Protein AF-A0A151Z5Z1-F1 (afdb_monomer)

Secondary structure (DSSP, 8-state):
-EEEEEEEES-SEEEEEEEEE-TT-EEEEEEEEE--TTT--S--EEEEEETTSHHHHHHHHHHTTSS-PPPHHHHHHT-SEEEEGGGS-TT-EEEEEE--SS-EEEEEEEE-TTSS-EEEEEEEEEEESS-TTTTTS-TTTTTHHHHHHHHHHHHHHHHHHHHHHHHHHHHTT---HHHHHHHHHHHHHHHHHHHHHHHHHHHHHHSS--HHHHHHHHHHHHHHHHHHHHHHHHHHTTTTT-TT---HHHHHHHHHHHHHHHHHHHHHHHHHHHHS-TTSPP--TTSSHHHHHHHHHHHHHHHHHHHHHHHHHHH---HHHHHHHHHHHHHHHHHHHHHHHHHHHHHHS-HHHHHHHHHHHHHHHHHHHHHHHHHHT---TT-HHHHHHHHHHHHHHHHHHHHHHHHHHHHS--

Solvent-accessible surface area (backbone atoms only — not comparable to full-atom values): 21732 Å² total; per-residue (Å²): 42,53,50,72,52,76,44,79,43,81,51,38,63,45,80,73,48,60,46,30,38,32,41,80,11,28,42,36,39,37,29,39,37,70,46,66,64,92,57,40,89,66,52,43,27,46,35,33,32,40,70,83,42,78,49,40,60,56,52,52,33,26,77,68,68,74,47,78,79,70,51,59,65,52,56,62,68,49,34,73,42,75,42,52,36,90,74,52,53,76,70,40,79,45,77,45,79,46,81,46,96,47,67,40,48,37,36,39,28,42,35,11,73,79,74,60,18,42,51,33,36,41,40,39,36,41,34,31,57,74,57,85,76,49,14,40,41,39,48,32,50,42,65,42,64,60,49,48,55,54,48,47,56,51,47,48,53,52,32,53,52,30,50,52,50,39,54,52,33,48,75,74,76,33,84,52,67,65,42,53,53,49,33,50,31,41,50,38,38,46,54,12,48,48,29,40,50,53,23,48,48,37,23,65,76,71,22,40,78,47,66,68,34,49,52,50,14,51,51,36,38,47,50,19,55,34,48,47,53,47,52,52,46,42,47,29,29,17,50,75,70,38,96,79,41,57,54,74,64,56,52,50,51,49,51,51,52,37,50,50,50,42,51,50,52,49,52,51,47,52,48,46,68,68,68,55,54,75,84,57,74,73,67,59,67,55,64,36,77,71,22,46,55,52,47,53,52,51,51,50,51,50,54,49,39,51,52,33,30,52,52,41,37,72,72,48,85,52,68,66,61,36,51,49,44,52,53,52,47,57,58,52,48,54,55,60,50,45,56,63,50,52,38,54,54,54,66,77,41,62,55,64,50,37,56,28,51,53,56,52,48,52,52,50,50,54,53,54,52,55,48,49,52,48,63,76,65,46,92,46,96,82,36,65,68,63,54,49,28,47,57,50,49,56,52,50,54,53,54,51,53,54,50,51,54,51,51,54,57,62,60,72,77,112

InterPro domains:
  IPR019336 GPR180/TMEM145, transmembrane domain [PF10192] (150-371)
  IPR047831 GPR180/TMEM145 [PTHR23252] (6-399)
  IPR053880 GPR180-like, N-terminal domain [PF21892] (4-77)

Nearest PDB structures (foldseek):
  8htt-assembly1_B  TM=6.187E-01  e=2.167E-10  Homo sapiens
  8kb4-assembly1_A  TM=6.281E-01  e=3.418E-09  Homo sapiens
  8hsi-assembly1_A  TM=5.972E-01  e=3.759E-09  Homo sapiens
  8r97-assembly2_I  TM=5.977E-01  e=7.276E-04  Subtercola sp.
  8xoi-assembly1_R  TM=4.858E-01  e=1.323E-02  Homo sapiens

Radius of gyration: 28.36 Å; Cα contacts (8 Å, |Δi|>4): 592; chains: 1; bounding box: 69×46×94 Å

Mean predicted ali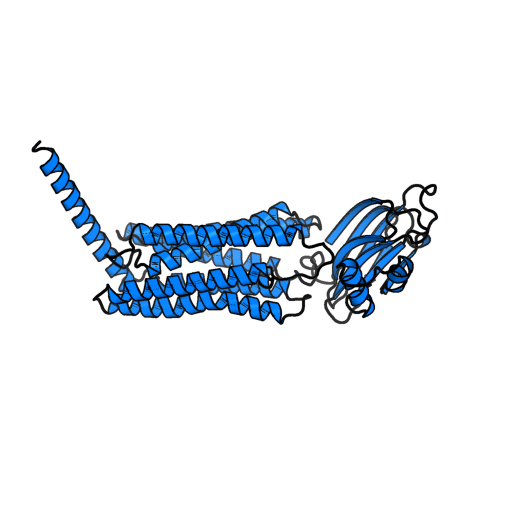gned error: 7.77 Å

Structure (mmCIF, N/CA/C/O backbone):
data_AF-A0A151Z5Z1-F1
#
_entry.id   AF-A0A151Z5Z1-F1
#
loop_
_atom_site.group_PDB
_atom_site.id
_atom_site.type_symbol
_atom_site.label_atom_id
_atom_site.label_alt_id
_atom_site.label_comp_id
_atom_site.label_asym_id
_atom_site.label_entity_id
_atom_site.label_seq_id
_atom_site.pdbx_PDB_ins_code
_atom_site.Cartn_x
_atom_site.Cartn_y
_atom_site.Cartn_z
_atom_site.occupancy
_atom_site.B_iso_or_equiv
_atom_site.auth_seq_id
_atom_site.auth_comp_id
_atom_site.auth_asym_id
_atom_site.auth_atom_id
_atom_site.pdbx_PDB_model_num
ATOM 1 N N . MET A 1 1 ? 5.589 5.440 -19.114 1.00 89.75 1 MET A N 1
ATOM 2 C CA . MET A 1 1 ? 6.723 5.350 -18.169 1.00 89.75 1 MET A CA 1
ATOM 3 C C . MET A 1 1 ? 8.031 5.603 -18.902 1.00 89.75 1 MET A C 1
ATOM 5 O O . MET A 1 1 ? 8.176 5.122 -20.019 1.00 89.75 1 MET A O 1
ATOM 9 N N . LYS A 1 2 ? 8.963 6.348 -18.301 1.00 91.31 2 LYS A N 1
ATOM 10 C CA . LYS A 1 2 ? 10.278 6.685 -18.861 1.00 91.31 2 LYS A CA 1
ATOM 11 C C . LYS A 1 2 ? 11.395 6.113 -17.995 1.00 91.31 2 LYS A C 1
ATOM 13 O O . LYS A 1 2 ? 11.449 6.371 -16.795 1.00 91.31 2 LYS A O 1
ATOM 18 N N . PHE A 1 3 ? 12.318 5.407 -18.629 1.00 91.81 3 PHE A N 1
ATOM 19 C CA . PHE A 1 3 ? 13.532 4.863 -18.037 1.00 91.81 3 PHE A CA 1
ATOM 20 C C . PHE A 1 3 ? 14.722 5.505 -18.736 1.00 91.81 3 PHE A C 1
ATOM 22 O O . PHE A 1 3 ? 14.828 5.447 -19.958 1.00 91.81 3 PHE A O 1
ATOM 29 N N . LYS A 1 4 ? 15.616 6.130 -17.975 1.00 92.94 4 LYS A N 1
ATOM 30 C CA . LYS A 1 4 ? 16.828 6.737 -18.524 1.00 92.94 4 LYS A CA 1
ATOM 31 C C . LYS A 1 4 ? 18.009 6.490 -17.609 1.00 92.94 4 LYS A C 1
ATOM 33 O O . LYS A 1 4 ? 17.859 6.525 -16.387 1.00 92.94 4 LYS A O 1
ATOM 38 N N . GLY A 1 5 ? 19.180 6.286 -18.190 1.00 92.94 5 GLY A N 1
ATOM 39 C CA . GLY A 1 5 ? 20.386 6.037 -17.417 1.00 92.94 5 GLY A CA 1
ATOM 40 C C . GLY A 1 5 ? 21.621 5.862 -18.281 1.00 92.94 5 GLY A C 1
ATOM 41 O O . GLY A 1 5 ? 21.534 5.679 -19.492 1.00 92.94 5 GLY A O 1
ATOM 42 N N . SER A 1 6 ? 22.776 5.915 -17.625 1.00 92.69 6 SER A N 1
ATOM 43 C CA . SER A 1 6 ? 24.057 5.513 -18.200 1.00 92.69 6 SER A CA 1
ATOM 44 C C . SER A 1 6 ? 24.480 4.189 -17.572 1.00 92.69 6 SER A C 1
ATOM 46 O O . SER A 1 6 ? 24.346 4.005 -16.359 1.00 92.69 6 SER A O 1
ATOM 48 N N . ILE A 1 7 ? 24.948 3.264 -18.399 1.00 91.19 7 ILE A N 1
ATOM 49 C CA . ILE A 1 7 ? 25.493 1.972 -18.000 1.00 91.19 7 ILE A CA 1
ATOM 50 C C . ILE A 1 7 ? 26.966 1.992 -18.378 1.00 91.19 7 ILE A C 1
ATOM 52 O O . ILE A 1 7 ? 27.288 2.183 -19.544 1.00 91.19 7 ILE A O 1
ATOM 56 N N . ASP A 1 8 ? 27.839 1.768 -17.401 1.00 90.69 8 ASP A N 1
ATOM 57 C CA . ASP A 1 8 ? 29.263 1.511 -17.612 1.00 90.69 8 ASP A CA 1
ATOM 58 C C . ASP A 1 8 ? 29.668 0.361 -16.689 1.00 90.69 8 ASP A C 1
ATOM 60 O O . ASP A 1 8 ? 29.758 0.513 -15.466 1.00 90.69 8 ASP A O 1
ATOM 64 N N . THR A 1 9 ? 29.786 -0.844 -17.243 1.00 89.12 9 THR A N 1
ATOM 65 C CA . THR A 1 9 ? 30.108 -2.034 -16.457 1.00 89.12 9 THR A CA 1
ATOM 66 C C . THR A 1 9 ? 30.891 -3.062 -17.258 1.00 89.12 9 THR A C 1
ATOM 68 O O . THR A 1 9 ? 30.682 -3.229 -18.452 1.00 89.12 9 THR A O 1
ATOM 71 N N . ALA A 1 10 ? 31.740 -3.824 -16.568 1.00 87.56 10 ALA A N 1
ATOM 72 C CA . ALA A 1 10 ? 32.425 -4.988 -17.128 1.00 87.56 10 ALA A CA 1
ATOM 73 C C . ALA A 1 10 ? 31.526 -6.238 -17.224 1.00 87.56 10 ALA A C 1
ATOM 75 O O . ALA A 1 10 ? 31.986 -7.289 -17.652 1.00 87.56 10 ALA A O 1
ATOM 76 N N . LYS A 1 11 ? 30.265 -6.166 -16.772 1.00 87.81 11 LYS A N 1
ATOM 77 C CA . LYS A 1 11 ? 29.321 -7.288 -16.862 1.00 87.81 11 LYS A CA 1
ATOM 78 C C . LYS A 1 11 ? 28.766 -7.423 -18.276 1.00 87.81 11 LYS A C 1
ATOM 80 O O . LYS A 1 11 ? 28.343 -6.439 -18.871 1.00 87.81 11 LYS A O 1
ATOM 85 N N . ASP A 1 12 ? 28.623 -8.664 -18.720 1.00 89.44 12 ASP A N 1
ATOM 86 C CA . ASP A 1 12 ? 28.071 -9.013 -20.036 1.00 89.44 12 ASP A CA 1
ATOM 87 C C . ASP A 1 12 ? 26.542 -8.875 -20.125 1.00 89.44 12 ASP A C 1
ATOM 89 O O . ASP A 1 12 ? 25.960 -9.018 -21.197 1.00 89.44 12 ASP A O 1
ATOM 93 N N . TRP A 1 13 ? 25.858 -8.647 -18.999 1.00 91.25 13 TRP A N 1
ATOM 94 C CA . TRP A 1 13 ? 24.404 -8.503 -18.949 1.00 91.25 13 TRP A CA 1
ATOM 95 C C . TRP A 1 13 ? 23.961 -7.597 -17.803 1.00 91.25 13 TRP A C 1
ATOM 97 O O . TRP A 1 13 ? 24.405 -7.756 -16.660 1.00 91.25 13 TRP A O 1
ATOM 107 N N . VAL A 1 14 ? 23.041 -6.681 -18.103 1.00 91.25 14 VAL A N 1
ATOM 108 C CA . VAL A 1 14 ? 22.491 -5.708 -17.157 1.00 91.25 14 VAL A CA 1
ATOM 109 C C . VAL A 1 14 ? 20.978 -5.615 -17.312 1.00 91.25 14 VAL A C 1
ATOM 111 O O . VAL A 1 14 ? 20.464 -5.290 -18.380 1.00 91.25 14 VAL A O 1
ATOM 114 N N . PHE A 1 15 ? 20.266 -5.849 -16.212 1.00 91.88 15 PHE A N 1
ATOM 115 C CA . PHE A 1 15 ? 18.837 -5.570 -16.101 1.00 91.88 15 PHE A CA 1
ATOM 116 C C . PHE A 1 15 ? 18.585 -4.065 -15.973 1.00 91.88 15 PHE A C 1
ATOM 118 O O . PHE A 1 15 ? 19.249 -3.406 -15.173 1.00 91.88 15 PHE A O 1
ATOM 125 N N . VAL A 1 16 ? 17.608 -3.550 -16.716 1.00 92.12 16 VAL A N 1
ATOM 126 C CA . VAL A 1 16 ? 17.183 -2.147 -16.656 1.00 92.12 16 VAL A CA 1
ATOM 127 C C . VAL A 1 16 ? 15.977 -2.022 -15.735 1.00 92.12 16 VAL A C 1
ATOM 129 O O . VAL A 1 16 ? 16.108 -1.589 -14.592 1.00 92.12 16 VAL A O 1
ATOM 132 N N . ASP A 1 17 ? 14.811 -2.439 -16.220 1.00 91.56 17 ASP A N 1
ATOM 133 C CA . ASP A 1 17 ? 13.559 -2.410 -15.476 1.00 91.56 17 ASP A CA 1
ATOM 134 C C . ASP A 1 17 ? 12.535 -3.348 -16.132 1.00 91.56 17 ASP A C 1
ATOM 136 O O . ASP A 1 17 ? 12.816 -4.007 -17.140 1.00 91.56 17 ASP A O 1
ATOM 140 N N . LYS A 1 18 ? 11.341 -3.427 -15.553 1.00 91.94 18 LYS A N 1
ATOM 141 C CA . LYS A 1 18 ? 10.195 -4.141 -16.111 1.00 91.94 18 LYS A CA 1
ATOM 142 C C . LYS A 1 18 ? 8.990 -3.219 -16.241 1.00 91.94 18 LYS A C 1
ATOM 144 O O . LYS A 1 18 ? 8.837 -2.255 -15.497 1.00 91.94 18 LYS A O 1
ATOM 149 N N . PHE A 1 19 ? 8.086 -3.569 -17.142 1.00 92.50 19 PHE A N 1
ATOM 150 C CA . PHE A 1 19 ? 6.838 -2.844 -17.337 1.00 92.50 19 PHE A CA 1
ATOM 151 C C . PHE A 1 19 ? 5.715 -3.811 -17.709 1.00 92.50 19 PHE A C 1
ATOM 153 O O . PHE A 1 19 ? 5.927 -4.720 -18.512 1.00 92.50 19 PHE A O 1
ATOM 160 N N . CYS A 1 20 ? 4.536 -3.647 -17.108 1.00 92.31 20 CYS A N 1
ATOM 161 C CA . CYS A 1 20 ? 3.359 -4.434 -17.455 1.00 92.31 20 CYS A CA 1
ATOM 162 C C . CYS A 1 20 ? 2.641 -3.764 -18.629 1.00 92.31 20 CYS A C 1
ATOM 164 O O . CYS A 1 20 ? 2.068 -2.678 -18.487 1.00 92.31 20 CYS A O 1
ATOM 166 N N . VAL A 1 21 ? 2.704 -4.411 -19.790 1.00 92.38 21 VAL A N 1
ATOM 167 C CA . VAL A 1 21 ? 1.962 -3.994 -20.980 1.00 92.38 21 VAL A CA 1
ATOM 168 C C . VAL A 1 21 ? 0.517 -4.469 -20.831 1.00 92.38 21 VAL A C 1
ATOM 170 O O . VAL A 1 21 ? 0.304 -5.549 -20.272 1.00 92.38 21 VAL A O 1
ATOM 173 N N . ASN A 1 22 ? -0.463 -3.696 -21.302 1.00 90.31 22 ASN A N 1
ATOM 174 C CA . ASN A 1 22 ? -1.877 -4.081 -21.238 1.00 90.31 22 ASN A CA 1
ATOM 175 C C . ASN A 1 22 ? -2.309 -4.950 -22.435 1.00 90.31 22 ASN A C 1
ATOM 177 O O . ASN A 1 22 ? -1.564 -5.136 -23.397 1.00 90.31 22 ASN A O 1
ATOM 181 N N . GLU A 1 23 ? -3.509 -5.518 -22.379 1.00 88.75 23 GLU A N 1
ATOM 182 C CA . GLU A 1 23 ? -4.060 -6.337 -23.471 1.00 88.75 23 GLU A CA 1
ATOM 183 C C . GLU A 1 23 ? -4.342 -5.572 -24.775 1.00 88.75 23 GLU A C 1
ATOM 185 O O . GLU A 1 23 ? -4.353 -6.169 -25.847 1.00 88.75 23 GLU A O 1
ATOM 190 N N . ASN A 1 24 ? -4.534 -4.254 -24.704 1.00 87.50 24 ASN A N 1
ATOM 191 C CA . ASN A 1 24 ? -4.838 -3.433 -25.878 1.00 87.50 24 ASN A CA 1
ATOM 192 C C . ASN A 1 24 ? -3.604 -3.164 -26.747 1.00 87.50 24 ASN A C 1
ATOM 194 O O . ASN A 1 24 ? -3.755 -2.884 -27.933 1.00 87.50 24 ASN A O 1
ATOM 198 N N . GLY A 1 25 ? -2.407 -3.298 -26.173 1.00 89.31 25 GLY A N 1
ATOM 199 C CA . GLY A 1 25 ? -1.136 -3.062 -26.844 1.00 89.31 25 GLY A CA 1
ATOM 200 C C . GLY A 1 25 ? -0.312 -1.974 -26.163 1.00 89.31 25 GLY A C 1
ATOM 201 O O . GLY A 1 25 ? -0.719 -1.337 -25.193 1.00 89.31 25 GLY A O 1
ATOM 202 N N . ALA A 1 26 ? 0.906 -1.780 -26.648 1.00 93.25 26 ALA A N 1
ATOM 203 C CA . ALA A 1 26 ? 1.747 -0.668 -26.225 1.00 93.25 26 ALA A CA 1
ATOM 204 C C . ALA A 1 26 ? 2.727 -0.288 -27.321 1.00 93.25 26 ALA A C 1
ATOM 206 O O . ALA A 1 26 ? 3.037 -1.076 -28.214 1.00 93.25 26 ALA A O 1
ATOM 207 N N . SER A 1 27 ? 3.324 0.886 -27.176 1.00 93.25 27 SER A N 1
ATOM 208 C CA . SER A 1 27 ? 4.504 1.280 -27.931 1.00 93.25 27 SER A CA 1
ATOM 209 C C . SER A 1 27 ? 5.674 1.547 -26.993 1.00 93.25 27 SER A C 1
ATOM 211 O O . SER A 1 27 ? 5.528 2.245 -25.989 1.00 93.25 27 SER A O 1
ATOM 213 N N . MET A 1 28 ? 6.846 1.009 -27.328 1.00 94.19 28 MET A N 1
ATOM 214 C CA . MET A 1 28 ? 8.113 1.334 -26.677 1.00 94.19 28 MET A CA 1
ATOM 215 C C . MET A 1 28 ? 8.964 2.156 -27.634 1.00 94.19 28 MET A C 1
ATOM 217 O O . MET A 1 28 ? 9.342 1.690 -28.706 1.00 94.19 28 MET A O 1
ATOM 221 N N . LYS A 1 29 ? 9.278 3.379 -27.233 1.00 93.94 29 LYS A N 1
ATOM 222 C CA . LYS A 1 29 ? 10.209 4.274 -27.905 1.00 93.94 29 LYS A CA 1
ATOM 223 C C . LYS A 1 29 ? 11.577 4.132 -27.246 1.00 93.94 29 LYS A C 1
ATOM 225 O O . LYS A 1 29 ? 11.701 4.301 -26.038 1.00 93.94 29 LYS A O 1
ATOM 230 N N . ILE A 1 30 ? 12.587 3.796 -28.034 1.00 94.06 30 ILE A N 1
ATOM 231 C CA . ILE A 1 30 ? 13.930 3.443 -27.571 1.00 94.06 30 ILE A CA 1
ATOM 232 C C . ILE A 1 30 ? 14.918 4.382 -28.248 1.00 94.06 30 ILE A C 1
ATOM 234 O O . ILE A 1 30 ? 14.915 4.484 -29.470 1.00 94.06 30 ILE A O 1
ATOM 238 N N . MET A 1 31 ? 15.774 5.022 -27.464 1.00 92.94 31 MET A N 1
ATOM 239 C CA . MET A 1 31 ? 16.975 5.709 -27.921 1.00 92.94 31 MET A CA 1
ATOM 240 C C . MET A 1 31 ? 18.159 5.152 -27.147 1.00 92.94 31 MET A C 1
ATOM 242 O O . MET A 1 31 ? 18.105 5.015 -25.921 1.00 92.94 31 MET A O 1
ATOM 246 N N . VAL A 1 32 ? 19.233 4.840 -27.864 1.00 91.31 32 VAL A N 1
ATOM 247 C CA . VAL A 1 32 ? 20.491 4.401 -27.268 1.00 91.31 32 VAL A CA 1
ATOM 248 C C . VAL A 1 32 ? 21.629 5.190 -27.897 1.00 91.31 32 VAL A C 1
ATOM 250 O O . VAL A 1 32 ? 21.684 5.361 -29.111 1.00 91.31 32 VAL A O 1
ATOM 253 N N . ASN A 1 33 ? 22.530 5.669 -27.049 1.00 89.81 33 ASN A N 1
ATOM 254 C CA . ASN A 1 33 ? 23.823 6.209 -27.433 1.00 89.81 33 ASN A CA 1
ATOM 255 C C . ASN A 1 33 ? 24.876 5.217 -26.953 1.00 89.81 33 ASN A C 1
ATOM 257 O O . ASN A 1 33 ? 25.169 5.139 -25.756 1.00 89.81 33 ASN A O 1
ATOM 261 N N . TRP A 1 34 ? 25.406 4.431 -27.879 1.00 85.19 34 TRP A N 1
ATOM 262 C CA . TRP A 1 34 ? 26.491 3.501 -27.618 1.00 85.19 34 TRP A CA 1
ATOM 263 C C . TRP A 1 34 ? 27.778 4.284 -27.324 1.00 85.19 34 TRP A C 1
ATOM 265 O O . TRP A 1 34 ? 28.090 5.257 -28.015 1.00 85.19 34 TRP A O 1
ATOM 275 N N . GLY A 1 35 ? 28.511 3.885 -26.282 1.00 76.69 35 GLY A N 1
ATOM 276 C CA . GLY A 1 35 ? 29.813 4.468 -25.955 1.00 76.69 35 GLY A CA 1
ATOM 277 C C . GLY A 1 35 ? 30.886 4.134 -27.000 1.00 76.69 35 GLY A C 1
ATOM 278 O O . GLY A 1 35 ? 30.681 3.268 -27.851 1.00 76.69 35 GLY A O 1
ATOM 279 N N . ASP A 1 36 ? 32.035 4.817 -26.920 1.00 66.19 36 ASP A N 1
ATOM 280 C CA . ASP A 1 36 ? 33.131 4.737 -27.901 1.00 66.19 36 ASP A CA 1
ATOM 281 C C . ASP A 1 36 ? 33.468 3.303 -28.350 1.00 66.19 36 ASP A C 1
ATOM 283 O O . ASP A 1 36 ? 33.808 2.436 -27.538 1.00 66.19 36 ASP A O 1
ATOM 287 N N . SER A 1 37 ? 33.502 3.116 -29.674 1.00 55.59 37 SER A N 1
ATOM 288 C CA . SER A 1 37 ? 33.752 1.859 -30.401 1.00 55.59 37 SER A CA 1
ATOM 289 C C . SER A 1 37 ? 35.053 1.133 -30.037 1.00 55.59 37 SER A C 1
ATOM 291 O O . SER A 1 37 ? 35.223 -0.040 -30.354 1.00 55.59 37 SER A O 1
ATOM 293 N N . ASN A 1 38 ? 35.994 1.804 -29.364 1.00 53.06 38 ASN A N 1
ATOM 294 C CA . ASN A 1 38 ? 37.237 1.188 -28.889 1.00 53.06 38 ASN A CA 1
ATOM 295 C C . ASN A 1 38 ? 37.034 0.290 -27.651 1.00 53.06 38 ASN A C 1
ATOM 297 O O . ASN A 1 38 ? 37.914 -0.512 -27.343 1.00 53.06 38 ASN A O 1
ATOM 301 N N . LYS A 1 39 ? 35.899 0.414 -26.944 1.00 51.44 39 LYS A N 1
ATOM 302 C CA . LYS A 1 39 ? 35.493 -0.471 -25.834 1.00 51.44 39 LYS A CA 1
ATOM 303 C C . LYS A 1 39 ? 34.341 -1.415 -26.200 1.00 51.44 39 LYS A C 1
ATOM 305 O O . LYS A 1 39 ? 34.045 -2.312 -25.421 1.00 51.44 39 LYS A O 1
ATOM 310 N N . THR A 1 40 ? 33.698 -1.209 -27.345 1.00 53.81 40 THR A N 1
ATOM 311 C CA . THR A 1 40 ? 32.431 -1.840 -27.728 1.00 53.81 40 THR A CA 1
ATOM 312 C C . THR A 1 40 ? 32.557 -2.420 -29.142 1.00 53.81 40 THR A C 1
ATOM 314 O O . THR A 1 40 ? 32.475 -1.716 -30.143 1.00 53.81 40 THR A O 1
ATOM 317 N N . ALA A 1 41 ? 32.796 -3.729 -29.273 1.00 55.34 41 ALA A N 1
ATOM 318 C CA . ALA A 1 41 ? 32.938 -4.416 -30.567 1.00 55.34 41 ALA A CA 1
ATOM 319 C C . ALA A 1 41 ? 31.601 -4.598 -31.323 1.00 55.34 41 ALA A C 1
ATOM 321 O O . ALA A 1 41 ? 31.425 -5.588 -32.035 1.00 55.34 41 ALA A O 1
ATOM 322 N N . GLY A 1 42 ? 30.632 -3.695 -31.133 1.00 64.75 42 GLY A N 1
ATOM 323 C CA . GLY A 1 42 ? 29.302 -3.764 -31.749 1.00 64.75 42 GLY A CA 1
ATOM 324 C C . GLY A 1 42 ? 28.489 -4.997 -31.334 1.00 64.75 42 GLY A C 1
ATOM 325 O O . GLY A 1 42 ? 27.625 -5.451 -32.083 1.00 64.75 42 GLY A O 1
ATOM 326 N N . GLY A 1 43 ? 28.804 -5.582 -30.173 1.00 75.31 43 GLY A N 1
ATOM 327 C CA . GLY A 1 43 ? 28.147 -6.779 -29.635 1.00 75.31 43 GLY A CA 1
ATOM 328 C C . GLY A 1 43 ? 26.982 -6.476 -28.695 1.00 75.31 43 GLY A C 1
ATOM 329 O O . GLY A 1 43 ? 26.245 -7.389 -28.309 1.00 75.31 43 GLY A O 1
ATOM 330 N N . GLU A 1 44 ? 26.816 -5.211 -28.309 1.00 84.69 44 GLU A N 1
ATOM 331 C CA . GLU A 1 44 ? 25.763 -4.778 -27.405 1.00 84.69 44 GLU A CA 1
ATOM 332 C C . GLU A 1 44 ? 24.398 -4.891 -28.076 1.00 84.69 44 GLU A C 1
ATOM 334 O O . GLU A 1 44 ? 24.203 -4.566 -29.245 1.00 84.69 44 GLU A O 1
ATOM 339 N N . SER A 1 45 ? 23.416 -5.367 -27.329 1.00 89.62 45 SER A N 1
ATOM 340 C CA . SER A 1 45 ? 22.070 -5.545 -27.850 1.00 89.62 45 SER A CA 1
ATOM 341 C C . SER A 1 45 ? 21.038 -5.375 -26.747 1.00 89.62 45 SER A C 1
ATOM 343 O O . SER A 1 45 ? 21.293 -5.671 -25.577 1.00 89.62 45 SER A O 1
ATOM 345 N N . LEU A 1 46 ? 19.868 -4.864 -27.126 1.00 92.69 46 LEU A N 1
ATOM 346 C CA . LEU A 1 46 ? 18.709 -4.769 -26.247 1.00 92.69 46 LEU A CA 1
ATOM 347 C C . LEU A 1 46 ? 17.963 -6.100 -26.280 1.00 92.69 46 LEU A C 1
ATOM 349 O O . LEU A 1 46 ? 17.565 -6.562 -27.353 1.00 92.69 46 LEU A O 1
ATOM 353 N N . TRP A 1 47 ? 17.734 -6.694 -25.113 1.00 94.12 47 TRP A N 1
ATOM 354 C CA . TRP A 1 47 ? 16.987 -7.938 -24.955 1.00 94.12 47 TRP A CA 1
ATOM 355 C C . TRP A 1 47 ? 15.730 -7.696 -24.137 1.00 94.12 47 TRP A C 1
ATOM 357 O O . TRP A 1 47 ? 15.785 -7.171 -23.019 1.00 94.12 47 TRP A O 1
ATOM 367 N N . LEU A 1 48 ? 14.605 -8.118 -24.706 1.00 93.69 48 LEU A N 1
ATOM 368 C CA . LEU A 1 48 ? 13.299 -8.069 -24.077 1.00 93.69 48 LEU A CA 1
ATOM 369 C C . LEU A 1 48 ? 12.833 -9.488 -23.772 1.00 93.69 48 LEU A C 1
ATOM 371 O O . LEU A 1 48 ? 12.837 -10.351 -24.653 1.00 93.69 48 LEU A O 1
ATOM 375 N N . TYR A 1 49 ? 12.395 -9.706 -22.537 1.00 92.88 49 TYR A N 1
ATOM 376 C CA . TYR A 1 49 ? 11.809 -10.971 -22.111 1.00 92.88 49 TYR A CA 1
ATOM 377 C C . TYR A 1 49 ? 10.349 -10.777 -21.741 1.00 92.88 49 TYR A C 1
ATOM 379 O O . TYR A 1 49 ? 10.015 -9.873 -20.977 1.00 92.88 49 TYR A O 1
ATOM 387 N N . SER A 1 50 ? 9.491 -11.649 -22.251 1.00 90.31 50 SER A N 1
ATOM 388 C CA . SER A 1 50 ? 8.096 -11.741 -21.845 1.00 90.31 50 SER A CA 1
ATOM 389 C C . SER A 1 50 ? 7.935 -12.759 -20.721 1.00 90.31 50 SER A C 1
ATOM 391 O O . SER A 1 50 ? 8.515 -13.844 -20.766 1.00 90.31 50 SER A O 1
ATOM 393 N N . ASP A 1 51 ? 7.061 -12.460 -19.760 1.00 86.25 51 ASP A N 1
ATOM 394 C CA . ASP A 1 51 ? 6.613 -13.433 -18.755 1.00 86.25 51 ASP A CA 1
ATOM 395 C C . ASP A 1 51 ? 5.913 -14.673 -19.344 1.00 86.25 51 ASP A C 1
ATOM 397 O O . ASP A 1 51 ? 5.721 -15.670 -18.647 1.00 86.25 51 ASP A O 1
ATOM 401 N N . LYS A 1 52 ? 5.517 -14.620 -20.625 1.00 82.00 52 LYS A N 1
ATOM 402 C CA . LYS A 1 52 ? 4.876 -15.720 -21.349 1.00 82.00 52 LYS A CA 1
ATOM 403 C C . LYS A 1 52 ? 5.813 -16.895 -21.551 1.00 82.00 52 LYS A C 1
ATOM 405 O O . LYS A 1 52 ? 5.356 -18.038 -21.568 1.00 82.00 52 LYS A O 1
ATOM 410 N N . ASP A 1 53 ? 7.081 -16.599 -21.786 1.00 76.19 53 ASP A N 1
ATOM 411 C CA . ASP A 1 53 ? 8.013 -17.593 -22.274 1.00 76.19 53 ASP A CA 1
ATOM 412 C C . ASP A 1 53 ? 8.501 -18.442 -21.109 1.00 76.19 53 ASP A C 1
ATOM 414 O O . ASP A 1 53 ? 8.967 -17.934 -20.089 1.00 76.19 53 ASP A O 1
ATOM 418 N N . SER A 1 54 ? 8.450 -19.765 -21.276 1.00 73.25 54 SER A N 1
ATOM 419 C CA . SER A 1 54 ? 8.945 -20.730 -20.283 1.00 73.25 54 SER A CA 1
ATOM 420 C C . SER A 1 54 ? 10.398 -20.463 -19.877 1.00 73.25 54 SER A C 1
ATOM 422 O O . SER A 1 54 ? 10.822 -20.788 -18.767 1.00 73.25 54 SER A O 1
ATOM 424 N N . ASN A 1 55 ? 11.151 -19.831 -20.776 1.00 85.62 55 ASN A N 1
ATOM 425 C CA . ASN A 1 55 ? 12.544 -19.462 -20.594 1.00 85.62 55 ASN A CA 1
ATOM 426 C C . ASN A 1 55 ? 12.723 -18.347 -19.549 1.00 85.62 55 ASN A C 1
ATOM 428 O O . ASN A 1 55 ? 13.735 -18.337 -18.845 1.00 85.62 55 ASN A O 1
ATOM 432 N N . TRP A 1 56 ? 11.730 -17.461 -19.367 1.00 84.50 56 TRP A N 1
ATOM 433 C CA . TRP A 1 56 ? 11.786 -16.423 -18.335 1.00 84.50 56 TRP A CA 1
ATOM 434 C C . TRP A 1 56 ? 11.865 -17.025 -16.933 1.00 84.50 56 TRP A C 1
ATOM 436 O O . TRP A 1 56 ? 12.654 -16.562 -16.118 1.00 84.50 56 TRP A O 1
ATOM 446 N N . GLY A 1 57 ? 11.121 -18.100 -16.653 1.00 84.00 57 GLY A N 1
ATOM 447 C CA . GLY A 1 57 ? 11.173 -18.771 -15.351 1.00 84.00 57 GLY A CA 1
ATOM 448 C C . GLY A 1 57 ? 12.572 -19.300 -15.010 1.00 84.00 57 GLY A C 1
ATOM 449 O O . GLY A 1 57 ? 13.030 -19.178 -13.873 1.00 84.00 57 GLY A O 1
ATOM 450 N N . GLN A 1 58 ? 13.291 -19.829 -16.004 1.00 84.88 58 GLN A N 1
ATOM 451 C CA . GLN A 1 58 ? 14.672 -20.287 -15.826 1.00 84.88 58 GLN A CA 1
ATOM 452 C C . GLN A 1 58 ? 15.634 -19.116 -15.610 1.00 84.88 58 GLN A C 1
ATOM 454 O O . GLN A 1 58 ? 16.449 -19.159 -14.685 1.00 84.88 58 GLN A O 1
ATOM 459 N N . LEU A 1 59 ? 15.495 -18.047 -16.403 1.00 87.12 59 LEU A N 1
ATOM 460 C CA . LEU A 1 59 ? 16.270 -16.821 -16.226 1.00 87.12 59 LEU A CA 1
ATOM 461 C C . LEU A 1 59 ? 16.047 -16.215 -14.840 1.00 87.12 59 LEU A C 1
ATOM 463 O O . LEU A 1 59 ? 17.002 -15.934 -14.123 1.00 87.12 59 LEU A O 1
ATOM 467 N N . TYR A 1 60 ? 14.792 -16.097 -14.421 1.00 85.44 60 TYR A N 1
ATOM 468 C CA . TYR A 1 60 ? 14.402 -15.606 -13.108 1.00 85.44 60 TYR A CA 1
ATOM 469 C C . TYR A 1 60 ? 15.026 -16.424 -11.971 1.00 85.44 60 TYR A C 1
ATOM 471 O O . TYR A 1 60 ? 15.528 -15.850 -11.000 1.00 85.44 60 TYR A O 1
ATOM 479 N N . ASN A 1 61 ? 15.048 -17.755 -12.089 1.00 84.19 61 ASN A N 1
ATOM 480 C CA . ASN A 1 61 ? 15.672 -18.630 -11.096 1.00 84.19 61 ASN A CA 1
ATOM 481 C C . ASN A 1 61 ? 17.194 -18.444 -11.025 1.00 84.19 61 ASN A C 1
ATOM 483 O O . ASN A 1 61 ? 17.734 -18.403 -9.918 1.00 84.19 61 ASN A O 1
ATOM 487 N N . SER A 1 62 ? 17.867 -18.277 -12.169 1.00 84.75 62 SER A N 1
ATOM 488 C CA . SER A 1 62 ? 19.299 -17.947 -12.216 1.00 84.75 62 SER A CA 1
ATOM 489 C C . SER A 1 62 ? 19.571 -16.581 -11.575 1.00 84.75 62 SER A C 1
ATOM 491 O O . SER A 1 62 ? 20.409 -16.474 -10.685 1.00 84.75 62 SER A O 1
ATOM 493 N N . LEU A 1 63 ? 18.790 -15.546 -11.906 1.00 83.44 63 LEU A N 1
ATOM 494 C CA . LEU A 1 63 ? 18.922 -14.215 -11.293 1.00 83.44 63 LEU A CA 1
ATOM 495 C C . LEU A 1 63 ? 18.688 -14.239 -9.777 1.00 83.44 63 LEU A C 1
ATOM 497 O O . LEU A 1 63 ? 19.313 -13.491 -9.023 1.00 83.44 63 LEU A O 1
ATOM 501 N N . SER A 1 64 ? 17.778 -15.097 -9.320 1.00 77.62 64 SER A N 1
ATOM 502 C CA . SER A 1 64 ? 17.441 -15.275 -7.905 1.00 77.62 64 SER A CA 1
ATOM 503 C C . SER A 1 64 ? 18.447 -16.135 -7.131 1.00 77.62 64 SER A C 1
ATOM 505 O O . SER A 1 64 ? 18.261 -16.317 -5.931 1.00 77.62 64 SER A O 1
ATOM 507 N N . GLY A 1 65 ? 19.488 -16.664 -7.786 1.00 73.12 65 GLY A N 1
ATOM 508 C CA . GLY A 1 65 ? 20.494 -17.531 -7.166 1.00 73.12 65 GLY A CA 1
ATOM 509 C C . GLY A 1 65 ? 19.967 -18.913 -6.766 1.00 73.12 65 GLY A C 1
ATOM 510 O O . GLY A 1 65 ? 20.529 -19.542 -5.875 1.00 73.12 65 GLY A O 1
ATOM 511 N N . LYS A 1 66 ? 18.859 -19.371 -7.370 1.00 71.31 66 LYS A N 1
ATOM 512 C CA . LYS A 1 66 ? 18.232 -20.669 -7.059 1.00 71.31 66 LYS A CA 1
ATOM 513 C C . LYS A 1 66 ? 18.734 -21.825 -7.936 1.00 71.31 66 LYS A C 1
ATOM 515 O O . LYS A 1 66 ? 18.628 -22.964 -7.504 1.00 71.31 66 LYS A O 1
ATOM 520 N N . ASN A 1 67 ? 19.256 -21.543 -9.134 1.00 72.62 67 ASN A N 1
ATOM 521 C CA . ASN A 1 67 ? 19.716 -22.529 -10.128 1.00 72.62 67 ASN A CA 1
ATOM 522 C C . ASN A 1 67 ? 21.110 -22.171 -10.674 1.00 72.62 67 ASN A C 1
ATOM 524 O O . ASN A 1 67 ? 21.576 -21.056 -10.451 1.00 72.62 67 ASN A O 1
ATOM 528 N N . ASN A 1 68 ? 21.722 -23.099 -11.430 1.00 72.69 68 ASN A N 1
ATOM 529 C CA . ASN A 1 68 ? 22.968 -22.878 -12.177 1.00 72.69 68 ASN A CA 1
ATOM 530 C C . ASN A 1 68 ? 22.949 -21.547 -12.942 1.00 72.69 68 ASN A C 1
ATOM 532 O O . ASN A 1 68 ? 21.950 -21.197 -13.579 1.00 72.69 68 ASN A O 1
ATOM 536 N N . ASP A 1 69 ? 24.074 -20.835 -12.892 1.00 77.62 69 ASP A N 1
ATOM 537 C CA . ASP A 1 69 ? 24.251 -19.578 -13.606 1.00 77.62 69 ASP A CA 1
ATOM 538 C C . ASP A 1 69 ? 24.151 -19.801 -15.117 1.00 77.62 69 ASP A C 1
ATOM 540 O O . ASP A 1 69 ? 24.925 -20.552 -15.709 1.00 77.62 69 ASP A O 1
ATOM 544 N N . LEU A 1 70 ? 23.176 -19.136 -15.741 1.00 86.94 70 LEU A N 1
ATOM 545 C CA . LEU A 1 70 ? 23.038 -19.112 -17.193 1.00 86.94 70 LEU A CA 1
ATOM 546 C C . LEU A 1 70 ? 24.181 -18.298 -17.801 1.00 86.94 70 LEU A C 1
ATOM 548 O O . LEU A 1 70 ? 24.477 -17.187 -17.335 1.00 86.94 70 LEU A O 1
ATOM 552 N N . THR A 1 71 ? 24.774 -18.814 -18.877 1.00 90.06 71 THR A N 1
ATOM 553 C CA . THR A 1 71 ? 25.797 -18.081 -19.627 1.00 90.06 71 THR A CA 1
ATOM 554 C C . THR A 1 71 ? 25.183 -16.861 -20.318 1.00 90.06 71 THR A C 1
ATOM 556 O O . THR A 1 71 ? 23.964 -16.758 -20.484 1.00 90.06 71 THR A O 1
ATOM 559 N N . CYS A 1 72 ? 26.016 -15.911 -20.752 1.00 89.75 72 CYS A N 1
ATOM 560 C CA . CYS A 1 72 ? 25.529 -14.769 -21.527 1.00 89.75 72 CYS A CA 1
ATOM 561 C C . CYS A 1 72 ? 24.765 -15.216 -22.787 1.00 89.75 72 CYS A C 1
ATOM 563 O O . CYS A 1 72 ? 23.702 -14.676 -23.095 1.00 89.75 72 CYS A O 1
ATOM 565 N N . PHE A 1 73 ? 25.266 -16.243 -23.481 1.00 90.56 73 PHE A N 1
ATOM 566 C CA . PHE A 1 73 ? 24.633 -16.774 -24.687 1.00 90.56 73 PHE A CA 1
ATOM 567 C C . PHE A 1 73 ? 23.274 -17.415 -24.397 1.00 90.56 73 PHE A C 1
ATOM 569 O O . PHE A 1 73 ? 22.342 -17.205 -25.172 1.00 90.56 73 PHE A O 1
ATOM 576 N N . ASP A 1 74 ? 23.122 -18.099 -23.260 1.00 91.31 74 ASP A N 1
ATOM 577 C CA . ASP A 1 74 ? 21.825 -18.637 -22.834 1.00 91.31 74 ASP A CA 1
ATOM 578 C C . ASP A 1 74 ? 20.827 -17.505 -22.570 1.00 91.31 74 ASP A C 1
ATOM 580 O O . ASP A 1 74 ? 19.702 -17.520 -23.073 1.00 91.31 74 ASP A O 1
ATOM 584 N N . LYS A 1 75 ? 21.261 -16.460 -21.851 1.00 90.94 75 LYS A N 1
ATOM 585 C CA . LYS A 1 75 ? 20.443 -15.264 -21.593 1.00 90.94 75 LYS A CA 1
ATOM 586 C C . LYS A 1 75 ? 20.021 -14.587 -22.896 1.00 90.94 75 LYS A C 1
ATOM 588 O O . LYS A 1 75 ? 18.863 -14.186 -23.017 1.00 90.94 75 LYS A O 1
ATOM 593 N N . ARG A 1 76 ? 20.916 -14.506 -23.885 1.00 91.31 76 ARG A N 1
ATOM 594 C CA . ARG A 1 76 ? 20.614 -13.988 -25.228 1.00 91.31 76 ARG A CA 1
ATOM 595 C C . ARG A 1 76 ? 19.634 -14.879 -25.990 1.00 91.31 76 ARG A C 1
ATOM 597 O O . ARG A 1 76 ? 18.799 -14.369 -26.734 1.00 91.31 76 ARG A O 1
ATOM 604 N N . ALA A 1 77 ? 19.745 -16.198 -25.867 1.00 90.69 77 ALA A N 1
ATOM 605 C CA . ALA A 1 77 ? 18.858 -17.148 -26.537 1.00 90.69 77 ALA A CA 1
ATOM 606 C C . ALA A 1 77 ? 17.445 -17.144 -25.936 1.00 90.69 77 ALA A C 1
ATOM 608 O O . ALA A 1 77 ? 16.472 -17.367 -26.649 1.00 90.69 77 ALA A O 1
ATOM 609 N N . PHE A 1 78 ? 17.329 -16.854 -24.640 1.00 91.81 78 PHE A N 1
ATOM 610 C CA . PHE A 1 78 ? 16.055 -16.818 -23.923 1.00 91.81 78 PHE A CA 1
ATOM 611 C C . PHE A 1 78 ? 15.239 -15.545 -24.168 1.00 91.81 78 PHE A C 1
ATOM 613 O O . PHE A 1 78 ? 14.079 -15.493 -23.764 1.00 91.81 78 PHE A O 1
ATOM 620 N N . ALA A 1 79 ? 15.825 -14.523 -24.796 1.00 91.62 79 ALA A N 1
ATOM 621 C CA . ALA A 1 79 ? 15.143 -13.270 -25.088 1.00 91.62 79 ALA A CA 1
ATOM 622 C C . ALA A 1 79 ? 14.031 -13.474 -26.124 1.00 91.62 79 ALA A C 1
ATOM 624 O O . ALA A 1 79 ? 14.283 -13.953 -27.230 1.00 91.62 79 ALA A O 1
ATOM 625 N N . SER A 1 80 ? 12.815 -13.056 -25.775 1.00 91.56 80 SER A N 1
ATOM 626 C CA . SER A 1 80 ? 11.631 -13.099 -26.641 1.00 91.56 80 SER A CA 1
ATOM 627 C C . SER A 1 80 ? 11.798 -12.207 -27.867 1.00 91.56 80 SER A C 1
ATOM 629 O O . SER A 1 80 ? 11.341 -12.531 -28.961 1.00 91.56 80 SER A O 1
ATOM 631 N N . TYR A 1 81 ? 12.453 -11.062 -27.676 1.00 90.69 81 TYR A N 1
ATOM 632 C CA . TYR A 1 81 ? 12.751 -10.113 -28.734 1.00 90.69 81 TYR A CA 1
ATOM 633 C C . TYR A 1 81 ? 14.116 -9.472 -28.504 1.00 90.69 81 TYR A C 1
ATOM 635 O O . TYR A 1 81 ? 14.539 -9.253 -27.366 1.00 90.69 81 TYR A O 1
ATOM 643 N N . ARG A 1 82 ? 14.821 -9.183 -29.599 1.00 91.19 82 ARG A N 1
ATOM 644 C CA . ARG A 1 82 ? 16.183 -8.650 -29.565 1.00 91.19 82 ARG A CA 1
ATOM 645 C C . ARG A 1 82 ? 16.350 -7.561 -30.601 1.00 91.19 82 ARG A C 1
ATOM 647 O O . ARG A 1 82 ? 15.855 -7.685 -31.718 1.00 91.19 82 ARG A O 1
ATOM 654 N N . ILE A 1 83 ? 17.099 -6.533 -30.232 1.00 89.94 83 ILE A N 1
ATOM 655 C CA . ILE A 1 83 ? 17.576 -5.521 -31.164 1.00 89.94 83 ILE A CA 1
ATOM 656 C C . ILE A 1 83 ? 19.091 -5.481 -31.043 1.00 89.94 83 ILE A C 1
ATOM 658 O O . ILE A 1 83 ? 19.623 -5.080 -30.008 1.00 89.94 83 ILE A O 1
ATOM 662 N N . ASP A 1 84 ? 19.770 -5.963 -32.081 1.00 86.50 84 ASP A N 1
ATOM 663 C CA . ASP A 1 84 ? 21.229 -5.926 -32.153 1.00 86.50 84 ASP A CA 1
ATOM 664 C C . ASP A 1 84 ? 21.734 -4.482 -32.326 1.00 86.50 84 ASP A C 1
ATOM 666 O O . ASP A 1 84 ? 20.972 -3.613 -32.754 1.00 86.50 84 ASP A O 1
ATOM 670 N N . HIS A 1 85 ? 23.012 -4.241 -32.015 1.00 80.44 85 HIS A N 1
ATOM 671 C CA . HIS A 1 85 ? 23.677 -2.931 -32.066 1.00 80.44 85 HIS A CA 1
ATOM 672 C C . HIS A 1 85 ? 23.310 -2.108 -33.313 1.00 80.44 85 HIS A C 1
ATOM 674 O O . HIS A 1 85 ? 22.789 -1.004 -33.204 1.00 80.44 85 HIS A O 1
ATOM 680 N N . GLY A 1 86 ? 23.487 -2.684 -34.509 1.00 75.12 86 GLY A N 1
ATOM 681 C CA . GLY A 1 86 ? 23.199 -2.007 -35.782 1.00 75.12 86 GLY A CA 1
ATOM 682 C C . GLY A 1 86 ? 21.713 -1.744 -36.054 1.00 75.12 86 GLY A C 1
ATOM 683 O O . GLY A 1 86 ? 21.375 -1.047 -37.001 1.00 75.12 86 GLY A O 1
ATOM 684 N N . GLY A 1 87 ? 20.811 -2.300 -35.243 1.00 78.62 87 GLY A N 1
ATOM 685 C CA . GLY A 1 87 ? 19.378 -2.035 -35.311 1.00 78.62 87 GLY A CA 1
ATOM 686 C C . GLY A 1 87 ? 18.927 -0.821 -34.496 1.00 78.62 87 GLY A C 1
ATOM 687 O O . GLY A 1 87 ? 17.730 -0.519 -34.538 1.00 78.62 87 GLY A O 1
ATOM 688 N N . LEU A 1 88 ? 19.828 -0.184 -33.741 1.00 80.88 88 LEU A N 1
ATOM 689 C CA . LEU A 1 88 ? 19.618 1.044 -32.969 1.00 80.88 88 LEU A CA 1
ATOM 690 C C . LEU A 1 88 ? 20.712 2.041 -33.358 1.00 80.88 88 LEU A C 1
ATOM 692 O O . LEU A 1 88 ? 21.822 1.986 -32.827 1.00 80.88 88 LEU A O 1
ATOM 696 N N . GLU A 1 89 ? 20.399 2.921 -34.307 1.00 79.62 89 GLU A N 1
ATOM 697 C CA . GLU A 1 89 ? 21.303 3.998 -34.710 1.00 79.62 89 GLU A CA 1
ATOM 698 C C . GLU A 1 89 ? 21.537 4.966 -33.539 1.00 79.62 89 GLU A C 1
ATOM 700 O O . GLU A 1 89 ? 20.639 5.232 -32.735 1.00 79.62 89 GLU A O 1
ATOM 705 N N . ASN A 1 90 ? 22.778 5.446 -33.412 1.00 80.62 90 ASN A N 1
ATOM 706 C CA . ASN A 1 90 ? 23.210 6.260 -32.278 1.00 80.62 90 ASN A CA 1
ATOM 707 C C . ASN A 1 90 ? 22.404 7.559 -32.194 1.00 80.62 90 ASN A C 1
ATOM 709 O O . ASN A 1 90 ? 22.521 8.423 -33.059 1.00 80.62 90 ASN A O 1
ATOM 713 N N . GLY A 1 91 ? 21.639 7.710 -31.115 1.00 78.75 91 GLY A N 1
ATOM 714 C CA . GLY A 1 91 ? 20.824 8.898 -30.862 1.00 78.75 91 GLY A CA 1
ATOM 715 C C . GLY A 1 91 ? 19.486 8.920 -31.590 1.00 78.75 91 GLY A C 1
ATOM 716 O O . GLY A 1 91 ? 18.696 9.833 -31.349 1.00 78.75 91 GLY A O 1
ATOM 717 N N . ASP A 1 92 ? 19.179 7.908 -32.401 1.00 85.69 92 ASP A N 1
ATOM 718 C CA . ASP A 1 92 ? 17.907 7.830 -33.104 1.00 85.69 92 ASP A CA 1
ATOM 719 C C . ASP A 1 92 ? 16.853 7.065 -32.311 1.00 85.69 92 ASP A C 1
ATOM 721 O O . ASP A 1 92 ? 17.116 6.101 -31.584 1.00 85.69 92 ASP A O 1
ATOM 725 N N . PHE A 1 93 ? 15.608 7.514 -32.462 1.00 87.50 93 PHE A N 1
ATOM 726 C CA . PHE A 1 93 ? 14.471 6.872 -31.828 1.00 87.50 93 PHE A CA 1
ATOM 727 C C . PHE A 1 93 ? 13.926 5.739 -32.688 1.00 87.50 93 PHE A C 1
ATOM 729 O O . PHE A 1 93 ? 13.436 5.957 -33.796 1.00 87.50 93 PHE A O 1
ATOM 736 N N . LYS A 1 94 ? 13.878 4.542 -32.109 1.00 90.31 94 LYS A N 1
ATOM 737 C CA . LYS A 1 94 ? 13.170 3.391 -32.663 1.00 90.31 94 LYS A CA 1
ATOM 738 C C . LYS A 1 94 ? 11.883 3.137 -31.896 1.00 90.31 94 LYS A C 1
ATOM 740 O O . LYS A 1 94 ? 11.885 3.114 -30.669 1.00 90.31 94 LYS A O 1
ATOM 745 N N . ILE A 1 95 ? 10.787 2.919 -32.616 1.00 90.38 95 ILE A N 1
ATOM 746 C CA . ILE A 1 95 ? 9.487 2.585 -32.026 1.00 90.38 95 ILE A CA 1
ATOM 747 C C . ILE A 1 95 ? 9.221 1.099 -32.245 1.00 90.38 95 ILE A C 1
ATOM 749 O O . ILE A 1 95 ? 9.278 0.609 -33.372 1.00 90.38 95 ILE A O 1
ATOM 753 N N . LEU A 1 96 ? 8.925 0.392 -31.161 1.00 90.06 96 LEU A N 1
ATOM 754 C CA . LEU A 1 96 ? 8.557 -1.015 -31.156 1.00 90.06 96 LEU A CA 1
ATOM 755 C C . LEU A 1 96 ? 7.109 -1.162 -30.662 1.00 90.06 96 LEU A C 1
ATOM 757 O O . LEU A 1 96 ? 6.846 -0.856 -29.496 1.00 90.06 96 LEU A O 1
ATOM 761 N N . PRO A 1 97 ? 6.170 -1.608 -31.512 1.00 90.56 97 PRO A N 1
ATOM 762 C CA . PRO A 1 97 ? 4.811 -1.912 -31.085 1.00 90.56 97 PRO A CA 1
ATOM 763 C C . PRO A 1 97 ? 4.728 -3.294 -30.418 1.00 90.56 97 PRO A C 1
ATOM 765 O O . PRO A 1 97 ? 5.395 -4.242 -30.834 1.00 90.56 97 PRO A O 1
ATOM 768 N N . PHE A 1 98 ? 3.857 -3.417 -29.421 1.00 87.12 98 PHE A N 1
ATOM 769 C CA . PHE A 1 98 ? 3.519 -4.659 -28.733 1.00 87.12 98 PHE A CA 1
ATOM 770 C C . PHE A 1 98 ? 2.058 -4.997 -28.978 1.00 87.12 98 PHE A C 1
ATOM 772 O O . PHE A 1 98 ? 1.182 -4.150 -28.831 1.00 87.12 98 PHE A O 1
ATOM 779 N N . THR A 1 99 ? 1.799 -6.263 -29.292 1.00 84.88 99 THR A N 1
ATOM 780 C CA . THR A 1 99 ? 0.450 -6.830 -29.348 1.00 84.88 99 THR A CA 1
ATOM 781 C C . THR A 1 99 ? 0.415 -8.072 -28.471 1.00 84.88 99 THR A C 1
ATOM 783 O O . THR A 1 99 ? 1.339 -8.890 -28.496 1.00 84.88 99 THR A O 1
ATOM 786 N N . GLN A 1 100 ? -0.615 -8.205 -27.637 1.00 82.56 100 GLN A N 1
ATOM 787 C CA . GLN A 1 100 ? -0.736 -9.333 -26.717 1.00 82.56 100 GLN A CA 1
ATOM 788 C C . GLN A 1 100 ? -2.182 -9.569 -26.289 1.00 82.56 100 GLN A C 1
ATOM 790 O O . GLN A 1 100 ? -3.007 -8.677 -26.348 1.00 82.56 100 GLN A O 1
ATOM 795 N N . ASN A 1 101 ? -2.484 -10.786 -25.832 1.00 82.81 101 ASN A N 1
ATOM 796 C CA . ASN A 1 101 ? -3.865 -11.200 -25.546 1.00 82.81 101 ASN A CA 1
ATOM 797 C C . ASN A 1 101 ? -4.324 -10.920 -24.102 1.00 82.81 101 ASN A C 1
ATOM 799 O O . ASN A 1 101 ? -5.429 -11.312 -23.748 1.00 82.81 101 ASN A O 1
ATOM 803 N N . ARG A 1 102 ? -3.439 -10.410 -23.235 1.00 85.69 102 ARG A N 1
ATOM 804 C CA . ARG A 1 102 ? -3.686 -10.133 -21.805 1.00 85.69 102 ARG A CA 1
ATOM 805 C C . ARG A 1 102 ? -2.555 -9.276 -21.230 1.00 85.69 102 ARG A C 1
ATOM 807 O O . ARG A 1 102 ? -1.474 -9.267 -21.823 1.00 85.69 102 ARG A O 1
ATOM 814 N N . ASP A 1 103 ? -2.767 -8.685 -20.054 1.00 89.19 103 ASP A N 1
ATOM 815 C CA . ASP A 1 103 ? -1.736 -7.975 -19.280 1.00 89.19 103 ASP A CA 1
ATOM 816 C C . ASP A 1 103 ? -0.518 -8.872 -18.992 1.00 89.19 103 ASP A C 1
ATOM 818 O O . ASP A 1 103 ? -0.669 -10.006 -18.514 1.00 89.19 103 ASP A O 1
ATOM 822 N N . ARG A 1 104 ? 0.691 -8.380 -19.289 1.00 89.31 104 ARG A N 1
ATOM 823 C CA . ARG A 1 104 ? 1.949 -9.136 -19.144 1.00 89.31 104 ARG A CA 1
ATOM 824 C C . ARG A 1 104 ? 3.133 -8.251 -18.820 1.00 89.31 104 ARG A C 1
ATOM 826 O O . ARG A 1 104 ? 3.281 -7.164 -19.380 1.00 89.31 104 ARG A O 1
ATOM 833 N N . TYR A 1 105 ? 4.041 -8.777 -18.004 1.00 91.19 105 TYR A N 1
ATOM 834 C CA . TYR A 1 105 ? 5.320 -8.124 -17.765 1.00 91.19 105 TYR A CA 1
ATOM 835 C C . TYR A 1 105 ? 6.299 -8.366 -18.911 1.00 91.19 105 TYR A C 1
ATOM 837 O O . TYR A 1 105 ? 6.543 -9.499 -19.336 1.00 91.19 105 TYR A O 1
ATOM 845 N N . TRP A 1 106 ? 6.909 -7.268 -19.340 1.00 92.31 106 TRP A N 1
ATOM 846 C CA . TRP A 1 106 ? 8.076 -7.236 -20.199 1.00 92.31 106 TRP A CA 1
ATOM 847 C C . TRP A 1 106 ? 9.278 -6.744 -19.406 1.00 92.31 106 TRP A C 1
ATOM 849 O O . TRP A 1 106 ? 9.213 -5.728 -18.714 1.00 92.31 106 TRP A O 1
ATOM 859 N N . TYR A 1 107 ? 10.373 -7.483 -19.509 1.00 93.31 107 TYR A N 1
ATOM 860 C CA . TYR A 1 107 ? 11.617 -7.243 -18.793 1.00 93.31 107 TYR A CA 1
ATOM 861 C C . TYR A 1 107 ? 12.676 -6.760 -19.769 1.00 93.31 107 TYR A C 1
ATOM 863 O O . TYR A 1 107 ? 12.898 -7.381 -20.808 1.00 93.31 107 TYR A O 1
ATOM 871 N N . ILE A 1 108 ? 13.329 -5.660 -19.418 1.00 94.25 108 ILE A N 1
ATOM 872 C CA . ILE A 1 108 ? 14.232 -4.925 -20.295 1.00 94.25 108 ILE A CA 1
ATOM 873 C C . ILE A 1 108 ? 15.654 -5.121 -19.793 1.00 94.25 108 ILE A C 1
ATOM 875 O O . ILE A 1 108 ? 15.943 -4.949 -18.605 1.00 94.25 108 ILE A O 1
ATOM 879 N N . SER A 1 109 ? 16.560 -5.469 -20.696 1.00 94.19 109 SER A N 1
ATOM 880 C CA . SER A 1 109 ? 17.971 -5.620 -20.364 1.00 94.19 109 SER A CA 1
ATOM 881 C C . SER A 1 109 ? 18.869 -5.307 -21.548 1.00 94.19 109 SER A C 1
ATOM 883 O O . SER A 1 109 ? 18.446 -5.395 -22.700 1.00 94.19 109 SER A O 1
ATOM 885 N N . PHE A 1 110 ? 20.122 -4.996 -21.248 1.00 93.94 110 PHE A N 1
ATOM 886 C CA . PHE A 1 110 ? 21.192 -4.919 -22.230 1.00 93.94 110 PHE A CA 1
ATOM 887 C C . PHE A 1 110 ? 22.167 -6.069 -22.016 1.00 93.94 110 PHE A C 1
ATOM 889 O O . PHE A 1 110 ? 22.421 -6.474 -20.878 1.00 93.94 110 PHE A O 1
ATOM 896 N N . GLY A 1 111 ? 22.721 -6.585 -23.107 1.00 92.12 111 GLY A N 1
ATOM 897 C CA . GLY A 1 111 ? 23.704 -7.657 -23.063 1.00 92.12 111 GLY A CA 1
ATOM 898 C C . GLY A 1 111 ? 24.778 -7.519 -24.133 1.00 92.12 111 GLY A C 1
ATOM 899 O O . GLY A 1 111 ? 24.508 -7.029 -25.228 1.00 92.12 111 GLY A O 1
ATOM 900 N N . ASN A 1 112 ? 25.985 -7.978 -23.810 1.00 91.19 112 ASN A N 1
ATOM 901 C CA . ASN A 1 112 ? 27.118 -8.105 -24.719 1.00 91.19 112 ASN A CA 1
ATOM 902 C C . ASN A 1 112 ? 27.902 -9.377 -24.381 1.00 91.19 112 ASN A C 1
ATOM 904 O O . ASN A 1 112 ? 28.641 -9.418 -23.402 1.00 91.19 112 ASN A O 1
ATOM 908 N N . CYS A 1 113 ? 27.769 -10.415 -25.205 1.00 88.69 113 CYS A N 1
ATOM 909 C CA . CYS A 1 113 ? 28.445 -11.693 -24.956 1.00 88.69 113 CYS A CA 1
ATOM 910 C C . CYS A 1 113 ? 29.870 -11.771 -25.508 1.00 88.69 113 CYS A C 1
ATOM 912 O O . CYS A 1 113 ? 30.491 -12.827 -25.416 1.00 88.69 113 CYS A O 1
ATOM 914 N N . ASN A 1 114 ? 30.400 -10.679 -26.064 1.00 84.75 114 ASN A N 1
ATOM 915 C CA . ASN A 1 114 ? 31.760 -10.639 -26.600 1.00 84.75 114 ASN A CA 1
ATOM 916 C C . ASN A 1 114 ? 32.821 -10.357 -25.514 1.00 84.75 114 ASN A C 1
ATOM 918 O O . ASN A 1 114 ? 34.002 -10.252 -25.836 1.00 84.75 114 ASN A O 1
ATOM 922 N N . GLY A 1 115 ? 32.422 -10.235 -24.239 1.00 71.50 115 GLY A N 1
ATOM 923 C CA . GLY A 1 115 ? 33.330 -10.114 -23.090 1.00 71.50 115 GLY A CA 1
ATOM 924 C C . GLY A 1 115 ? 33.968 -8.734 -22.904 1.00 71.50 115 GLY A C 1
ATOM 925 O O . GLY A 1 115 ? 34.986 -8.616 -22.227 1.00 71.50 115 GLY A O 1
ATOM 926 N N . GLN A 1 116 ? 33.405 -7.690 -23.519 1.00 78.88 116 GLN A N 1
ATOM 927 C CA . GLN A 1 116 ? 33.930 -6.317 -23.454 1.00 78.88 116 GLN A CA 1
ATOM 928 C C . GLN A 1 116 ? 33.133 -5.401 -22.510 1.00 78.88 116 GLN A C 1
ATOM 930 O O . GLN A 1 116 ? 33.411 -4.207 -22.413 1.00 78.88 116 GLN A O 1
ATOM 935 N N . GLY A 1 117 ? 32.170 -5.961 -21.773 1.00 84.81 117 GLY A N 1
ATOM 936 C CA . GLY A 1 117 ? 31.264 -5.191 -20.930 1.00 84.81 117 GLY A CA 1
ATOM 937 C C . GLY A 1 117 ? 30.222 -4.408 -21.732 1.00 84.81 117 GLY A C 1
ATOM 938 O O . GLY A 1 117 ? 29.986 -4.663 -22.915 1.00 84.81 117 GLY A O 1
ATOM 939 N N . ILE A 1 118 ? 29.550 -3.477 -21.058 1.00 89.06 118 ILE A N 1
ATOM 940 C CA . ILE A 1 118 ? 28.469 -2.661 -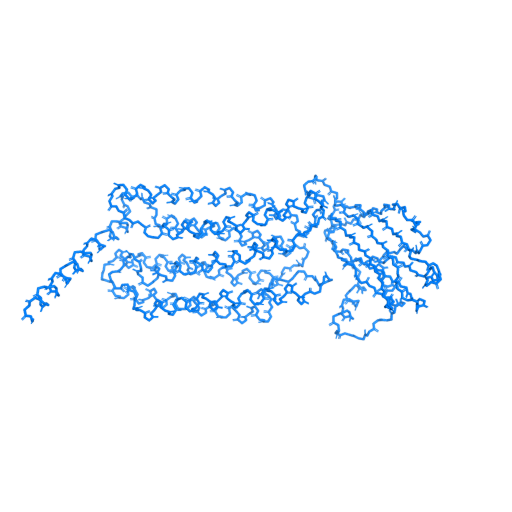21.615 1.00 89.06 118 ILE A CA 1
ATOM 941 C C . ILE A 1 118 ? 28.724 -1.204 -21.239 1.00 89.06 118 ILE A C 1
ATOM 943 O O . ILE A 1 118 ? 28.785 -0.872 -20.051 1.00 89.06 118 ILE A O 1
ATOM 947 N N . ASN A 1 119 ? 28.833 -0.347 -22.257 1.00 89.88 119 ASN A N 1
ATOM 948 C CA . ASN A 1 119 ? 28.939 1.099 -22.104 1.00 89.88 119 ASN A CA 1
ATOM 949 C C . ASN A 1 119 ? 27.944 1.807 -23.034 1.00 89.88 119 ASN A C 1
ATOM 951 O O . ASN A 1 119 ? 28.103 1.781 -24.255 1.00 89.88 119 ASN A O 1
ATOM 955 N N . LEU A 1 120 ? 26.891 2.391 -22.462 1.00 90.69 120 LEU A N 1
ATOM 956 C CA . LEU A 1 120 ? 25.856 3.094 -23.219 1.00 90.69 120 LEU A CA 1
ATOM 957 C C . LEU A 1 120 ? 25.064 4.063 -22.344 1.00 90.69 120 LEU A C 1
ATOM 959 O O . LEU A 1 120 ? 24.925 3.873 -21.136 1.00 90.69 120 LEU A O 1
ATOM 963 N N . TYR A 1 121 ? 24.452 5.052 -22.983 1.00 93.12 121 TYR A N 1
ATOM 964 C CA . TYR A 1 121 ? 23.346 5.821 -22.429 1.00 93.12 121 TYR A CA 1
ATOM 965 C C . TYR A 1 121 ? 22.045 5.403 -23.113 1.00 93.12 121 TYR A C 1
ATOM 967 O O . TYR A 1 121 ? 22.020 5.235 -24.329 1.00 93.12 121 TYR A O 1
ATOM 975 N N . TYR A 1 122 ? 20.963 5.244 -22.354 1.00 93.69 122 TYR A N 1
ATOM 976 C CA . TYR A 1 122 ? 19.657 4.880 -22.902 1.00 93.69 122 TYR A CA 1
ATOM 977 C C . TYR A 1 122 ? 18.547 5.805 -22.410 1.00 93.69 122 TYR A C 1
ATOM 979 O O . TYR A 1 122 ? 18.556 6.272 -21.267 1.00 93.69 122 TYR A O 1
ATOM 987 N N . GLU A 1 123 ? 17.549 5.986 -23.269 1.00 94.81 123 GLU A N 1
ATOM 988 C CA . GLU A 1 123 ? 16.238 6.529 -22.940 1.00 94.81 123 GLU A CA 1
ATOM 989 C C . GLU A 1 123 ? 15.167 5.612 -23.543 1.00 94.81 123 GLU A C 1
ATOM 991 O O . GLU A 1 123 ? 15.084 5.426 -24.756 1.00 94.81 123 GLU A O 1
ATOM 996 N N . ILE A 1 124 ? 14.363 4.994 -22.680 1.00 94.44 124 ILE A N 1
ATOM 997 C CA . ILE A 1 124 ? 13.286 4.079 -23.055 1.00 94.44 124 ILE A CA 1
ATOM 998 C C . ILE A 1 124 ? 11.981 4.631 -22.496 1.00 94.44 124 ILE A C 1
ATOM 1000 O O . ILE A 1 124 ? 11.830 4.804 -21.289 1.00 94.44 124 ILE A O 1
ATOM 1004 N N . GLU A 1 125 ? 11.017 4.877 -23.367 1.00 94.06 125 GLU A N 1
ATOM 1005 C CA . GLU A 1 125 ? 9.674 5.317 -23.013 1.00 94.06 125 GLU A CA 1
ATOM 1006 C C . GLU A 1 125 ? 8.666 4.256 -23.447 1.00 94.06 125 GLU A C 1
ATOM 1008 O O . GLU A 1 125 ? 8.612 3.896 -24.617 1.00 94.06 125 GLU A O 1
ATOM 1013 N N . ILE A 1 126 ? 7.870 3.744 -22.509 1.00 93.31 126 ILE A N 1
ATOM 1014 C CA . ILE A 1 126 ? 6.806 2.773 -22.791 1.00 93.31 126 ILE A CA 1
ATOM 1015 C C . ILE A 1 126 ? 5.460 3.414 -22.501 1.00 93.31 126 ILE A C 1
ATOM 1017 O O . ILE A 1 126 ? 5.251 3.962 -21.411 1.00 93.31 126 ILE A O 1
ATOM 1021 N N . THR A 1 127 ? 4.550 3.316 -23.462 1.00 93.69 127 THR A N 1
ATOM 1022 C CA . THR A 1 127 ? 3.172 3.787 -23.349 1.00 93.69 127 THR A CA 1
ATOM 1023 C C . THR A 1 127 ? 2.214 2.669 -23.726 1.00 93.69 127 THR A C 1
ATOM 1025 O O . THR A 1 127 ? 2.264 2.165 -24.844 1.00 93.69 127 THR A O 1
ATOM 1028 N N . ASN A 1 128 ? 1.354 2.295 -22.786 1.00 94.06 128 ASN A N 1
ATOM 1029 C CA . ASN A 1 128 ? 0.211 1.424 -23.012 1.00 94.06 128 ASN A CA 1
ATOM 1030 C C . ASN A 1 128 ? -0.833 2.123 -23.882 1.00 94.06 128 ASN A C 1
ATOM 1032 O O . ASN A 1 128 ? -1.046 3.331 -23.759 1.00 94.06 128 ASN A O 1
ATOM 1036 N N . ASP A 1 129 ? -1.507 1.350 -24.723 1.00 90.38 129 ASP A N 1
ATOM 1037 C CA . ASP A 1 129 ? -2.606 1.845 -25.538 1.00 90.38 129 ASP A CA 1
ATOM 1038 C C . ASP A 1 129 ? -3.836 2.077 -24.656 1.00 90.38 129 ASP A C 1
ATOM 1040 O O . ASP A 1 129 ? -4.167 1.263 -23.790 1.00 90.38 129 ASP A O 1
ATOM 1044 N N . GLY A 1 130 ? -4.516 3.203 -24.856 1.00 84.06 130 GLY A N 1
ATOM 1045 C CA . GLY A 1 130 ? -5.663 3.595 -24.044 1.00 84.06 130 GLY A CA 1
ATOM 1046 C C . GLY A 1 130 ? -5.745 5.100 -23.832 1.00 84.06 130 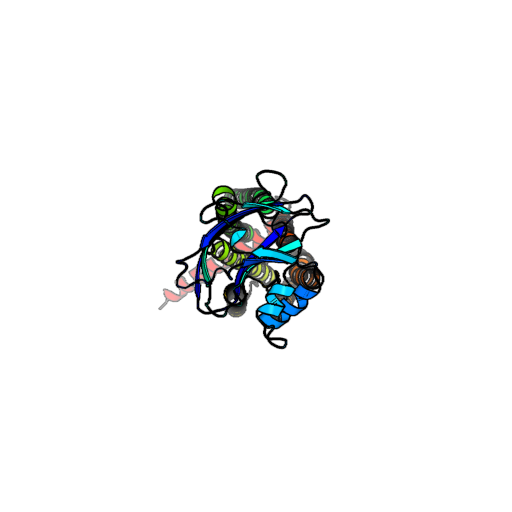GLY A C 1
ATOM 1047 O O . GLY A 1 130 ? -5.183 5.904 -24.579 1.00 84.06 130 GLY A O 1
ATOM 1048 N N . ASP A 1 131 ? -6.481 5.487 -22.803 1.00 83.12 131 ASP A N 1
ATOM 1049 C CA . ASP A 1 131 ? -6.657 6.865 -22.388 1.00 83.12 131 ASP A CA 1
ATOM 1050 C C . ASP A 1 131 ? -5.371 7.468 -21.806 1.00 83.12 131 ASP A C 1
ATOM 1052 O O . ASP A 1 131 ? -4.516 6.803 -21.222 1.00 83.12 131 ASP A O 1
ATOM 1056 N N . ARG A 1 132 ? -5.228 8.788 -21.981 1.00 77.75 132 ARG A N 1
ATOM 1057 C CA . ARG A 1 132 ? -4.000 9.538 -21.665 1.00 77.75 132 ARG A CA 1
ATOM 1058 C C . ARG A 1 132 ? -3.569 9.423 -20.196 1.00 77.75 132 ARG A C 1
ATOM 1060 O O . ARG A 1 132 ? -2.408 9.673 -19.891 1.00 77.75 132 ARG A O 1
ATOM 1067 N N . PHE A 1 133 ? -4.500 9.101 -19.300 1.00 80.19 133 PHE A N 1
ATOM 1068 C CA . PHE A 1 133 ? -4.232 8.956 -17.874 1.00 80.19 133 PHE A CA 1
ATOM 1069 C C . PHE A 1 133 ? -3.531 7.626 -17.558 1.00 80.19 133 PHE A C 1
ATOM 1071 O O . PHE A 1 133 ? -2.533 7.616 -16.840 1.00 80.19 133 PHE A O 1
ATOM 1078 N N . ASP A 1 134 ? -4.008 6.526 -18.145 1.00 86.56 134 ASP A N 1
ATOM 1079 C CA . ASP A 1 134 ? -3.505 5.174 -17.890 1.00 86.56 134 ASP A CA 1
ATOM 1080 C C . ASP A 1 134 ? -2.376 4.747 -18.843 1.00 86.56 134 ASP A C 1
ATOM 1082 O O . ASP A 1 134 ? -1.632 3.814 -18.528 1.00 86.56 134 ASP A O 1
ATOM 1086 N N . SER A 1 135 ? -2.187 5.442 -19.972 1.00 88.75 135 SER A N 1
ATOM 1087 C CA . SER A 1 135 ? -1.193 5.073 -20.991 1.00 88.75 135 SER A CA 1
ATOM 1088 C C . SER A 1 135 ? 0.246 5.062 -20.468 1.00 88.75 135 SER A C 1
ATOM 1090 O O . SER A 1 135 ? 1.056 4.219 -20.841 1.00 88.75 135 SER A O 1
ATOM 1092 N N . VAL A 1 136 ? 0.598 5.968 -19.557 1.00 90.25 136 VAL A N 1
ATOM 1093 C CA . VAL A 1 136 ? 1.957 6.051 -18.997 1.00 90.25 136 VAL A CA 1
ATOM 1094 C C . VAL A 1 136 ? 2.179 5.136 -17.792 1.00 90.25 136 VAL A C 1
ATOM 1096 O O . VAL A 1 136 ? 3.329 4.994 -17.360 1.00 90.25 136 VAL A O 1
ATOM 1099 N N . ILE A 1 137 ? 1.115 4.511 -17.283 1.00 92.00 137 ILE A N 1
ATOM 1100 C CA . ILE A 1 137 ? 1.093 3.679 -16.080 1.00 92.00 137 ILE A CA 1
ATOM 1101 C C . ILE A 1 137 ? 1.162 2.200 -16.478 1.00 92.00 137 ILE A C 1
ATOM 1103 O O . ILE A 1 137 ? 0.552 1.760 -17.453 1.00 92.00 137 ILE A O 1
ATOM 1107 N N . SER A 1 138 ? 1.921 1.425 -15.706 1.00 91.88 138 SER A N 1
ATOM 1108 C CA . SER A 1 138 ? 2.024 -0.027 -15.874 1.00 91.88 138 SER A CA 1
ATOM 1109 C C . SER A 1 138 ? 0.662 -0.693 -15.630 1.00 91.88 138 SER A C 1
ATOM 1111 O O . SER A 1 138 ? -0.047 -0.317 -14.699 1.00 91.88 138 SER A O 1
ATOM 1113 N N . ALA A 1 139 ? 0.273 -1.684 -16.435 1.00 92.12 139 ALA A N 1
ATOM 1114 C CA . ALA A 1 139 ? -1.075 -2.276 -16.407 1.00 92.12 139 ALA A CA 1
ATOM 1115 C C . ALA A 1 139 ? -1.473 -2.921 -15.056 1.00 92.12 139 ALA A C 1
ATOM 1117 O O . ALA A 1 139 ? -2.649 -2.968 -14.679 1.00 92.12 139 ALA A O 1
ATOM 1118 N N . ASP A 1 140 ? -0.490 -3.358 -14.265 1.00 91.06 140 ASP A N 1
ATOM 1119 C CA . ASP A 1 140 ? -0.673 -3.859 -12.896 1.00 91.06 140 ASP A CA 1
ATOM 1120 C C . ASP A 1 140 ? -0.972 -2.755 -11.867 1.00 91.06 140 ASP A C 1
ATOM 1122 O O . ASP A 1 140 ? -1.411 -3.051 -10.752 1.00 91.06 140 ASP A O 1
ATOM 1126 N N . GLN A 1 141 ? -0.738 -1.496 -12.243 1.00 92.00 141 GLN A N 1
ATOM 1127 C CA . GLN A 1 141 ? -0.929 -0.286 -11.441 1.00 92.00 141 GLN A CA 1
ATOM 1128 C C . GLN A 1 141 ? -2.071 0.606 -11.942 1.00 92.00 141 GLN A C 1
ATOM 1130 O O . GLN A 1 141 ? -2.484 1.526 -11.232 1.00 92.00 141 GLN A O 1
ATOM 1135 N N . GLN A 1 142 ? -2.587 0.351 -13.146 1.00 91.81 142 GLN A N 1
ATOM 1136 C CA . GLN A 1 142 ? -3.744 1.063 -13.686 1.00 91.81 142 GLN A CA 1
ATOM 1137 C C . GLN A 1 142 ? -4.934 0.969 -12.716 1.00 91.81 142 GLN A C 1
ATOM 1139 O O . GLN A 1 142 ? -5.071 -0.002 -11.967 1.00 91.81 142 GLN A O 1
ATOM 1144 N N . SER A 1 143 ? -5.783 2.002 -12.703 1.00 90.62 143 SER A N 1
ATOM 1145 C CA . SER A 1 143 ? -6.900 2.195 -11.754 1.00 90.62 143 SER A CA 1
ATOM 1146 C C . SER A 1 143 ? -6.531 2.548 -10.301 1.00 90.62 143 SER A C 1
ATOM 1148 O O . SER A 1 143 ? -7.382 3.072 -9.575 1.00 90.62 143 SER A O 1
ATOM 1150 N N . ILE A 1 144 ? -5.291 2.324 -9.845 1.00 94.44 144 ILE A N 1
ATOM 1151 C CA . ILE A 1 144 ? -4.871 2.700 -8.482 1.00 94.44 144 ILE A CA 1
ATOM 1152 C C . ILE A 1 144 ? -4.958 4.223 -8.247 1.00 94.44 144 ILE A C 1
ATOM 1154 O O . ILE A 1 144 ? -5.507 4.627 -7.215 1.00 94.44 144 ILE A O 1
ATOM 1158 N N . PRO A 1 145 ? -4.461 5.102 -9.143 1.00 94.25 145 PRO A N 1
ATOM 1159 C CA . PRO A 1 145 ? -4.592 6.544 -8.937 1.00 94.25 145 PRO A CA 1
ATOM 1160 C C . PRO A 1 145 ? -6.056 7.005 -8.892 1.00 94.25 145 PRO A C 1
ATOM 1162 O O . PRO A 1 145 ? -6.412 7.819 -8.043 1.00 94.25 145 PRO A O 1
ATOM 1165 N N . GLN A 1 146 ? -6.917 6.453 -9.751 1.00 94.31 146 GLN A N 1
ATOM 1166 C CA . GLN A 1 146 ? -8.352 6.744 -9.790 1.00 94.31 146 GLN A CA 1
ATOM 1167 C C . GLN A 1 146 ? -9.020 6.356 -8.465 1.00 94.31 146 GLN A C 1
ATOM 1169 O O . GLN A 1 146 ? -9.787 7.142 -7.904 1.00 94.31 146 GLN A O 1
ATOM 1174 N N . ALA A 1 147 ? -8.673 5.185 -7.917 1.00 96.19 147 ALA A N 1
ATOM 1175 C CA . ALA A 1 147 ? -9.125 4.768 -6.595 1.00 96.19 147 ALA A CA 1
ATOM 1176 C C . ALA A 1 147 ? -8.657 5.753 -5.512 1.00 96.19 147 ALA A C 1
ATOM 1178 O O . ALA A 1 147 ? -9.469 6.198 -4.703 1.00 96.19 147 ALA A O 1
ATOM 1179 N N . HIS A 1 148 ? -7.386 6.164 -5.515 1.00 97.00 148 HIS A N 1
ATOM 1180 C CA . HIS A 1 148 ? -6.894 7.163 -4.564 1.00 97.00 148 HIS A CA 1
ATOM 1181 C C . HIS A 1 148 ? -7.653 8.497 -4.659 1.00 97.00 148 HIS A C 1
ATOM 1183 O O . HIS A 1 148 ? -8.011 9.044 -3.620 1.00 97.00 148 HIS A O 1
ATOM 1189 N N . ILE A 1 149 ? -7.956 8.998 -5.865 1.00 96.81 149 ILE A N 1
ATOM 1190 C CA . ILE A 1 149 ? -8.749 10.228 -6.057 1.00 96.81 149 ILE A CA 1
ATOM 1191 C C . ILE A 1 149 ? -10.141 10.073 -5.431 1.00 96.81 149 ILE A C 1
ATOM 1193 O O . ILE A 1 149 ? -10.568 10.926 -4.649 1.00 96.81 149 ILE A O 1
ATOM 1197 N N . PHE A 1 150 ? -10.833 8.971 -5.731 1.00 97.81 150 PHE A N 1
ATOM 1198 C CA . PHE A 1 150 ? -12.147 8.681 -5.157 1.00 97.81 150 PHE A CA 1
ATOM 1199 C C . PHE A 1 150 ? -12.095 8.620 -3.625 1.00 97.81 150 PHE A C 1
ATOM 1201 O O . PHE A 1 150 ? -12.895 9.264 -2.943 1.00 97.81 150 PHE A O 1
ATOM 1208 N N . PHE A 1 151 ? -11.126 7.889 -3.068 1.00 98.12 151 PHE A N 1
ATOM 1209 C CA . PHE A 1 151 ? -11.015 7.715 -1.623 1.00 98.12 151 PHE A CA 1
ATOM 1210 C C . PHE A 1 151 ? -10.560 8.981 -0.894 1.00 98.12 151 PHE A C 1
ATOM 1212 O O . PHE A 1 151 ? -10.971 9.181 0.247 1.00 98.12 151 PHE A O 1
ATOM 1219 N N . VAL A 1 152 ? -9.803 9.881 -1.531 1.00 98.31 152 VAL A N 1
ATOM 1220 C CA . VAL A 1 152 ? -9.547 11.219 -0.973 1.00 98.31 152 VAL A CA 1
ATOM 1221 C C . VAL A 1 152 ? -10.854 11.976 -0.781 1.00 98.31 152 VAL A C 1
ATOM 1223 O O . VAL A 1 152 ? -11.102 12.473 0.316 1.00 98.31 152 VAL A O 1
ATOM 1226 N N . LEU A 1 153 ? -11.717 12.024 -1.800 1.00 97.94 153 LEU A N 1
ATOM 1227 C CA . LEU A 1 153 ? -13.020 12.684 -1.686 1.00 97.94 153 LEU A CA 1
ATOM 1228 C C . LEU A 1 153 ? -13.886 12.020 -0.609 1.00 97.94 153 LEU A C 1
ATOM 1230 O O . LEU A 1 153 ? -14.452 12.705 0.241 1.00 97.94 153 LEU A O 1
ATOM 1234 N N . TYR A 1 154 ? -13.937 10.688 -0.598 1.00 98.25 154 TYR A N 1
ATOM 1235 C CA . TYR A 1 154 ? -14.695 9.924 0.388 1.00 98.25 154 TYR A CA 1
ATOM 1236 C C . TYR A 1 154 ? -14.229 10.195 1.829 1.00 98.25 154 TYR A C 1
ATOM 1238 O O . TYR A 1 154 ? -15.031 10.580 2.682 1.00 98.25 154 TYR A O 1
ATOM 1246 N N . PHE A 1 155 ? -12.931 10.052 2.119 1.00 98.31 155 PHE A N 1
ATOM 1247 C CA . PHE A 1 155 ? -12.398 10.286 3.464 1.00 98.31 155 PHE A CA 1
ATOM 1248 C C . PHE A 1 155 ? -12.461 11.759 3.868 1.00 98.31 155 PHE A C 1
ATOM 1250 O O . PHE A 1 155 ? -12.627 12.051 5.051 1.00 98.31 155 PHE A O 1
ATOM 1257 N N . PHE A 1 156 ? -12.394 12.688 2.910 1.00 98.19 156 PHE A N 1
ATOM 1258 C CA . PHE A 1 156 ? -12.615 14.106 3.170 1.00 98.19 156 PHE A CA 1
ATOM 1259 C C . PHE A 1 156 ? -14.051 14.376 3.633 1.00 98.19 156 PHE A C 1
ATOM 1261 O O . PHE A 1 156 ? -14.249 15.049 4.644 1.00 98.19 156 PHE A O 1
ATOM 1268 N N . VAL A 1 157 ? -15.051 13.790 2.966 1.00 97.81 157 VAL A N 1
ATOM 1269 C CA . VAL A 1 157 ? -16.459 13.881 3.390 1.00 97.81 157 VAL A CA 1
ATOM 1270 C C . VAL A 1 157 ? -16.651 13.294 4.792 1.00 97.81 157 VAL A C 1
ATOM 1272 O O . VAL A 1 157 ? -17.292 13.929 5.633 1.00 97.81 157 VAL A O 1
ATOM 1275 N N . LEU A 1 158 ? -16.056 12.130 5.083 1.00 96.88 158 LEU A N 1
ATOM 1276 C CA . LEU A 1 158 ? -16.104 11.545 6.428 1.00 96.88 158 LEU A CA 1
ATOM 1277 C C . LEU A 1 158 ? -15.451 12.454 7.478 1.00 96.88 158 LEU A C 1
ATOM 1279 O O . LEU A 1 158 ? -16.031 12.660 8.542 1.00 96.88 158 LEU A O 1
ATOM 1283 N N . LEU A 1 159 ? -14.285 13.037 7.176 1.00 97.38 159 LEU A N 1
ATOM 1284 C CA . LEU A 1 159 ? -13.583 13.950 8.080 1.00 97.38 159 LEU A CA 1
ATOM 1285 C C . LEU A 1 159 ? -14.438 15.179 8.396 1.00 97.38 159 LEU A C 1
ATOM 1287 O O . LEU A 1 159 ? -14.608 15.519 9.566 1.00 97.38 159 LEU A O 1
ATOM 1291 N N . VAL A 1 160 ? -15.013 15.818 7.375 1.00 96.75 160 VAL A N 1
ATOM 1292 C CA . VAL A 1 160 ? -15.918 16.961 7.554 1.00 96.75 160 VAL A CA 1
ATOM 1293 C C . VAL A 1 160 ? -17.116 16.560 8.420 1.00 96.75 160 VAL A C 1
ATOM 1295 O O . VAL A 1 160 ? -17.448 17.271 9.370 1.00 96.75 160 VAL A O 1
ATOM 1298 N N . GLY A 1 161 ? -17.716 15.393 8.168 1.00 93.81 161 GLY A N 1
ATOM 1299 C CA . GLY A 1 161 ? -18.800 14.850 8.989 1.00 93.81 161 GLY A CA 1
ATOM 1300 C C . GLY A 1 161 ? -18.408 14.649 10.459 1.00 93.81 161 GLY A C 1
ATOM 1301 O O . GLY A 1 161 ? -19.163 15.036 11.360 1.00 93.81 161 GLY A O 1
ATOM 1302 N N . CYS A 1 162 ? -17.216 14.108 10.726 1.00 93.38 162 CYS A N 1
ATOM 1303 C CA . CYS A 1 162 ? -16.685 13.953 12.081 1.00 93.38 162 CYS A CA 1
ATOM 1304 C C . CYS A 1 162 ? -16.434 15.305 12.759 1.00 93.38 162 CYS A C 1
ATOM 1306 O O . CYS A 1 162 ? -16.858 15.496 13.897 1.00 93.38 162 CYS A O 1
ATOM 1308 N N . VAL A 1 163 ? -15.818 16.266 12.067 1.00 93.62 163 VAL A N 1
ATOM 1309 C CA . VAL A 1 163 ? -15.532 17.603 12.613 1.00 93.62 163 VAL A CA 1
ATOM 1310 C C . VAL A 1 163 ? -16.823 18.357 12.939 1.00 93.62 163 VAL A C 1
ATOM 1312 O O . VAL A 1 163 ? -16.954 18.899 14.037 1.00 93.62 163 VAL A O 1
ATOM 1315 N N . ILE A 1 164 ? -17.817 18.336 12.043 1.00 92.00 164 ILE A N 1
ATOM 1316 C CA . ILE A 1 164 ? -19.140 18.928 12.300 1.00 92.00 164 ILE A CA 1
ATOM 1317 C C . ILE A 1 164 ? -19.790 18.271 13.522 1.00 92.00 164 ILE A C 1
ATOM 1319 O O . ILE A 1 164 ? -20.339 18.968 14.377 1.00 92.00 164 ILE A O 1
ATOM 1323 N N . SER A 1 165 ? -19.699 16.943 13.633 1.00 88.62 165 SER A N 1
ATOM 1324 C CA . SER A 1 165 ? -20.227 16.194 14.778 1.00 88.62 165 SER A CA 1
ATOM 1325 C C . SER A 1 165 ? -19.558 16.613 16.088 1.00 88.62 165 SER A C 1
ATOM 1327 O O . SER A 1 165 ? -20.256 16.874 17.066 1.00 88.62 165 SER A O 1
ATOM 1329 N N . VAL A 1 166 ? -18.229 16.760 16.107 1.00 89.38 166 VAL A N 1
ATOM 1330 C CA . VAL A 1 166 ? -17.477 17.245 17.278 1.00 89.38 166 VAL A CA 1
ATOM 1331 C C . VAL A 1 166 ? -17.918 18.656 17.671 1.00 89.38 166 VAL A C 1
ATOM 1333 O O . VAL A 1 166 ? -18.202 18.899 18.842 1.00 89.38 166 VAL A O 1
ATOM 1336 N N . ILE A 1 167 ? -18.022 19.577 16.708 1.00 89.38 167 ILE A N 1
ATOM 1337 C CA . ILE A 1 167 ? -18.430 20.966 16.968 1.00 89.38 167 ILE A CA 1
ATOM 1338 C C . ILE A 1 167 ? -19.857 21.020 17.521 1.00 89.38 167 ILE A C 1
ATOM 1340 O O . ILE A 1 167 ? -20.112 21.729 18.493 1.00 89.38 167 ILE A O 1
ATOM 1344 N N . LYS A 1 168 ? -20.791 20.277 16.916 1.00 86.88 168 LYS A N 1
ATOM 1345 C CA . LYS A 1 168 ? -22.193 20.250 17.345 1.00 86.88 168 LYS A CA 1
ATOM 1346 C C . LYS A 1 168 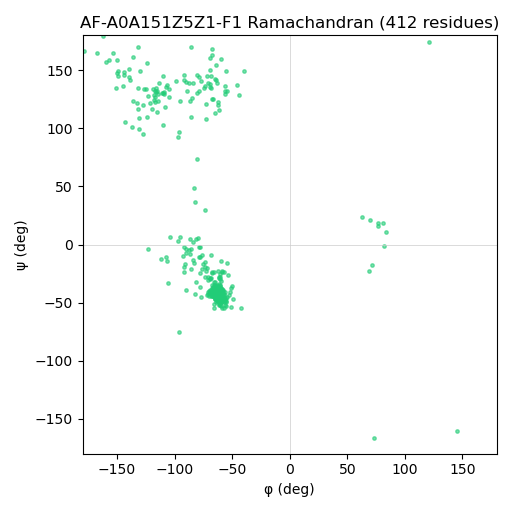? -22.330 19.714 18.765 1.00 86.88 168 LYS A C 1
ATOM 1348 O O . LYS A 1 168 ? -22.991 20.345 19.580 1.00 86.88 168 LYS A O 1
ATOM 1353 N N . LEU A 1 169 ? -21.664 18.601 19.066 1.00 82.88 169 LEU A N 1
ATOM 1354 C CA . LEU A 1 169 ? -21.662 18.038 20.412 1.00 82.88 169 LEU A CA 1
ATOM 1355 C C . LEU A 1 169 ? -21.099 19.041 21.417 1.00 82.88 169 LEU A C 1
ATOM 1357 O O . LEU A 1 169 ? -21.752 19.311 22.421 1.00 82.88 169 LEU A O 1
ATOM 1361 N N . LYS A 1 170 ? -19.960 19.672 21.103 1.00 84.44 170 LYS A N 1
ATOM 1362 C CA . LYS A 1 170 ? -19.335 20.660 21.990 1.00 84.44 170 LYS A CA 1
ATOM 1363 C C . LYS A 1 170 ? -20.263 21.842 22.284 1.00 84.44 170 LYS A C 1
ATOM 1365 O O . LYS A 1 170 ? -20.306 22.319 23.413 1.00 84.44 170 LYS A O 1
ATOM 1370 N N . ARG A 1 171 ? -21.030 22.303 21.287 1.00 83.81 171 ARG A N 1
ATOM 1371 C CA . ARG A 1 171 ? -22.050 23.354 21.463 1.00 83.81 171 ARG A CA 1
ATOM 1372 C C . ARG A 1 171 ? -23.207 22.918 22.358 1.00 83.81 171 ARG A C 1
ATOM 1374 O O . ARG A 1 171 ? -23.721 23.744 23.102 1.00 83.81 171 ARG A O 1
ATOM 1381 N N . ASP A 1 172 ? -23.584 21.646 22.297 1.00 78.94 172 ASP A N 1
ATOM 1382 C CA . ASP A 1 172 ? -24.622 21.052 23.141 1.00 78.94 172 ASP A CA 1
ATOM 1383 C C . ASP A 1 172 ? -24.097 20.698 24.557 1.00 78.94 172 ASP A C 1
ATOM 1385 O O . ASP A 1 172 ? -24.826 20.105 25.349 1.00 78.94 172 ASP A O 1
ATOM 1389 N N . GLY A 1 173 ? -22.846 21.056 24.893 1.00 71.44 173 GLY A N 1
ATOM 1390 C CA . GLY A 1 173 ? -22.206 20.747 26.179 1.00 71.44 173 GLY A CA 1
ATOM 1391 C C . GLY A 1 173 ? -21.735 19.293 26.313 1.00 71.44 173 GLY A C 1
ATOM 1392 O O . GLY A 1 173 ? -21.481 18.828 27.420 1.00 71.44 173 GLY A O 1
ATOM 1393 N N . LEU A 1 174 ? -21.643 18.567 25.196 1.00 73.12 174 LEU A N 1
ATOM 1394 C CA . LEU A 1 174 ? -21.289 17.150 25.114 1.00 73.12 174 LEU A CA 1
ATOM 1395 C C . LEU A 1 174 ? -19.930 17.013 24.408 1.00 73.12 174 LEU A C 1
ATOM 1397 O O . LEU A 1 174 ? -19.681 17.656 23.394 1.00 73.12 174 LEU A O 1
ATOM 1401 N N . GLU A 1 175 ? -19.038 16.138 24.865 1.00 71.38 175 GLU A N 1
ATOM 1402 C CA . GLU A 1 175 ? -17.750 15.924 24.186 1.00 71.38 175 GLU A CA 1
ATOM 1403 C C . GLU A 1 175 ? -17.601 14.476 23.714 1.00 71.38 175 GLU A C 1
ATOM 1405 O O . GLU A 1 175 ? -17.514 13.550 24.518 1.00 71.38 175 GLU A O 1
ATOM 1410 N N . SER A 1 176 ? -17.504 14.260 22.393 1.00 77.75 176 SER A N 1
ATOM 1411 C CA . SER A 1 176 ? -17.135 12.947 21.844 1.00 77.75 176 SER A CA 1
ATOM 1412 C C . SER A 1 176 ? -15.650 12.893 21.510 1.00 77.75 176 SER A C 1
ATOM 1414 O O . SER A 1 176 ? -15.209 13.221 20.403 1.00 77.75 176 SER A O 1
ATOM 1416 N N . LYS A 1 177 ? -14.869 12.422 22.486 1.00 85.44 177 LYS A N 1
ATOM 1417 C CA . LYS A 1 177 ? -13.426 12.181 22.333 1.00 85.44 177 LYS A CA 1
ATOM 1418 C C . LYS A 1 177 ? -13.133 11.137 21.242 1.00 85.44 177 LYS A C 1
ATOM 1420 O O . LYS A 1 177 ? -12.098 11.220 20.586 1.00 85.44 177 LYS A O 1
ATOM 1425 N N . VAL A 1 178 ? -14.066 10.211 20.988 1.00 89.88 178 VAL A N 1
ATOM 1426 C CA . VAL A 1 178 ? -13.967 9.207 19.912 1.00 89.88 178 VAL A CA 1
ATOM 1427 C C . VAL A 1 178 ? -13.953 9.871 18.534 1.00 89.88 178 VAL A C 1
ATOM 1429 O O . VAL A 1 178 ? -13.046 9.602 17.750 1.00 89.88 178 VAL A O 1
ATOM 1432 N N . PHE A 1 179 ? -14.891 10.783 18.246 1.00 90.19 179 PHE A N 1
ATOM 1433 C CA . PHE A 1 179 ? -14.902 11.496 16.961 1.00 90.19 179 PHE A CA 1
ATOM 1434 C C . PHE A 1 179 ? -13.696 12.420 16.787 1.00 90.19 179 PHE A C 1
ATOM 1436 O O . PHE A 1 179 ? -13.212 12.576 15.666 1.00 90.19 179 PHE A O 1
ATOM 1443 N N . ALA A 1 180 ? -13.183 13.006 17.872 1.00 91.62 180 ALA A N 1
ATOM 1444 C CA . ALA A 1 180 ? -11.970 13.816 17.817 1.00 91.62 180 ALA A CA 1
ATOM 1445 C C . ALA A 1 180 ? -10.751 12.979 17.389 1.00 91.62 180 ALA A C 1
ATOM 1447 O O . ALA A 1 180 ? -10.054 13.352 16.447 1.00 91.62 180 ALA A O 1
ATOM 1448 N N . VAL A 1 181 ? -10.531 11.812 18.007 1.00 94.25 181 VAL A N 1
ATOM 1449 C CA . VAL A 1 181 ? -9.431 10.911 17.615 1.00 94.25 181 VAL A CA 1
ATOM 1450 C C . VAL A 1 181 ? -9.652 10.334 16.217 1.00 94.25 181 VAL A C 1
ATOM 1452 O O . VAL A 1 181 ? -8.710 10.287 15.431 1.00 94.25 181 VAL A O 1
ATOM 1455 N N . LEU A 1 182 ? -10.885 9.968 15.856 1.00 95.81 182 LEU A N 1
ATOM 1456 C CA . LEU A 1 182 ? -11.200 9.511 14.500 1.00 95.81 182 LEU A CA 1
ATOM 1457 C C . LEU A 1 182 ? -10.909 10.586 13.441 1.00 95.81 182 LEU A C 1
ATOM 1459 O O . LEU A 1 182 ? -10.398 10.268 12.371 1.00 95.81 182 LEU A O 1
ATOM 1463 N N . SER A 1 183 ? -11.163 11.861 13.748 1.00 96.56 183 SER A N 1
ATOM 1464 C CA . SER A 1 183 ? -10.816 12.976 12.857 1.00 96.56 183 SER A CA 1
ATOM 1465 C C . SER A 1 183 ? -9.303 13.062 12.632 1.00 96.56 183 SER A C 1
ATOM 1467 O O . SER A 1 183 ? -8.864 13.303 11.512 1.00 96.56 183 SER A O 1
ATOM 1469 N N . ILE A 1 184 ? -8.495 12.796 13.666 1.00 97.75 184 ILE A N 1
ATOM 1470 C CA . ILE A 1 184 ? -7.032 12.716 13.537 1.00 97.75 184 ILE A CA 1
ATOM 1471 C C . ILE A 1 184 ? -6.639 11.529 12.647 1.00 97.75 184 ILE A C 1
ATOM 1473 O O . ILE A 1 184 ? -5.842 11.706 11.729 1.00 97.75 184 ILE A O 1
ATOM 1477 N N . VAL A 1 185 ? -7.220 10.341 12.858 1.00 98.19 185 VAL A N 1
ATOM 1478 C CA . VAL A 1 185 ? -6.963 9.150 12.020 1.00 98.19 185 VAL A CA 1
ATOM 1479 C C . VAL A 1 185 ? -7.246 9.445 10.543 1.00 98.19 185 VAL A C 1
ATOM 1481 O O . VAL A 1 185 ? -6.396 9.174 9.691 1.00 98.19 185 VAL A O 1
ATOM 1484 N N . LEU A 1 186 ? -8.408 10.042 10.250 1.00 98.25 186 LEU A N 1
ATOM 1485 C CA . LEU A 1 186 ? -8.832 10.421 8.900 1.00 98.25 186 LEU A CA 1
ATOM 1486 C C . LEU A 1 186 ? -7.928 11.497 8.288 1.00 98.25 186 LEU A C 1
ATOM 1488 O O . LEU A 1 186 ? -7.569 11.397 7.117 1.00 98.25 186 LEU A O 1
ATOM 1492 N N . ALA A 1 187 ? -7.510 12.498 9.067 1.00 98.38 187 ALA A N 1
ATOM 1493 C CA . ALA A 1 187 ? -6.579 13.523 8.601 1.00 98.38 187 ALA A CA 1
ATOM 1494 C C . ALA A 1 187 ? -5.219 12.918 8.220 1.00 98.38 187 ALA A C 1
ATOM 1496 O O . ALA A 1 187 ? -4.699 13.201 7.142 1.00 98.38 187 ALA A O 1
ATOM 1497 N N . VAL A 1 188 ? -4.670 12.026 9.051 1.00 98.44 188 VAL A N 1
ATOM 1498 C CA . VAL A 1 188 ? -3.418 11.314 8.745 1.00 98.44 188 VAL A CA 1
ATOM 1499 C C . VAL A 1 188 ? -3.589 10.416 7.512 1.00 98.44 188 VAL A C 1
ATOM 1501 O O . VAL A 1 188 ? -2.713 10.401 6.646 1.00 98.44 188 VAL A O 1
ATOM 1504 N N . LYS A 1 189 ? -4.736 9.733 7.364 1.00 98.19 189 LYS A N 1
ATOM 1505 C CA . LYS A 1 189 ? -5.052 8.945 6.159 1.00 98.19 189 LYS A CA 1
ATOM 1506 C C . LYS A 1 189 ? -5.057 9.815 4.900 1.00 98.19 189 LYS A C 1
ATOM 1508 O O . LYS A 1 189 ? -4.469 9.432 3.892 1.00 98.19 189 LYS A O 1
ATOM 1513 N N . LEU A 1 190 ? -5.678 10.993 4.958 1.00 98.50 190 LEU A N 1
ATOM 1514 C CA . LEU A 1 190 ? -5.705 11.940 3.844 1.00 98.50 190 LEU A CA 1
ATOM 1515 C C . LEU A 1 190 ? -4.303 12.430 3.480 1.00 98.50 190 LEU A C 1
ATOM 1517 O O . LEU A 1 190 ? -3.976 12.455 2.299 1.00 98.50 190 LEU A O 1
ATOM 1521 N N . ILE A 1 191 ? -3.452 12.751 4.462 1.00 98.50 191 ILE A N 1
ATOM 1522 C CA . ILE A 1 191 ? -2.055 13.148 4.207 1.00 98.50 191 ILE A CA 1
ATOM 1523 C C . ILE A 1 191 ? -1.315 12.047 3.436 1.00 98.50 191 ILE A C 1
ATOM 1525 O O . ILE A 1 191 ? -0.652 12.337 2.442 1.00 98.50 191 ILE A O 1
ATOM 1529 N N . SER A 1 192 ? -1.468 10.783 3.844 1.00 98.38 192 SER A N 1
ATOM 1530 C CA . SER A 1 192 ? -0.898 9.643 3.115 1.00 98.38 192 SER A CA 1
ATOM 1531 C C . SER A 1 192 ? -1.389 9.583 1.663 1.00 98.38 192 SER A C 1
ATOM 1533 O O . SER A 1 192 ? -0.580 9.481 0.739 1.00 98.38 192 SER A O 1
ATOM 1535 N N . LEU A 1 193 ? -2.699 9.718 1.440 1.00 98.12 193 LEU A N 1
ATOM 1536 C CA . LEU A 1 193 ? -3.280 9.700 0.097 1.00 98.12 193 LEU A CA 1
ATOM 1537 C C . LEU A 1 193 ? -2.816 10.871 -0.773 1.00 98.12 193 LEU A C 1
ATOM 1539 O O . LEU A 1 193 ? -2.554 10.673 -1.957 1.00 98.12 193 LEU A O 1
ATOM 1543 N N . PHE A 1 194 ? -2.648 12.066 -0.205 1.00 98.19 194 PHE A N 1
ATOM 1544 C CA . PHE A 1 194 ? -2.086 13.204 -0.932 1.00 98.19 194 PHE A CA 1
ATOM 1545 C C . PHE A 1 194 ? -0.633 12.962 -1.354 1.00 98.19 194 PHE A C 1
ATOM 1547 O O . PHE A 1 194 ? -0.269 13.330 -2.469 1.00 98.19 194 PHE A O 1
ATOM 1554 N N . LEU A 1 195 ? 0.183 12.300 -0.524 1.00 98.06 195 LEU A N 1
ATOM 1555 C CA . LEU A 1 195 ? 1.548 11.912 -0.903 1.00 98.06 195 LEU A CA 1
ATOM 1556 C C . LEU A 1 195 ? 1.550 10.908 -2.063 1.00 98.06 195 LEU A C 1
ATOM 1558 O O . LEU A 1 195 ? 2.318 11.075 -3.013 1.00 98.06 195 LEU A O 1
ATOM 1562 N N . TYR A 1 196 ? 0.652 9.917 -2.044 1.00 97.06 196 TYR A N 1
ATOM 1563 C CA . TYR A 1 196 ? 0.489 9.005 -3.178 1.00 97.06 196 TYR A CA 1
ATOM 1564 C C . TYR A 1 196 ? 0.016 9.725 -4.440 1.00 97.06 196 TYR A C 1
ATOM 1566 O O . TYR A 1 196 ? 0.569 9.488 -5.508 1.00 97.06 196 TYR A O 1
ATOM 1574 N N . LEU A 1 197 ? -0.967 10.624 -4.344 1.00 96.88 197 LEU A N 1
ATOM 1575 C CA . LEU A 1 197 ? -1.440 11.399 -5.495 1.00 96.88 197 LEU A CA 1
ATOM 1576 C C . LEU A 1 197 ? -0.361 12.327 -6.055 1.00 96.88 197 LEU A C 1
ATOM 1578 O O . LEU A 1 197 ? -0.249 12.451 -7.271 1.00 96.88 197 LEU A O 1
ATOM 1582 N N . ALA A 1 198 ? 0.468 12.930 -5.203 1.00 97.19 198 ALA A N 1
ATOM 1583 C CA . ALA A 1 198 ? 1.619 13.709 -5.647 1.00 97.19 198 ALA A CA 1
ATOM 1584 C C . ALA A 1 198 ? 2.626 12.832 -6.413 1.00 97.19 198 ALA A C 1
ATOM 1586 O O . ALA A 1 198 ? 3.142 13.256 -7.449 1.00 97.19 198 ALA A O 1
ATOM 1587 N N . ASN A 1 199 ? 2.852 11.593 -5.959 1.00 95.81 199 ASN A N 1
ATOM 1588 C CA . ASN A 1 199 ? 3.664 10.626 -6.696 1.00 95.81 199 ASN A CA 1
ATOM 1589 C C . ASN A 1 199 ? 3.035 10.261 -8.049 1.00 95.81 199 ASN A C 1
ATOM 1591 O O . ASN A 1 199 ? 3.715 10.300 -9.071 1.00 95.81 199 ASN A O 1
ATOM 1595 N N . TRP A 1 200 ? 1.731 9.968 -8.082 1.00 94.81 200 TRP A N 1
ATOM 1596 C CA . TRP A 1 200 ? 1.018 9.667 -9.327 1.00 94.81 200 TRP A CA 1
ATOM 1597 C C . TRP A 1 200 ? 1.042 10.836 -10.305 1.00 94.81 200 TRP A C 1
ATOM 1599 O O . TRP A 1 200 ? 1.238 10.627 -11.496 1.00 94.81 200 TRP A O 1
ATOM 1609 N N . ASN A 1 201 ? 0.930 12.068 -9.815 1.00 94.44 201 ASN A N 1
ATOM 1610 C CA . ASN A 1 201 ? 1.086 13.255 -10.642 1.00 94.44 201 ASN A CA 1
ATOM 1611 C C . ASN A 1 201 ? 2.487 13.325 -11.274 1.00 94.44 201 ASN A C 1
ATOM 1613 O O . ASN A 1 201 ? 2.602 13.615 -12.462 1.00 94.44 201 ASN A O 1
ATOM 1617 N N . ALA A 1 202 ? 3.547 13.002 -10.526 1.00 93.88 202 ALA A N 1
ATOM 1618 C CA . ALA A 1 202 ? 4.898 12.932 -11.085 1.00 93.88 202 ALA A CA 1
ATOM 1619 C C . ALA A 1 202 ? 5.027 11.836 -12.160 1.00 93.88 202 ALA A C 1
ATOM 1621 O O . ALA A 1 202 ? 5.596 12.086 -13.223 1.00 93.88 202 ALA A O 1
ATOM 1622 N N . VAL A 1 203 ? 4.427 10.662 -11.934 1.00 92.56 203 VAL A N 1
ATOM 1623 C CA . VAL A 1 203 ? 4.389 9.571 -12.922 1.00 92.56 203 VAL A CA 1
ATOM 1624 C C . VAL A 1 203 ? 3.643 9.997 -14.186 1.00 92.56 203 VAL A C 1
ATOM 1626 O O . VAL A 1 203 ? 4.139 9.773 -15.285 1.00 92.56 203 VAL A O 1
ATOM 1629 N N . ILE A 1 204 ? 2.487 10.646 -14.051 1.00 91.94 204 ILE A N 1
ATOM 1630 C CA . ILE A 1 204 ? 1.643 11.023 -15.190 1.00 91.94 204 ILE A CA 1
ATOM 1631 C C . ILE A 1 204 ? 2.265 12.164 -16.004 1.00 91.94 204 ILE A C 1
ATOM 1633 O O . ILE A 1 204 ? 2.264 12.123 -17.233 1.00 91.94 204 ILE A O 1
ATOM 1637 N N . VAL A 1 205 ? 2.807 13.184 -15.334 1.00 91.19 205 VAL A N 1
ATOM 1638 C CA . VAL A 1 205 ? 3.339 14.387 -15.994 1.00 91.19 205 VAL A CA 1
ATOM 1639 C C . VAL A 1 205 ? 4.762 14.176 -16.504 1.00 91.19 205 VAL A C 1
ATOM 1641 O O . VAL A 1 205 ? 5.091 14.606 -17.608 1.00 91.19 205 VAL A O 1
ATOM 1644 N N . HIS A 1 206 ? 5.619 13.534 -15.709 1.00 90.94 206 HIS A N 1
ATOM 1645 C CA . HIS A 1 206 ? 7.043 13.402 -16.019 1.00 90.94 206 HIS A CA 1
ATOM 1646 C C . HIS A 1 206 ? 7.451 11.993 -16.458 1.00 90.94 206 HIS A C 1
ATOM 1648 O O . HIS A 1 206 ? 8.542 11.818 -17.003 1.00 90.94 206 HIS A O 1
ATOM 1654 N N . GLY A 1 207 ? 6.597 10.988 -16.253 1.00 88.38 207 GLY A N 1
ATOM 1655 C CA . GLY A 1 207 ? 6.864 9.613 -16.659 1.00 88.38 207 GLY A CA 1
ATOM 1656 C C . GLY A 1 207 ? 7.711 8.806 -15.677 1.00 88.38 207 GLY A C 1
ATOM 1657 O O . GLY A 1 207 ? 8.143 7.726 -16.061 1.00 88.38 207 GLY A O 1
ATOM 1658 N N . PHE A 1 208 ? 7.973 9.283 -14.454 1.00 88.69 208 PHE A N 1
ATOM 1659 C CA . PHE A 1 208 ? 8.763 8.551 -13.451 1.00 88.69 208 PHE A CA 1
ATOM 1660 C C . PHE A 1 208 ? 8.193 8.683 -12.030 1.00 88.69 208 PHE A C 1
ATOM 1662 O O . PHE A 1 208 ? 7.580 9.691 -11.687 1.00 88.69 208 PHE A O 1
ATOM 1669 N N . SER A 1 209 ? 8.424 7.663 -11.195 1.00 88.44 209 SER A N 1
ATOM 1670 C CA . SER A 1 209 ? 8.016 7.651 -9.780 1.00 88.44 209 SER A CA 1
ATOM 1671 C C . SER A 1 209 ? 9.047 8.360 -8.897 1.00 88.44 209 SER A C 1
ATOM 1673 O O . SER A 1 209 ? 10.256 8.174 -9.053 1.00 88.44 209 SER A O 1
ATOM 1675 N N . VAL A 1 210 ? 8.575 9.149 -7.931 1.00 92.19 210 VAL A N 1
ATOM 1676 C CA . VAL A 1 210 ? 9.401 9.791 -6.904 1.00 92.19 210 VAL A CA 1
ATOM 1677 C C . VAL A 1 210 ? 9.381 8.915 -5.658 1.00 92.19 210 VAL A C 1
ATOM 1679 O O . VAL A 1 210 ? 8.500 9.019 -4.804 1.00 92.19 210 VAL A O 1
ATOM 1682 N N . ARG A 1 211 ? 10.417 8.081 -5.515 1.00 89.12 211 ARG A N 1
ATOM 1683 C CA . ARG A 1 211 ? 10.537 7.094 -4.427 1.00 89.12 211 ARG A CA 1
ATOM 1684 C C . ARG A 1 211 ? 10.304 7.688 -3.029 1.00 89.12 211 ARG A C 1
ATOM 1686 O O . ARG A 1 211 ? 9.709 7.033 -2.182 1.00 89.12 211 ARG A O 1
ATOM 1693 N N . GLY A 1 212 ? 10.721 8.934 -2.787 1.00 92.69 212 GLY A N 1
ATOM 1694 C CA . GLY A 1 212 ? 10.486 9.621 -1.510 1.00 92.69 212 GLY A CA 1
ATOM 1695 C C . GLY A 1 212 ? 9.003 9.844 -1.179 1.00 92.69 212 GLY A C 1
ATOM 1696 O O . GLY A 1 212 ? 8.603 9.641 -0.035 1.00 92.69 212 GLY A O 1
ATOM 1697 N N . LEU A 1 213 ? 8.177 10.208 -2.168 1.00 95.06 213 LEU A N 1
ATOM 1698 C CA . LEU A 1 213 ? 6.735 10.415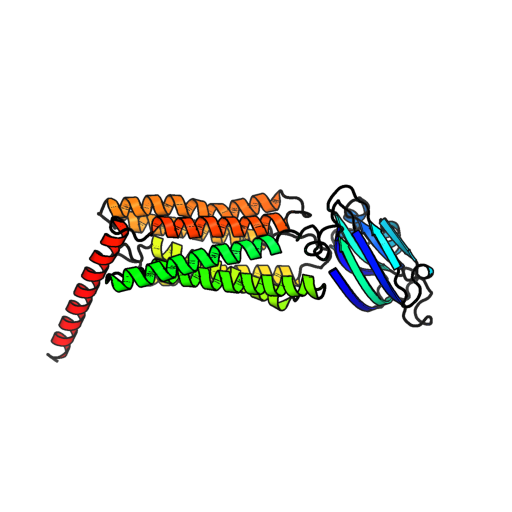 -1.980 1.00 95.06 213 LEU A CA 1
ATOM 1699 C C . LEU A 1 213 ? 6.006 9.090 -1.755 1.00 95.06 213 LEU A C 1
ATOM 1701 O O . LEU A 1 213 ? 5.152 9.005 -0.878 1.00 95.06 213 LEU A O 1
ATOM 1705 N N . GLU A 1 214 ? 6.383 8.047 -2.494 1.00 91.56 214 GLU A N 1
ATOM 1706 C CA . GLU A 1 214 ? 5.839 6.697 -2.322 1.00 91.56 214 GLU A CA 1
ATOM 1707 C C . GLU A 1 214 ? 6.137 6.134 -0.920 1.00 91.56 214 GLU A C 1
ATOM 1709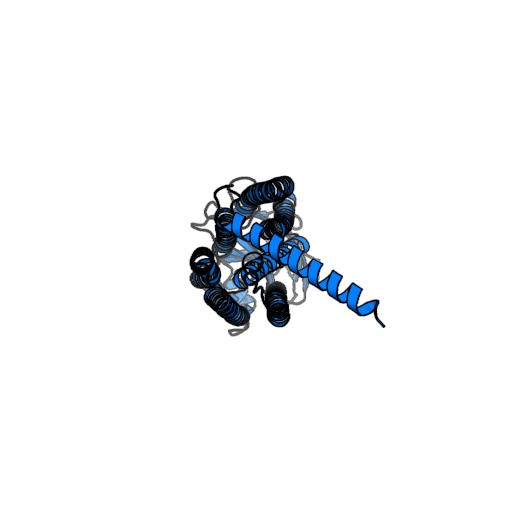 O O . GLU A 1 214 ? 5.231 5.678 -0.218 1.00 91.56 214 GLU A O 1
ATOM 1714 N N . PHE A 1 215 ? 7.394 6.227 -0.469 1.00 93.50 215 PHE A N 1
ATOM 1715 C CA . PHE A 1 215 ? 7.799 5.784 0.870 1.00 93.50 215 PHE A CA 1
ATOM 1716 C C . PHE A 1 215 ? 7.146 6.615 1.976 1.00 93.50 215 PHE A C 1
ATOM 1718 O O . PHE A 1 215 ? 6.672 6.051 2.963 1.00 93.50 215 PHE A O 1
ATOM 1725 N N . GLY A 1 216 ? 7.101 7.940 1.815 1.00 96.12 216 GLY A N 1
ATOM 1726 C CA . GLY A 1 216 ? 6.435 8.833 2.761 1.00 96.12 216 GLY A CA 1
ATOM 1727 C C . GLY A 1 216 ? 4.941 8.530 2.870 1.00 96.12 216 GLY A C 1
ATOM 1728 O O . GLY A 1 216 ? 4.420 8.398 3.977 1.00 96.12 216 GLY A O 1
ATOM 1729 N N . GLY A 1 217 ? 4.268 8.334 1.732 1.00 96.81 217 GLY A N 1
ATOM 1730 C CA . GLY A 1 217 ? 2.863 7.935 1.669 1.00 96.81 217 GLY A CA 1
ATOM 1731 C C . GLY A 1 217 ? 2.605 6.639 2.433 1.00 96.81 217 GLY A C 1
ATOM 1732 O O . GLY A 1 217 ? 1.707 6.603 3.279 1.00 96.81 217 GLY A O 1
ATOM 1733 N N . GLN A 1 218 ? 3.441 5.617 2.228 1.00 95.56 218 GLN A N 1
ATOM 1734 C CA . GLN A 1 218 ? 3.332 4.347 2.949 1.00 95.56 218 GLN A CA 1
ATOM 1735 C C . GLN A 1 218 ? 3.583 4.493 4.448 1.00 95.56 218 GLN A C 1
ATOM 1737 O O . GLN A 1 218 ? 2.836 3.925 5.244 1.00 95.56 218 GLN A O 1
ATOM 1742 N N . PHE A 1 219 ? 4.605 5.244 4.860 1.00 96.81 219 PHE A N 1
ATOM 1743 C CA . PHE A 1 219 ? 4.884 5.453 6.279 1.00 96.81 219 PHE A CA 1
ATOM 1744 C C . PHE A 1 219 ? 3.693 6.107 6.988 1.00 96.81 219 PHE A C 1
ATOM 1746 O O . PHE A 1 219 ? 3.206 5.596 7.996 1.00 96.81 219 PHE A O 1
ATOM 1753 N N . VAL A 1 220 ? 3.165 7.194 6.418 1.00 98.19 220 VAL A N 1
ATOM 1754 C CA . VAL A 1 220 ? 2.001 7.898 6.971 1.00 98.19 220 VAL A CA 1
ATOM 1755 C C . VAL A 1 220 ? 0.757 6.997 6.964 1.00 98.19 220 VAL A C 1
ATOM 1757 O O . VAL A 1 220 ? -0.028 7.037 7.914 1.00 98.19 220 VAL A O 1
ATOM 1760 N N . ASN A 1 221 ? 0.597 6.125 5.960 1.00 97.38 221 ASN A N 1
ATOM 1761 C CA . ASN A 1 221 ? -0.472 5.122 5.936 1.00 97.38 221 ASN A CA 1
ATOM 1762 C C . ASN A 1 221 ? -0.376 4.162 7.133 1.00 97.38 221 ASN A C 1
ATOM 1764 O O . ASN A 1 221 ? -1.365 3.940 7.829 1.00 97.38 221 ASN A O 1
ATOM 1768 N N . LEU A 1 222 ? 0.819 3.627 7.409 1.00 96.94 222 LEU A N 1
ATOM 1769 C CA . LEU A 1 222 ? 1.052 2.737 8.552 1.00 96.94 222 LEU A CA 1
ATOM 1770 C C . LEU A 1 222 ? 0.759 3.436 9.884 1.00 96.94 222 LEU A C 1
ATOM 1772 O O . LEU A 1 222 ? 0.164 2.829 10.776 1.00 96.94 222 LEU A O 1
ATOM 1776 N N . VAL A 1 223 ? 1.116 4.717 10.013 1.00 97.44 223 VAL A N 1
ATOM 1777 C CA . VAL A 1 223 ? 0.774 5.527 11.192 1.00 97.44 223 VAL A CA 1
ATOM 1778 C C . VAL A 1 223 ? -0.745 5.677 11.332 1.00 97.44 223 VAL A C 1
ATOM 1780 O O . VAL A 1 223 ? -1.267 5.484 12.428 1.00 97.44 223 VAL A O 1
ATOM 1783 N N . SER A 1 224 ? -1.474 5.950 10.244 1.00 97.75 224 SER A N 1
ATOM 1784 C CA . SER A 1 224 ? -2.944 6.037 10.265 1.00 97.75 224 SER A CA 1
ATOM 1785 C C . SER A 1 224 ? -3.594 4.730 10.743 1.00 97.75 224 SER A C 1
ATOM 1787 O O . SER A 1 224 ? -4.398 4.748 11.677 1.00 97.75 224 SER A O 1
ATOM 1789 N N . VAL A 1 225 ? -3.177 3.584 10.189 1.00 96.50 225 VAL A N 1
ATOM 1790 C CA . VAL A 1 225 ? -3.652 2.251 10.613 1.00 96.50 225 VAL A CA 1
ATOM 1791 C C . VAL A 1 225 ? -3.338 1.986 12.090 1.00 96.50 225 VAL A C 1
ATOM 1793 O O . VAL A 1 225 ? -4.151 1.423 12.822 1.00 96.50 225 VAL A O 1
ATOM 1796 N N . SER A 1 226 ? -2.182 2.438 12.563 1.00 96.31 226 SER A N 1
ATOM 1797 C CA . SER A 1 226 ? -1.757 2.251 13.953 1.00 96.31 226 SER A CA 1
ATOM 1798 C C . SER A 1 226 ? -2.582 3.097 14.929 1.00 96.31 226 SER A C 1
ATOM 1800 O O . SER A 1 226 ? -3.002 2.604 15.978 1.00 96.31 226 SER A O 1
ATOM 1802 N N . LEU A 1 227 ? -2.904 4.341 14.560 1.00 96.62 227 LEU A N 1
ATOM 1803 C CA . LEU A 1 227 ? -3.827 5.192 15.318 1.00 96.62 227 LEU A CA 1
ATOM 1804 C C . LEU A 1 227 ? -5.251 4.619 15.335 1.00 96.62 227 LEU A C 1
ATOM 1806 O O . LEU A 1 227 ? -5.937 4.710 16.354 1.00 96.62 227 LEU A O 1
ATOM 1810 N N . TRP A 1 228 ? -5.685 3.992 14.241 1.00 97.38 228 TRP A N 1
ATOM 1811 C CA . TRP A 1 228 ? -6.960 3.284 14.181 1.00 97.38 228 TRP A CA 1
ATOM 1812 C C . TRP A 1 228 ? -7.012 2.093 15.153 1.00 97.38 228 TRP A C 1
ATOM 1814 O O . TRP A 1 228 ? -7.949 1.987 15.944 1.00 97.38 228 TRP A O 1
ATOM 1824 N N . ILE A 1 229 ? -5.977 1.245 15.180 1.00 97.25 229 ILE A N 1
ATOM 1825 C CA . ILE A 1 229 ? -5.874 0.135 16.147 1.00 97.25 229 ILE A CA 1
ATOM 1826 C C . ILE A 1 229 ? -5.876 0.663 17.579 1.00 97.25 229 ILE A C 1
ATOM 1828 O O . ILE A 1 229 ? -6.586 0.134 18.435 1.00 97.25 229 ILE A O 1
ATOM 1832 N N . MET A 1 230 ? -5.113 1.728 17.841 1.00 96.25 230 MET A N 1
ATOM 1833 C CA . MET A 1 230 ? -5.096 2.383 19.145 1.00 96.25 230 MET A CA 1
ATOM 1834 C C . MET A 1 230 ? -6.506 2.820 19.558 1.00 96.25 230 MET A C 1
ATOM 1836 O O . MET A 1 230 ? -6.929 2.511 20.669 1.00 96.25 230 MET A O 1
ATOM 1840 N N . LEU A 1 231 ? -7.257 3.475 18.668 1.00 96.06 231 LEU A N 1
ATOM 1841 C CA . LEU A 1 231 ? -8.633 3.899 18.931 1.00 96.06 231 LEU A CA 1
ATOM 1842 C C . LEU A 1 231 ? -9.536 2.712 19.305 1.00 96.06 231 LEU A C 1
ATOM 1844 O O . LEU A 1 231 ? -10.231 2.774 20.321 1.00 96.06 231 LEU A O 1
ATOM 1848 N N . LEU A 1 232 ? -9.486 1.614 18.544 1.00 96.62 232 LEU A N 1
ATOM 1849 C CA . LEU A 1 232 ? -10.278 0.413 18.834 1.00 96.62 232 LEU A CA 1
ATOM 1850 C C . LEU A 1 232 ? -9.904 -0.223 20.181 1.00 96.62 232 LEU A C 1
ATOM 1852 O O . LEU A 1 232 ? -10.789 -0.602 20.952 1.00 96.62 232 LEU A O 1
ATOM 1856 N N . LEU A 1 233 ? -8.609 -0.302 20.500 1.00 96.19 233 LEU A N 1
ATOM 1857 C CA . LEU A 1 233 ? -8.131 -0.835 21.777 1.00 96.19 233 LEU A CA 1
ATOM 1858 C C . LEU A 1 233 ? -8.566 0.036 22.959 1.00 96.19 233 LEU A C 1
ATOM 1860 O O . LEU A 1 233 ? -9.020 -0.503 23.970 1.00 96.19 233 LEU A O 1
ATOM 1864 N N . LEU A 1 234 ? -8.504 1.362 22.833 1.00 93.50 234 LEU A N 1
ATOM 1865 C CA . LEU A 1 234 ? -8.974 2.279 23.872 1.00 93.50 234 LEU A CA 1
ATOM 1866 C C . LEU A 1 234 ? -10.475 2.096 24.130 1.00 93.50 234 LEU A C 1
ATOM 1868 O O . LEU A 1 234 ? -10.882 1.917 25.280 1.00 93.50 234 LEU A O 1
ATOM 1872 N N . ILE A 1 235 ? -11.293 2.058 23.073 1.00 93.12 235 ILE A N 1
ATOM 1873 C CA . ILE A 1 235 ? -12.742 1.835 23.197 1.00 93.12 235 ILE A CA 1
ATOM 1874 C C . ILE A 1 235 ? -13.030 0.459 23.820 1.00 93.12 235 ILE A C 1
ATOM 1876 O O . ILE A 1 235 ? -13.868 0.362 24.716 1.00 93.12 235 ILE A O 1
ATOM 1880 N N . SER A 1 236 ? -12.293 -0.593 23.439 1.00 93.00 236 SER A N 1
ATOM 1881 C CA . SER A 1 236 ? -12.461 -1.940 24.016 1.00 93.00 236 SER A CA 1
ATOM 1882 C C . SER A 1 236 ? -12.182 -1.994 25.524 1.00 93.00 236 SER A C 1
ATOM 1884 O O . SER A 1 236 ? -12.789 -2.783 26.246 1.00 93.00 236 SER A O 1
ATOM 1886 N N . GLN A 1 237 ? -11.311 -1.115 26.029 1.00 92.12 237 GLN A N 1
ATOM 1887 C CA . GLN A 1 237 ? -11.019 -0.950 27.459 1.00 92.12 237 GLN A CA 1
ATOM 1888 C C . GLN A 1 237 ? -12.050 -0.075 28.185 1.00 92.12 237 GLN A C 1
ATOM 1890 O O . GLN A 1 237 ? -11.870 0.253 29.359 1.00 92.12 237 GLN A O 1
ATOM 1895 N N . GLY A 1 238 ? -13.107 0.334 27.483 1.00 86.12 238 GLY A N 1
ATOM 1896 C CA . GLY A 1 238 ? -14.163 1.186 28.000 1.00 86.12 238 GLY A CA 1
ATOM 1897 C C . GLY A 1 238 ? -13.810 2.669 28.010 1.00 86.12 238 GLY A C 1
ATOM 1898 O O . GLY A 1 238 ? -14.477 3.423 28.714 1.00 86.12 238 GLY A O 1
ATOM 1899 N N . TRP A 1 239 ? -12.798 3.116 27.253 1.00 85.25 239 TRP A N 1
ATOM 1900 C CA . TRP A 1 239 ? -12.525 4.548 27.108 1.00 85.25 239 TRP A CA 1
ATOM 1901 C C . TRP A 1 239 ? -13.787 5.270 26.633 1.00 85.25 239 TRP A C 1
ATOM 1903 O O . TRP A 1 239 ? -14.442 4.815 25.697 1.00 85.25 239 TRP A O 1
ATOM 1913 N N . THR A 1 240 ? -14.134 6.378 27.291 1.00 79.12 240 THR A N 1
ATOM 1914 C CA . THR A 1 240 ? -15.367 7.177 27.123 1.00 79.12 240 THR A CA 1
ATOM 1915 C C . THR A 1 240 ? -16.682 6.532 27.577 1.00 79.12 240 THR A C 1
ATOM 1917 O O . THR A 1 240 ? -17.599 7.273 27.893 1.00 79.12 240 THR A O 1
ATOM 1920 N N . ILE A 1 241 ? -16.789 5.202 27.671 1.00 76.50 241 ILE A N 1
ATOM 1921 C CA . ILE A 1 241 ? -18.069 4.496 27.917 1.00 76.50 241 ILE A CA 1
ATOM 1922 C C . ILE A 1 241 ? -18.186 3.945 29.341 1.00 76.50 241 ILE A C 1
ATOM 1924 O O . ILE A 1 241 ? -19.279 3.838 29.892 1.00 76.50 241 ILE A O 1
ATOM 1928 N N . SER A 1 242 ? -17.064 3.535 29.926 1.00 75.12 242 SER A N 1
ATOM 1929 C CA . SER A 1 242 ? -17.007 2.888 31.232 1.00 75.12 242 SER A CA 1
ATOM 1930 C C . SER A 1 242 ? -16.216 3.752 32.200 1.00 75.12 242 SER A C 1
ATOM 1932 O O . SER A 1 242 ? -15.087 4.148 31.907 1.00 75.12 242 SER A O 1
ATOM 1934 N N . VAL A 1 243 ? -16.764 3.959 33.397 1.00 68.44 243 VAL A N 1
ATOM 1935 C CA . VAL A 1 243 ? -16.046 4.572 34.526 1.00 68.44 243 VAL A CA 1
ATOM 1936 C C . VAL A 1 243 ? -14.816 3.738 34.909 1.00 68.44 243 VAL A C 1
ATOM 1938 O O . VAL A 1 243 ? -13.785 4.275 35.301 1.00 68.44 243 VAL A O 1
ATOM 1941 N N . TYR A 1 244 ? -14.868 2.420 34.689 1.00 67.94 244 TYR A N 1
ATOM 1942 C CA . TYR A 1 244 ? -13.757 1.492 34.923 1.00 67.94 244 TYR A CA 1
ATOM 1943 C C . TYR A 1 244 ? -12.740 1.455 33.772 1.00 67.94 244 TYR A C 1
ATOM 1945 O O . TYR A 1 244 ? -12.230 0.382 33.427 1.00 67.94 244 TYR A O 1
ATOM 1953 N N . TYR A 1 245 ? -12.477 2.608 33.156 1.00 77.06 245 TYR A N 1
ATOM 1954 C CA . TYR A 1 245 ? -11.515 2.741 32.070 1.00 77.06 245 TYR A CA 1
ATOM 1955 C C . TYR A 1 245 ? -10.128 2.239 32.504 1.00 77.06 245 TYR A C 1
ATOM 1957 O O . TYR A 1 245 ? -9.676 2.503 33.617 1.00 77.06 245 TYR A O 1
ATOM 1965 N N . GLY A 1 246 ? -9.485 1.476 31.613 1.00 71.12 246 GLY A N 1
ATOM 1966 C CA . GLY A 1 246 ? -8.294 0.658 31.852 1.00 71.12 246 GLY A CA 1
ATOM 1967 C C . GLY A 1 246 ? -7.210 1.253 32.762 1.00 71.12 246 GLY A C 1
ATOM 1968 O O . GLY A 1 246 ? -6.967 2.459 32.799 1.00 71.12 246 GLY A O 1
ATOM 1969 N N . SER A 1 247 ? -6.506 0.363 33.470 1.00 83.56 247 SER A N 1
ATOM 1970 C CA . SER A 1 247 ? -5.368 0.731 34.318 1.00 83.56 247 SER A CA 1
ATOM 1971 C C . SER A 1 247 ? -4.257 1.403 33.505 1.00 83.56 247 SER A C 1
ATOM 1973 O O . SER A 1 247 ? -4.154 1.217 32.290 1.00 83.56 247 SER A O 1
ATOM 1975 N N . VAL A 1 248 ? -3.375 2.143 34.184 1.00 85.94 248 VAL A N 1
ATOM 1976 C CA . VAL A 1 248 ? -2.169 2.736 33.572 1.00 85.94 248 VAL A CA 1
ATOM 1977 C C . VAL A 1 248 ? -1.368 1.681 32.797 1.00 85.94 248 VAL A C 1
ATOM 1979 O O . VAL A 1 248 ? -0.906 1.943 31.690 1.00 85.94 248 VAL A O 1
ATOM 1982 N N . ILE A 1 249 ? -1.309 0.455 33.325 1.00 88.00 249 ILE A N 1
ATOM 1983 C CA . ILE A 1 249 ? -0.648 -0.690 32.692 1.00 88.00 249 ILE A CA 1
ATOM 1984 C C . ILE A 1 249 ? -1.304 -1.046 31.349 1.00 88.00 249 ILE A C 1
ATOM 1986 O O . ILE A 1 249 ? -0.600 -1.185 30.356 1.00 88.00 249 ILE A O 1
ATOM 1990 N N . ASN A 1 250 ? -2.637 -1.137 31.266 1.00 88.81 250 ASN A N 1
ATOM 1991 C CA . ASN A 1 250 ? -3.318 -1.466 30.003 1.00 88.81 250 ASN A CA 1
ATOM 1992 C C . ASN A 1 250 ? -3.087 -0.394 28.925 1.00 88.81 250 ASN A C 1
ATOM 1994 O O . ASN A 1 250 ? -2.937 -0.718 27.744 1.00 88.81 250 ASN A O 1
ATOM 1998 N N . LYS A 1 251 ? -3.019 0.881 29.326 1.00 88.69 251 LYS A N 1
ATOM 1999 C CA . LYS A 1 251 ? -2.704 1.995 28.418 1.00 88.69 251 LYS A CA 1
ATOM 2000 C C . LYS A 1 251 ? -1.268 1.897 27.909 1.00 88.69 251 LYS A C 1
ATOM 2002 O O . LYS A 1 251 ? -1.045 2.017 26.708 1.00 88.69 251 LYS A O 1
ATOM 2007 N N . ALA A 1 252 ? -0.318 1.606 28.800 1.00 92.19 252 ALA A N 1
ATOM 2008 C CA . ALA A 1 252 ? 1.077 1.383 28.434 1.00 92.19 252 ALA A CA 1
ATOM 2009 C C . ALA A 1 252 ? 1.226 0.187 27.478 1.00 92.19 252 ALA A C 1
ATOM 2011 O O . ALA A 1 252 ? 1.865 0.323 26.441 1.00 92.19 252 ALA A O 1
ATOM 2012 N N . ILE A 1 253 ? 0.562 -0.942 27.759 1.00 93.62 253 ILE A N 1
ATOM 2013 C CA . ILE A 1 253 ? 0.535 -2.113 26.864 1.00 93.62 253 ILE A CA 1
ATOM 2014 C C . ILE A 1 253 ? -0.011 -1.723 25.489 1.00 93.62 253 ILE A C 1
ATOM 2016 O O . ILE A 1 253 ? 0.586 -2.067 24.476 1.00 93.62 253 ILE A O 1
ATOM 2020 N N . THR A 1 254 ? -1.111 -0.969 25.443 1.00 94.31 254 THR A N 1
ATOM 2021 C CA . THR A 1 254 ? -1.713 -0.500 24.183 1.00 94.31 254 THR A CA 1
ATOM 2022 C C . THR A 1 254 ? -0.726 0.329 23.370 1.00 94.31 254 THR A C 1
ATOM 2024 O O . THR A 1 254 ? -0.538 0.063 22.186 1.00 94.31 254 THR A O 1
ATOM 2027 N N . ALA A 1 255 ? -0.056 1.293 24.007 1.00 94.31 255 ALA A N 1
ATOM 2028 C CA . ALA A 1 255 ? 0.950 2.119 23.351 1.00 94.31 255 ALA A CA 1
ATOM 2029 C C . ALA A 1 255 ? 2.129 1.278 22.837 1.00 94.31 255 ALA A C 1
ATOM 2031 O O . ALA A 1 255 ? 2.504 1.403 21.675 1.00 94.31 255 ALA A O 1
ATOM 2032 N N . VAL A 1 256 ? 2.672 0.379 23.664 1.00 96.12 256 VAL A N 1
ATOM 2033 C CA . VAL A 1 256 ? 3.799 -0.493 23.295 1.00 96.12 256 VAL A CA 1
ATOM 2034 C C . VAL A 1 256 ? 3.437 -1.407 22.128 1.00 96.12 256 VAL A C 1
ATOM 2036 O O . VAL A 1 256 ? 4.202 -1.505 21.176 1.00 96.12 256 VAL A O 1
ATOM 2039 N N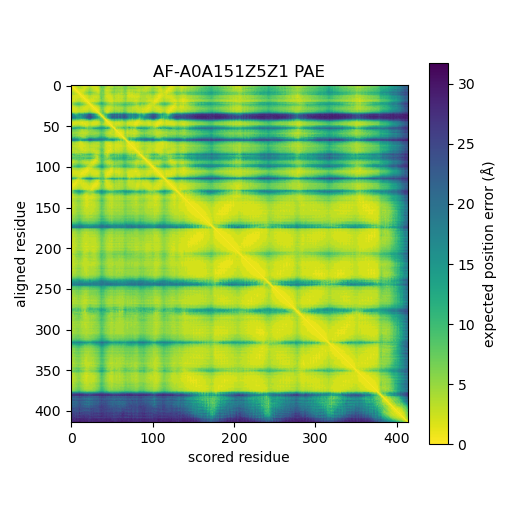 . VAL A 1 257 ? 2.269 -2.046 22.166 1.00 95.75 257 VAL A N 1
ATOM 2040 C CA . VAL A 1 257 ? 1.814 -2.966 21.116 1.00 95.75 257 VAL A CA 1
ATOM 2041 C C . VAL A 1 257 ? 1.610 -2.236 19.786 1.00 95.75 257 VAL A C 1
ATOM 2043 O O . VAL A 1 257 ? 2.051 -2.724 18.747 1.00 95.75 257 VAL A O 1
ATOM 2046 N N . VAL A 1 258 ? 0.998 -1.049 19.809 1.00 95.25 258 VAL A N 1
ATOM 2047 C CA . VAL A 1 258 ? 0.798 -0.225 18.607 1.00 95.25 258 VAL A CA 1
ATOM 2048 C C . VAL A 1 258 ? 2.135 0.271 18.049 1.00 95.25 258 VAL A C 1
ATOM 2050 O O . VAL A 1 258 ? 2.366 0.182 16.843 1.00 95.25 258 VAL A O 1
ATOM 2053 N N . LEU A 1 259 ? 3.046 0.740 18.906 1.00 96.06 259 LEU A N 1
ATOM 2054 C CA . LEU A 1 259 ? 4.385 1.169 18.491 1.00 96.06 259 LEU A CA 1
ATOM 2055 C C . LEU A 1 259 ? 5.195 0.007 17.907 1.00 96.06 259 LEU A C 1
ATOM 2057 O O . LEU A 1 259 ? 5.808 0.167 16.853 1.00 96.06 259 LEU A O 1
ATOM 2061 N N . ALA A 1 260 ? 5.153 -1.168 18.540 1.00 96.75 260 ALA A N 1
ATOM 2062 C CA . ALA A 1 260 ? 5.825 -2.370 18.057 1.00 96.75 260 ALA A CA 1
ATOM 2063 C C . ALA A 1 260 ? 5.275 -2.818 16.695 1.00 96.75 260 ALA A C 1
ATOM 2065 O O . ALA A 1 260 ? 6.057 -3.118 15.794 1.00 96.75 260 ALA A O 1
ATOM 2066 N N . LEU A 1 261 ? 3.949 -2.795 16.509 1.00 95.81 261 LEU A N 1
ATOM 2067 C CA . LEU A 1 261 ? 3.329 -3.104 15.221 1.00 95.81 261 LEU A CA 1
ATOM 2068 C C . LEU A 1 261 ? 3.754 -2.095 14.147 1.00 95.81 261 LEU A C 1
ATOM 2070 O O . LEU A 1 261 ? 4.121 -2.502 13.047 1.00 95.81 261 LEU A O 1
ATOM 2074 N N . THR A 1 262 ? 3.742 -0.796 14.463 1.00 96.25 262 THR A N 1
ATOM 2075 C CA . THR A 1 262 ? 4.138 0.271 13.526 1.00 96.25 262 THR A CA 1
ATOM 2076 C C . THR A 1 262 ? 5.595 0.105 13.100 1.00 96.25 262 THR A C 1
ATOM 2078 O O . THR A 1 262 ? 5.897 0.073 11.907 1.00 96.25 262 THR A O 1
ATOM 2081 N N . ALA A 1 263 ? 6.499 -0.040 14.074 1.00 96.88 263 ALA A N 1
ATOM 2082 C CA . ALA A 1 263 ? 7.930 -0.172 13.834 1.00 96.88 263 ALA A CA 1
ATOM 2083 C C . ALA A 1 263 ? 8.257 -1.464 13.074 1.00 96.88 263 ALA A C 1
ATOM 2085 O O . ALA A 1 263 ? 9.018 -1.421 12.111 1.00 96.88 263 ALA A O 1
ATOM 2086 N N . GLY A 1 264 ? 7.636 -2.589 13.446 1.00 96.50 264 GLY A N 1
ATOM 2087 C CA . GLY A 1 264 ? 7.782 -3.863 12.742 1.00 96.50 264 GLY A CA 1
ATOM 2088 C C . GLY A 1 264 ? 7.276 -3.796 11.301 1.00 96.50 264 GLY A C 1
ATOM 2089 O O . GLY A 1 264 ? 7.986 -4.200 10.383 1.00 96.50 264 GLY A O 1
ATOM 2090 N N . SER A 1 265 ? 6.094 -3.209 11.080 1.00 95.94 265 SER A N 1
ATOM 2091 C CA . SER A 1 265 ? 5.533 -3.009 9.734 1.00 95.94 265 SER A CA 1
ATOM 2092 C C . SER A 1 265 ? 6.446 -2.146 8.866 1.00 95.94 265 SER A C 1
ATOM 2094 O O . SER A 1 265 ? 6.702 -2.483 7.712 1.00 95.94 265 SER A O 1
ATOM 2096 N N . TRP A 1 266 ? 6.966 -1.047 9.419 1.00 96.31 266 TRP A N 1
ATOM 2097 C CA . TRP A 1 266 ? 7.869 -0.151 8.702 1.00 96.31 266 TRP A CA 1
ATOM 2098 C C . TRP A 1 266 ? 9.213 -0.809 8.392 1.00 96.31 266 TRP A C 1
ATOM 2100 O O . TRP A 1 266 ? 9.692 -0.716 7.263 1.00 96.31 266 TRP A O 1
ATOM 2110 N N . ALA A 1 267 ? 9.802 -1.521 9.354 1.00 95.06 267 ALA A N 1
ATOM 2111 C CA . ALA A 1 267 ? 11.046 -2.258 9.162 1.00 95.06 267 ALA A CA 1
ATOM 2112 C C . ALA A 1 267 ? 10.909 -3.328 8.069 1.00 95.06 267 ALA A C 1
ATOM 2114 O O . ALA A 1 267 ? 11.758 -3.417 7.188 1.00 95.06 267 ALA A O 1
ATOM 2115 N N . ILE A 1 268 ? 9.815 -4.097 8.071 1.00 93.94 268 ILE A N 1
ATOM 2116 C CA . ILE A 1 268 ? 9.573 -5.128 7.053 1.00 93.94 268 ILE A CA 1
ATOM 2117 C C . ILE A 1 268 ? 9.312 -4.490 5.689 1.00 93.94 268 ILE A C 1
ATOM 2119 O O . ILE A 1 268 ? 9.888 -4.931 4.698 1.00 93.94 268 ILE A O 1
ATOM 2123 N N . TYR A 1 269 ? 8.489 -3.439 5.623 1.00 92.62 269 TYR A N 1
ATOM 2124 C CA . TYR A 1 269 ? 8.227 -2.736 4.368 1.00 92.62 269 TYR A CA 1
ATOM 2125 C C . TYR A 1 269 ? 9.508 -2.146 3.769 1.00 92.62 269 TYR A C 1
ATOM 2127 O O . TYR A 1 269 ? 9.772 -2.336 2.587 1.00 92.62 269 TYR A O 1
ATOM 2135 N N . THR A 1 270 ? 10.323 -1.461 4.575 1.00 91.69 270 THR A N 1
ATOM 2136 C CA . THR A 1 270 ? 11.578 -0.846 4.114 1.00 91.69 270 THR A CA 1
ATOM 2137 C C . THR A 1 270 ? 12.618 -1.886 3.726 1.00 91.69 270 THR A C 1
ATOM 2139 O O . THR A 1 270 ? 13.250 -1.739 2.681 1.00 91.69 270 THR A O 1
ATOM 2142 N N . MET A 1 271 ? 12.750 -2.962 4.509 1.00 89.69 271 MET A N 1
ATOM 2143 C CA . MET A 1 271 ? 13.569 -4.115 4.145 1.00 89.69 271 MET A CA 1
ATOM 2144 C C . MET A 1 271 ? 13.117 -4.653 2.787 1.00 89.69 271 MET A C 1
ATOM 2146 O O . MET A 1 271 ? 13.922 -4.755 1.866 1.00 89.69 271 MET A O 1
ATOM 2150 N N . PHE A 1 272 ? 11.827 -4.938 2.620 1.00 86.88 272 PHE A N 1
ATOM 2151 C CA . PHE A 1 272 ? 11.317 -5.463 1.363 1.00 86.88 272 PHE A CA 1
ATOM 2152 C C . PHE A 1 272 ? 11.561 -4.490 0.208 1.00 86.88 272 PHE A C 1
ATOM 2154 O O . PHE A 1 272 ? 12.138 -4.894 -0.787 1.00 86.88 272 PHE A O 1
ATOM 2161 N N . ALA A 1 273 ? 11.241 -3.207 0.360 1.00 85.94 273 ALA A N 1
ATOM 2162 C CA . ALA A 1 273 ? 11.377 -2.214 -0.701 1.00 85.94 273 ALA A CA 1
ATOM 2163 C C . ALA A 1 273 ? 12.837 -1.907 -1.100 1.00 85.94 273 ALA A C 1
ATOM 2165 O O . ALA A 1 273 ? 13.080 -1.466 -2.224 1.00 85.94 273 ALA A O 1
ATOM 2166 N N . TYR A 1 274 ? 13.810 -2.123 -0.205 1.00 84.12 274 TYR A N 1
ATOM 2167 C CA . TYR A 1 274 ? 15.235 -1.932 -0.503 1.00 84.12 274 TYR A CA 1
ATOM 2168 C C . TYR A 1 274 ? 15.907 -3.204 -1.036 1.00 84.12 274 TYR A C 1
ATOM 2170 O O . TYR A 1 274 ? 16.730 -3.134 -1.948 1.00 84.12 274 TYR A O 1
ATOM 2178 N N . TYR A 1 275 ? 15.559 -4.372 -0.487 1.00 81.38 275 TYR A N 1
ATOM 2179 C CA . TYR A 1 275 ? 16.137 -5.654 -0.900 1.00 81.38 275 TYR A CA 1
ATOM 2180 C C . TYR A 1 275 ? 15.418 -6.285 -2.100 1.00 81.38 275 TYR A C 1
ATOM 2182 O O . TYR A 1 275 ? 16.017 -7.111 -2.796 1.00 81.38 275 TYR A O 1
ATOM 2190 N N . SER A 1 276 ? 14.163 -5.912 -2.380 1.00 77.19 276 SER A N 1
ATOM 2191 C CA . SER A 1 276 ? 13.455 -6.354 -3.581 1.00 77.19 276 SER A CA 1
ATOM 2192 C C . SER A 1 276 ? 14.160 -5.791 -4.808 1.00 77.19 276 SER A C 1
ATOM 2194 O O . SER A 1 276 ? 14.182 -4.582 -5.039 1.00 77.19 276 SER A O 1
ATOM 2196 N N . ARG A 1 277 ? 14.750 -6.679 -5.604 1.00 77.38 277 ARG A N 1
ATOM 2197 C CA . ARG A 1 277 ? 15.366 -6.305 -6.877 1.00 77.38 277 ARG A CA 1
ATOM 2198 C C . ARG A 1 277 ? 14.271 -5.959 -7.887 1.00 77.38 277 ARG A C 1
ATOM 2200 O O . ARG A 1 277 ? 13.232 -6.612 -7.902 1.00 77.38 277 ARG A O 1
ATOM 2207 N N . SER A 1 278 ? 14.522 -4.989 -8.764 1.00 72.44 278 SER A N 1
ATOM 2208 C CA . SER A 1 278 ? 13.518 -4.447 -9.697 1.00 72.44 278 SER A CA 1
ATOM 2209 C C . SER A 1 278 ? 12.894 -5.487 -10.647 1.00 72.44 278 SER A C 1
ATOM 2211 O O . SER A 1 278 ? 11.760 -5.323 -11.085 1.00 72.44 278 SER A O 1
ATOM 2213 N N . TYR A 1 279 ? 13.577 -6.606 -10.917 1.00 72.06 279 TYR A N 1
ATOM 2214 C CA . TYR A 1 279 ? 13.035 -7.703 -11.731 1.00 72.06 279 TYR A CA 1
ATOM 2215 C C . TYR A 1 279 ? 12.052 -8.622 -10.977 1.00 72.06 279 TYR A C 1
ATOM 2217 O O . TYR A 1 279 ? 11.392 -9.456 -11.597 1.00 72.06 279 TYR A O 1
ATOM 2225 N N . MET A 1 280 ? 11.941 -8.513 -9.649 1.00 80.31 280 MET A N 1
ATOM 2226 C CA . MET A 1 280 ? 11.029 -9.342 -8.858 1.00 80.31 280 MET A CA 1
ATOM 2227 C C . MET A 1 280 ? 9.581 -8.936 -9.103 1.00 80.31 280 MET A C 1
ATOM 2229 O O . MET A 1 280 ? 9.263 -7.752 -9.205 1.00 80.31 280 MET A O 1
ATOM 2233 N N . LEU A 1 281 ? 8.680 -9.912 -9.208 1.00 82.50 281 LEU A N 1
ATOM 2234 C CA . LEU A 1 281 ? 7.240 -9.659 -9.257 1.00 82.50 281 LEU A CA 1
ATOM 2235 C C . LEU A 1 281 ? 6.756 -9.029 -7.946 1.00 82.50 281 LEU A C 1
ATOM 2237 O O . LEU A 1 281 ? 7.382 -9.199 -6.900 1.00 82.50 281 LEU A O 1
ATOM 2241 N N . TYR A 1 282 ? 5.653 -8.279 -8.010 1.00 83.38 282 TYR A N 1
ATOM 2242 C CA . TYR A 1 282 ? 5.077 -7.696 -6.805 1.00 83.38 282 TYR A CA 1
ATOM 2243 C C . TYR A 1 282 ? 4.642 -8.812 -5.849 1.00 83.38 282 TYR A C 1
ATOM 2245 O O . TYR A 1 282 ? 3.818 -9.661 -6.197 1.00 83.38 282 TYR A O 1
ATOM 2253 N N . VAL A 1 283 ? 5.184 -8.778 -4.635 1.00 85.56 283 VAL A N 1
ATOM 2254 C CA . VAL A 1 283 ? 4.753 -9.615 -3.517 1.00 85.56 283 VAL A CA 1
ATOM 2255 C C . VAL A 1 283 ? 4.222 -8.680 -2.446 1.00 85.56 283 VAL A C 1
ATOM 2257 O O . VAL A 1 283 ? 4.856 -7.682 -2.100 1.00 85.56 283 VAL A O 1
ATOM 2260 N N . TYR A 1 284 ? 3.037 -8.988 -1.933 1.00 89.06 284 TYR A N 1
ATOM 2261 C CA . TYR A 1 284 ? 2.479 -8.237 -0.824 1.00 89.06 284 TYR A CA 1
ATOM 2262 C C . TYR A 1 284 ? 3.354 -8.476 0.407 1.00 89.06 284 TYR A C 1
ATOM 2264 O O . TYR A 1 284 ? 3.577 -9.622 0.773 1.00 89.06 284 TYR A O 1
ATOM 2272 N N . PHE A 1 285 ? 3.868 -7.428 1.052 1.00 90.38 285 PHE A N 1
ATOM 2273 C CA . PHE A 1 285 ? 4.888 -7.609 2.096 1.00 90.38 285 PHE A CA 1
ATOM 2274 C C . PHE A 1 285 ? 4.398 -8.418 3.313 1.00 90.38 285 PHE A C 1
ATOM 2276 O O . PHE A 1 285 ? 5.213 -9.015 4.014 1.00 90.38 285 PHE A O 1
ATOM 2283 N N . TRP A 1 286 ? 3.084 -8.482 3.551 1.00 92.00 286 TRP A N 1
ATOM 2284 C CA . TRP A 1 286 ? 2.491 -9.372 4.554 1.00 92.00 286 TRP A CA 1
ATOM 2285 C C . TRP A 1 286 ? 2.480 -10.849 4.123 1.00 92.00 286 TRP A C 1
ATOM 2287 O O . TRP A 1 286 ? 2.570 -11.722 4.977 1.00 92.00 286 TRP A O 1
ATOM 2297 N N . ASP A 1 287 ? 2.437 -11.129 2.817 1.00 93.31 287 ASP A N 1
ATOM 2298 C CA . ASP A 1 287 ? 2.608 -12.455 2.194 1.00 93.31 287 ASP A CA 1
ATOM 2299 C C . ASP A 1 287 ? 4.109 -12.783 2.033 1.00 93.31 287 ASP A C 1
ATOM 2301 O O . ASP A 1 287 ? 4.610 -13.145 0.970 1.00 93.31 287 ASP A O 1
ATOM 2305 N N . THR A 1 288 ? 4.871 -12.587 3.110 1.00 92.25 288 THR A N 1
ATOM 2306 C CA . THR A 1 288 ? 6.292 -12.949 3.215 1.00 92.25 288 THR A CA 1
ATOM 2307 C C . THR A 1 288 ? 6.545 -13.611 4.565 1.00 92.25 288 THR A C 1
ATOM 2309 O O . THR A 1 288 ? 5.770 -13.422 5.496 1.00 92.25 288 THR A O 1
ATOM 2312 N N . ILE A 1 289 ? 7.648 -14.352 4.723 1.00 92.31 289 ILE A N 1
ATOM 2313 C CA . ILE A 1 289 ? 8.012 -14.978 6.011 1.00 92.31 289 ILE A CA 1
ATOM 2314 C C . ILE A 1 289 ? 7.991 -13.971 7.182 1.00 92.31 289 ILE A C 1
ATOM 2316 O O . ILE A 1 289 ? 7.281 -14.227 8.156 1.00 92.31 289 ILE A O 1
ATOM 2320 N N . PRO A 1 290 ? 8.695 -12.818 7.125 1.00 94.50 290 PRO A N 1
ATOM 2321 C CA . PRO A 1 290 ? 8.598 -11.825 8.195 1.00 94.50 290 PRO A CA 1
ATOM 2322 C C . PRO A 1 290 ? 7.193 -11.209 8.301 1.00 94.50 290 PRO A C 1
ATOM 2324 O O . PRO A 1 290 ? 6.733 -10.924 9.406 1.00 94.50 290 PRO A O 1
ATOM 2327 N N . GLY A 1 291 ? 6.480 -11.063 7.180 1.00 95.19 291 GLY A N 1
ATOM 2328 C CA . GLY A 1 291 ? 5.081 -10.637 7.154 1.00 95.19 291 GLY A CA 1
ATOM 2329 C C . GLY A 1 291 ? 4.142 -11.568 7.930 1.00 95.19 291 GLY A C 1
ATOM 2330 O O . GLY A 1 291 ? 3.303 -11.086 8.686 1.00 95.19 291 GLY A O 1
ATOM 2331 N N . TYR A 1 292 ? 4.329 -12.887 7.843 1.00 95.75 292 TYR A N 1
ATOM 2332 C CA . TYR A 1 292 ? 3.548 -13.873 8.594 1.00 95.75 292 TYR A CA 1
ATOM 2333 C C . TYR A 1 292 ? 3.817 -13.822 10.102 1.00 95.75 292 TYR A C 1
ATOM 2335 O O . TYR A 1 292 ? 2.891 -13.988 10.897 1.00 95.75 292 TYR A O 1
ATOM 2343 N N . ILE A 1 293 ? 5.055 -13.530 10.516 1.00 96.38 293 ILE A N 1
ATOM 2344 C CA . ILE A 1 293 ? 5.382 -13.287 11.932 1.00 96.38 293 ILE A CA 1
ATOM 2345 C C . ILE A 1 293 ? 4.633 -12.046 12.434 1.00 96.38 293 ILE A C 1
ATOM 2347 O O . ILE A 1 293 ? 4.021 -12.069 13.504 1.00 96.38 293 ILE A O 1
ATOM 2351 N N . LEU A 1 294 ? 4.625 -10.972 11.640 1.00 96.25 294 LEU A N 1
ATOM 2352 C CA . LEU A 1 294 ? 3.885 -9.754 11.958 1.00 96.25 294 LEU A CA 1
ATOM 2353 C C . LEU A 1 294 ? 2.365 -9.990 11.971 1.00 96.25 294 LEU A C 1
ATOM 2355 O O . LEU A 1 294 ? 1.665 -9.438 12.817 1.00 96.25 294 LEU A O 1
ATOM 2359 N N . LEU A 1 295 ? 1.853 -10.846 11.085 1.00 97.00 295 LEU A N 1
ATOM 2360 C CA . LEU A 1 295 ? 0.450 -11.256 11.066 1.00 97.00 295 LEU A CA 1
ATOM 2361 C C . LEU A 1 295 ? 0.076 -12.037 12.335 1.00 97.00 295 LEU A C 1
ATOM 2363 O O . LEU A 1 295 ? -0.972 -11.779 12.924 1.00 97.00 295 LEU A O 1
ATOM 2367 N N . ALA A 1 296 ? 0.939 -12.938 12.812 1.00 97.12 296 ALA A N 1
ATOM 2368 C CA . ALA A 1 296 ? 0.739 -13.633 14.085 1.00 97.12 296 ALA A CA 1
ATOM 2369 C C . ALA A 1 296 ? 0.730 -12.654 15.274 1.00 97.12 296 ALA A C 1
ATOM 2371 O O . ALA A 1 296 ? -0.105 -12.765 16.180 1.00 97.12 296 ALA A O 1
ATOM 2372 N N . PHE A 1 297 ? 1.603 -11.641 15.247 1.00 97.12 297 PHE A N 1
ATOM 2373 C CA . PHE A 1 297 ? 1.559 -10.555 16.223 1.00 97.12 297 PHE A CA 1
ATOM 2374 C C . PHE A 1 297 ? 0.236 -9.782 16.140 1.00 97.12 297 PHE A C 1
ATOM 2376 O O . PHE A 1 297 ? -0.412 -9.585 17.162 1.00 97.12 297 PHE A O 1
ATOM 2383 N N . PHE A 1 298 ? -0.236 -9.440 14.941 1.00 97.31 298 PHE A N 1
ATOM 2384 C CA . PHE A 1 298 ? -1.530 -8.786 14.730 1.00 97.31 298 PHE A CA 1
ATOM 2385 C C . PHE A 1 298 ? -2.717 -9.618 15.259 1.00 97.31 298 PHE A C 1
ATOM 2387 O O . PHE A 1 298 ? -3.612 -9.075 15.908 1.00 97.31 298 PHE A O 1
ATOM 2394 N N . ILE A 1 299 ? -2.701 -10.944 15.088 1.00 97.25 299 ILE A N 1
ATOM 2395 C CA . ILE A 1 299 ? -3.699 -11.849 15.689 1.00 97.25 299 ILE A CA 1
ATOM 2396 C C . ILE A 1 299 ? -3.622 -11.808 17.224 1.00 97.25 299 ILE A C 1
ATOM 2398 O O . ILE A 1 299 ? -4.650 -11.823 17.899 1.00 97.25 299 ILE A O 1
ATOM 2402 N N . THR A 1 300 ? -2.425 -11.675 17.799 1.00 97.00 300 THR A N 1
ATOM 2403 C CA . THR A 1 300 ? -2.259 -11.492 19.251 1.00 97.00 300 THR A CA 1
ATOM 2404 C C . THR A 1 300 ? -2.903 -10.183 19.728 1.00 97.00 300 THR A C 1
ATOM 2406 O O . THR A 1 300 ? -3.538 -10.158 20.783 1.00 97.00 300 THR A O 1
ATOM 2409 N N . ILE A 1 301 ? -2.830 -9.108 18.932 1.00 97.44 301 ILE A N 1
ATOM 2410 C CA . ILE A 1 301 ? -3.539 -7.845 19.206 1.00 97.44 301 ILE A CA 1
ATOM 2411 C C . ILE A 1 301 ? -5.055 -8.051 19.174 1.00 97.44 301 ILE A C 1
ATOM 2413 O O . ILE A 1 301 ? -5.752 -7.533 20.045 1.00 97.44 301 ILE A O 1
ATOM 2417 N N . MET A 1 302 ? -5.570 -8.838 18.226 1.00 97.88 302 MET A N 1
ATOM 2418 C CA . MET A 1 302 ? -6.991 -9.200 18.182 1.00 97.88 302 MET A CA 1
ATOM 2419 C C . MET A 1 302 ? -7.417 -9.968 19.445 1.00 97.88 302 MET A C 1
ATOM 2421 O O . MET A 1 302 ? -8.449 -9.660 20.040 1.00 97.88 302 MET A O 1
ATOM 2425 N N . VAL A 1 303 ? -6.614 -10.932 19.907 1.00 97.75 303 VAL A N 1
ATOM 2426 C CA . VAL A 1 303 ? -6.883 -11.655 21.165 1.00 97.75 303 VAL A CA 1
ATOM 2427 C C . VAL A 1 303 ? -6.866 -10.696 22.360 1.00 97.75 303 VAL A C 1
ATOM 2429 O O . VAL A 1 303 ? -7.751 -10.761 23.216 1.00 97.75 303 VAL A O 1
ATOM 2432 N N . TYR A 1 304 ? -5.912 -9.762 22.405 1.00 97.19 304 TYR A N 1
ATOM 2433 C CA . TYR A 1 304 ? -5.860 -8.723 23.435 1.00 97.19 304 TYR A CA 1
ATOM 2434 C C . TYR A 1 304 ? -7.097 -7.812 23.401 1.00 97.19 304 TYR A C 1
ATOM 2436 O O . TYR A 1 304 ? -7.697 -7.560 24.446 1.00 97.19 304 TYR A O 1
ATOM 2444 N N . PHE A 1 305 ? -7.533 -7.386 22.214 1.00 97.50 305 PHE A N 1
ATOM 2445 C CA . PHE A 1 305 ? -8.761 -6.620 22.004 1.00 97.50 305 PHE A CA 1
ATOM 2446 C C . PHE A 1 305 ? -9.988 -7.347 22.571 1.00 97.50 305 PHE A C 1
ATOM 2448 O O . PHE A 1 305 ? -10.738 -6.762 23.355 1.00 97.50 305 PHE A O 1
ATOM 2455 N N . LEU A 1 306 ? -10.158 -8.636 22.253 1.00 97.50 306 LEU A N 1
ATOM 2456 C CA . LEU A 1 306 ? -11.252 -9.465 22.773 1.00 97.50 306 LEU A CA 1
ATOM 2457 C C . LEU A 1 306 ? -11.189 -9.619 24.298 1.00 97.50 306 LEU A C 1
ATOM 2459 O O . LEU A 1 306 ? -12.214 -9.528 24.975 1.00 97.50 306 LEU A O 1
ATOM 2463 N N . ALA A 1 307 ? -9.991 -9.797 24.860 1.00 95.88 307 ALA A N 1
ATOM 2464 C CA . ALA A 1 307 ? -9.800 -9.876 26.305 1.00 95.88 307 ALA A CA 1
ATOM 2465 C C . ALA A 1 307 ? -10.156 -8.552 27.007 1.00 95.88 307 ALA A C 1
ATOM 2467 O O . ALA A 1 307 ? -10.800 -8.565 28.060 1.00 95.88 307 ALA A O 1
ATOM 2468 N N . CYS A 1 308 ? -9.776 -7.407 26.431 1.00 93.69 308 CYS A N 1
ATOM 2469 C CA . CYS A 1 308 ? -10.179 -6.086 26.916 1.00 93.69 308 CYS A CA 1
ATOM 2470 C C . CYS A 1 308 ? -11.700 -5.919 26.874 1.00 93.69 308 CYS A C 1
ATOM 2472 O O . CYS A 1 308 ? -12.293 -5.530 27.880 1.00 93.69 308 CYS A O 1
ATOM 2474 N N . LEU A 1 309 ? -12.326 -6.298 25.761 1.00 94.25 309 LEU A N 1
ATOM 2475 C CA . LEU A 1 309 ? -13.775 -6.283 25.580 1.00 94.25 309 LEU A CA 1
ATOM 2476 C C . LEU A 1 309 ? -14.506 -7.119 26.627 1.00 94.25 309 LEU A C 1
ATOM 2478 O O . LEU A 1 309 ? -15.427 -6.627 27.276 1.00 94.25 309 LEU A O 1
ATOM 2482 N N . HIS A 1 310 ? -14.065 -8.359 26.841 1.00 94.00 310 HIS A N 1
ATOM 2483 C CA . HIS A 1 310 ? -14.671 -9.260 27.816 1.00 94.00 310 HIS A CA 1
ATOM 2484 C C . HIS A 1 310 ? -14.551 -8.716 29.248 1.00 94.00 310 HIS A C 1
ATOM 2486 O O . HIS A 1 310 ? -15.511 -8.745 30.019 1.00 94.00 310 HIS A O 1
ATOM 2492 N N . ARG A 1 311 ? -13.393 -8.141 29.601 1.00 92.19 311 ARG A N 1
ATOM 2493 C CA . ARG A 1 311 ? -13.196 -7.484 30.903 1.00 92.19 311 ARG A CA 1
ATOM 2494 C C . ARG A 1 311 ? -14.115 -6.274 31.071 1.00 92.19 311 ARG A C 1
ATOM 2496 O O . ARG A 1 311 ? -14.710 -6.120 32.135 1.00 92.19 311 ARG A O 1
ATOM 2503 N N . SER A 1 312 ? -14.240 -5.429 30.050 1.00 90.69 312 SER A N 1
ATOM 2504 C CA . SER A 1 312 ? -15.127 -4.260 30.074 1.00 90.69 312 SER A CA 1
ATOM 2505 C C . SER A 1 312 ? -16.599 -4.662 30.160 1.00 90.69 312 SER A C 1
ATOM 2507 O O . SER A 1 312 ? -17.358 -4.037 30.898 1.00 90.69 312 SER A O 1
ATOM 2509 N N . TYR A 1 313 ? -16.991 -5.735 29.474 1.00 91.31 313 TYR A N 1
ATOM 2510 C CA . TYR A 1 313 ? -18.331 -6.311 29.546 1.00 91.31 313 TYR A CA 1
ATOM 2511 C C . TYR A 1 313 ? -18.668 -6.808 30.961 1.00 91.31 313 TYR A C 1
ATOM 2513 O O . TYR A 1 313 ? -19.707 -6.439 31.501 1.00 91.31 313 TYR A O 1
ATOM 2521 N N . ASN A 1 314 ? -17.773 -7.576 31.595 1.00 89.81 314 ASN A N 1
ATOM 2522 C CA . ASN A 1 314 ? -18.013 -8.148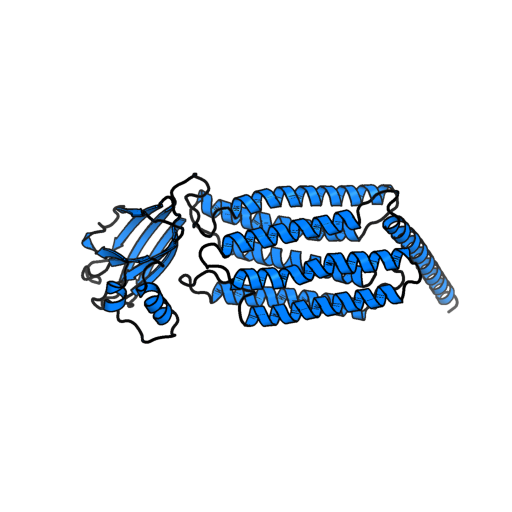 32.927 1.00 89.81 314 ASN A CA 1
ATOM 2523 C C . ASN A 1 314 ? -18.035 -7.101 34.051 1.00 89.81 314 ASN A C 1
ATOM 2525 O O . ASN A 1 314 ? -18.693 -7.311 35.065 1.00 89.81 314 ASN A O 1
ATOM 2529 N N . LYS A 1 315 ? -17.299 -5.992 33.903 1.00 87.12 315 LYS A N 1
ATOM 2530 C CA . LYS A 1 315 ? -17.245 -4.922 34.915 1.00 87.12 315 LYS A CA 1
ATOM 2531 C C . LYS A 1 315 ? -18.462 -4.004 34.906 1.00 87.12 315 LYS A C 1
ATOM 2533 O O . LYS A 1 315 ? -18.731 -3.348 35.907 1.00 87.12 315 LYS A O 1
ATOM 2538 N N . ASN A 1 316 ? -19.152 -3.896 33.776 1.00 83.06 316 ASN A N 1
ATOM 2539 C CA . ASN A 1 316 ? -20.325 -3.043 33.668 1.00 83.06 316 ASN A CA 1
ATOM 2540 C C . ASN A 1 316 ? -21.567 -3.833 34.062 1.00 83.06 316 ASN A C 1
ATOM 2542 O O . ASN A 1 316 ? -21.766 -4.936 33.572 1.00 83.06 316 ASN A O 1
ATOM 2546 N N . ASN A 1 317 ? -22.416 -3.260 34.914 1.00 81.00 317 ASN A N 1
ATOM 2547 C CA . ASN A 1 317 ? -23.695 -3.873 35.290 1.00 81.00 317 ASN A CA 1
ATOM 2548 C C . ASN A 1 317 ? -24.857 -3.419 34.396 1.00 81.00 317 ASN A C 1
ATOM 2550 O O . ASN A 1 317 ? -25.862 -4.113 34.324 1.00 81.00 317 ASN A O 1
ATOM 2554 N N . ASP A 1 318 ? -24.702 -2.298 33.690 1.00 84.62 318 ASP A N 1
ATOM 2555 C CA . ASP A 1 318 ? -25.708 -1.745 32.783 1.00 84.62 318 ASP A CA 1
ATOM 2556 C C . ASP A 1 318 ? -25.833 -2.583 31.496 1.00 84.62 318 ASP A C 1
ATOM 2558 O O . ASP A 1 318 ? -24.872 -2.735 30.728 1.00 84.62 318 ASP A O 1
ATOM 2562 N N . ASP A 1 319 ? -27.036 -3.103 31.251 1.00 85.31 319 ASP A N 1
ATOM 2563 C CA . ASP A 1 319 ? -27.371 -3.927 30.090 1.00 85.31 319 ASP A CA 1
ATOM 2564 C C . ASP A 1 319 ? -27.145 -3.204 28.758 1.00 8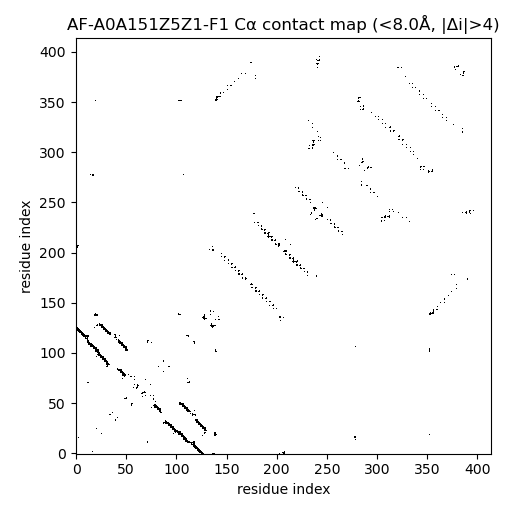5.31 319 ASP A C 1
ATOM 2566 O O . ASP A 1 319 ? -26.775 -3.834 27.763 1.00 85.31 319 ASP A O 1
ATOM 2570 N N . LEU A 1 320 ? -27.316 -1.881 28.713 1.00 84.19 320 LEU A N 1
ATOM 2571 C CA . LEU A 1 320 ? -27.107 -1.117 27.490 1.00 84.19 320 LEU A CA 1
ATOM 2572 C C . LEU A 1 320 ? -25.617 -1.037 27.131 1.00 84.19 320 LEU A C 1
ATOM 2574 O O . LEU A 1 320 ? -25.244 -1.271 25.980 1.00 84.19 320 LEU A O 1
ATOM 2578 N N . LYS A 1 321 ? -24.744 -0.798 28.119 1.00 83.50 321 LYS A N 1
ATOM 2579 C CA . LYS A 1 321 ? -23.280 -0.821 27.927 1.00 83.50 321 LYS A CA 1
ATOM 2580 C C . LYS A 1 321 ? -22.797 -2.208 27.518 1.00 83.50 321 LYS A C 1
ATOM 2582 O O . LYS A 1 321 ? -21.968 -2.341 26.620 1.00 83.50 321 LYS A O 1
ATOM 2587 N N . LYS A 1 322 ? -23.350 -3.257 28.128 1.00 89.00 322 LYS A N 1
ATOM 2588 C CA . LYS A 1 322 ? -23.073 -4.648 27.748 1.00 89.00 322 LYS A CA 1
ATOM 2589 C C . LYS A 1 322 ? -23.422 -4.927 26.285 1.00 89.00 322 LYS A C 1
ATOM 2591 O O . LYS A 1 322 ? -22.594 -5.481 25.563 1.00 89.00 322 LYS A O 1
ATOM 2596 N N . ARG A 1 323 ? -24.604 -4.496 25.827 1.00 88.94 323 ARG A N 1
ATOM 2597 C CA . ARG A 1 323 ? -25.021 -4.614 24.417 1.00 88.94 323 ARG A CA 1
ATOM 2598 C C . ARG A 1 323 ? -24.088 -3.857 23.476 1.00 88.94 323 ARG A C 1
ATOM 2600 O O . ARG A 1 323 ? -23.732 -4.405 22.436 1.00 88.94 323 ARG A O 1
ATOM 2607 N N . PHE A 1 324 ? -23.648 -2.654 23.858 1.00 89.81 324 PHE A N 1
ATOM 2608 C CA . PHE A 1 324 ? -22.638 -1.914 23.101 1.00 89.81 324 PHE A CA 1
ATOM 2609 C C . PHE A 1 324 ? -21.363 -2.742 22.918 1.00 89.81 324 PHE A C 1
ATOM 2611 O O . PHE A 1 324 ? -20.917 -2.919 21.789 1.00 89.81 324 PHE A O 1
ATOM 2618 N N . PHE A 1 325 ? -20.796 -3.281 24.003 1.00 92.12 325 PHE A N 1
ATOM 2619 C CA . PHE A 1 325 ? -19.559 -4.064 23.935 1.00 92.12 325 PHE A CA 1
ATOM 2620 C C . PHE A 1 325 ? -19.719 -5.318 23.070 1.00 92.12 325 PHE A C 1
ATOM 2622 O O . PHE A 1 325 ? -18.838 -5.610 22.269 1.00 92.12 325 PHE A O 1
ATOM 2629 N N . ILE A 1 326 ? -20.851 -6.022 23.154 1.00 92.56 326 ILE A N 1
ATOM 2630 C CA . ILE A 1 326 ? -21.117 -7.172 22.278 1.00 92.56 326 ILE A CA 1
ATOM 2631 C C . ILE A 1 326 ? -21.150 -6.740 20.806 1.00 92.56 326 ILE A C 1
ATOM 2633 O O . ILE A 1 326 ? -20.436 -7.316 19.987 1.00 92.56 326 ILE A O 1
ATOM 2637 N N . LEU A 1 327 ? -21.935 -5.712 20.464 1.00 92.69 327 LEU A N 1
ATOM 2638 C CA . LEU A 1 327 ? -22.066 -5.238 19.083 1.00 92.69 327 LEU A CA 1
ATOM 2639 C C . LEU A 1 327 ? -20.727 -4.728 18.533 1.00 92.69 327 LEU A C 1
ATOM 2641 O O . LEU A 1 327 ? -20.311 -5.120 17.445 1.00 92.69 327 LEU A O 1
ATOM 2645 N N . PHE A 1 328 ? -20.032 -3.894 19.305 1.00 94.12 328 PHE A N 1
ATOM 2646 C CA . PHE A 1 328 ? -18.713 -3.366 18.969 1.00 94.12 328 PHE A CA 1
ATOM 2647 C C . PHE A 1 328 ? -17.692 -4.494 18.782 1.00 94.12 328 PHE A C 1
ATOM 2649 O O . PHE A 1 328 ? -16.934 -4.491 17.813 1.00 94.12 328 PHE A O 1
ATOM 2656 N N . GLY A 1 329 ? -17.712 -5.493 19.666 1.00 95.31 329 GLY A N 1
ATOM 2657 C CA . GLY A 1 329 ? -16.867 -6.675 19.567 1.00 95.31 329 GLY A CA 1
ATOM 2658 C C . GLY A 1 329 ? -17.115 -7.466 18.289 1.00 95.31 329 GLY A C 1
ATOM 2659 O O . GLY A 1 329 ? -16.158 -7.754 17.579 1.00 95.31 329 GLY A O 1
ATOM 2660 N N . ILE A 1 330 ? -18.372 -7.759 17.945 1.00 95.81 330 ILE A N 1
ATOM 2661 C CA . ILE A 1 330 ? -18.716 -8.491 16.713 1.00 95.81 330 ILE A CA 1
ATOM 2662 C C . ILE A 1 330 ? -18.246 -7.716 15.476 1.00 95.81 330 ILE A C 1
ATOM 2664 O O . ILE A 1 330 ? -17.518 -8.264 14.650 1.00 95.81 330 ILE A O 1
ATOM 2668 N N . ILE A 1 331 ? -18.609 -6.434 15.378 1.00 96.19 331 ILE A N 1
ATOM 2669 C CA . ILE A 1 331 ? -18.282 -5.574 14.232 1.00 96.19 331 ILE A CA 1
ATOM 2670 C C . ILE A 1 331 ? -16.763 -5.496 14.037 1.00 96.19 331 ILE A C 1
ATOM 2672 O O . ILE A 1 331 ? -16.262 -5.824 12.966 1.00 96.19 331 ILE A O 1
ATOM 2676 N N . PHE A 1 332 ? -16.001 -5.112 15.061 1.00 97.06 332 PHE A N 1
ATOM 2677 C CA . PHE A 1 332 ? -14.568 -4.862 14.878 1.00 97.06 332 PHE A CA 1
ATOM 2678 C C . PHE A 1 332 ? -13.699 -6.119 14.956 1.00 97.06 332 PHE A C 1
ATOM 2680 O O . PHE A 1 332 ? -12.570 -6.090 14.476 1.00 97.06 332 PHE A O 1
ATOM 2687 N N . THR A 1 333 ? -14.222 -7.256 15.426 1.00 97.69 333 THR A N 1
ATOM 2688 C CA . THR A 1 333 ? -13.559 -8.554 15.199 1.00 97.69 333 THR A CA 1
ATOM 2689 C C . THR A 1 333 ? -13.549 -8.903 13.711 1.00 97.69 333 THR A C 1
ATOM 2691 O O . THR A 1 333 ? -12.522 -9.348 13.202 1.00 97.69 333 THR A O 1
ATOM 2694 N N . CYS A 1 334 ? -14.630 -8.620 12.974 1.00 97.31 334 CYS A N 1
ATOM 2695 C CA . CYS A 1 334 ? -14.644 -8.777 11.516 1.00 97.31 334 CYS A CA 1
ATOM 2696 C C . CYS A 1 334 ? -13.608 -7.873 10.824 1.00 97.31 334 CYS A C 1
ATOM 2698 O O . CYS A 1 334 ? -12.987 -8.295 9.849 1.00 97.31 334 CYS A O 1
ATOM 2700 N N . TRP A 1 335 ? -13.353 -6.669 11.352 1.00 97.06 335 TRP A N 1
ATOM 2701 C CA . TRP A 1 335 ? -12.249 -5.828 10.876 1.00 97.06 335 TRP A CA 1
ATOM 2702 C C . TRP A 1 335 ? -10.883 -6.483 11.105 1.00 97.06 335 TRP A C 1
ATOM 2704 O O . TRP A 1 335 ? -10.096 -6.564 10.166 1.00 97.06 335 TRP A O 1
ATOM 2714 N N . PHE A 1 336 ? -10.602 -7.008 12.303 1.00 97.44 336 PHE A N 1
ATOM 2715 C CA . PHE A 1 336 ? -9.345 -7.727 12.550 1.00 97.44 336 PHE A CA 1
ATOM 2716 C C . PHE A 1 336 ? -9.184 -8.927 11.603 1.00 97.44 336 PHE A C 1
ATOM 2718 O O . PHE A 1 336 ? -8.105 -9.147 11.069 1.00 97.44 336 PHE A O 1
ATOM 2725 N N . ILE A 1 337 ? -10.253 -9.668 11.317 1.00 97.56 337 ILE A N 1
ATOM 2726 C CA . ILE A 1 337 ? -10.206 -10.806 10.385 1.00 97.56 337 ILE A CA 1
ATOM 2727 C C . ILE A 1 337 ? -9.950 -10.359 8.931 1.00 97.56 337 ILE A C 1
ATOM 2729 O O . ILE A 1 337 ? -9.405 -11.132 8.139 1.00 97.56 337 ILE A O 1
ATOM 2733 N N . SER A 1 338 ? -10.272 -9.112 8.571 1.00 96.75 338 SER A N 1
ATOM 2734 C CA . SER A 1 338 ? -10.089 -8.617 7.202 1.00 96.75 338 SER A CA 1
ATOM 2735 C C . SER A 1 338 ? -8.629 -8.655 6.733 1.00 96.75 338 SER A C 1
ATOM 2737 O O . SER A 1 338 ? -8.386 -9.038 5.592 1.00 96.75 338 SER A O 1
ATOM 2739 N N . LEU A 1 339 ? -7.648 -8.366 7.599 1.00 95.62 339 LEU A N 1
ATOM 2740 C CA . LEU A 1 339 ? -6.230 -8.400 7.215 1.00 95.62 339 LEU A CA 1
ATOM 2741 C C . LEU A 1 339 ? -5.747 -9.826 6.864 1.00 95.62 339 LEU A C 1
ATOM 2743 O O . LEU A 1 339 ? -5.218 -9.998 5.767 1.00 95.62 339 LEU A O 1
ATOM 2747 N N . PRO A 1 340 ? -5.953 -10.867 7.700 1.00 96.75 340 PRO A N 1
ATOM 2748 C CA . PRO A 1 340 ? -5.698 -12.253 7.306 1.00 96.75 340 PRO A CA 1
ATOM 2749 C C . PRO A 1 340 ? -6.373 -12.654 5.990 1.00 96.75 340 PRO A C 1
ATOM 2751 O O . PRO A 1 340 ? -5.738 -13.304 5.163 1.00 96.75 340 PRO A O 1
ATOM 2754 N N . ILE A 1 341 ? -7.625 -12.235 5.758 1.00 96.19 341 ILE A N 1
ATOM 2755 C CA . ILE A 1 341 ? -8.322 -12.504 4.490 1.00 96.19 341 ILE A CA 1
ATOM 2756 C C . ILE A 1 341 ? -7.579 -11.853 3.319 1.00 96.19 341 ILE A C 1
ATOM 2758 O O . ILE A 1 341 ? -7.344 -12.519 2.316 1.00 96.19 341 ILE A O 1
ATOM 2762 N N . VAL A 1 342 ? -7.159 -10.589 3.443 1.00 96.44 342 VAL A N 1
ATOM 2763 C CA . VAL A 1 342 ? -6.376 -9.895 2.405 1.00 96.44 342 VAL A CA 1
ATOM 2764 C C . VAL A 1 342 ? -5.065 -10.628 2.118 1.00 96.44 342 VAL A C 1
ATOM 2766 O O . VAL A 1 342 ? -4.700 -10.762 0.955 1.00 96.44 342 VAL A O 1
ATOM 2769 N N . VAL A 1 343 ? -4.370 -11.136 3.142 1.00 96.25 343 VAL A N 1
ATOM 2770 C CA . VAL A 1 343 ? -3.125 -11.907 2.963 1.00 96.25 343 VAL A CA 1
ATOM 2771 C C . VAL A 1 343 ? -3.383 -13.217 2.219 1.00 96.25 343 VAL A C 1
ATOM 2773 O O . VAL A 1 343 ? -2.653 -13.541 1.287 1.00 96.25 343 VAL A O 1
ATOM 2776 N N . VAL A 1 344 ? -4.444 -13.945 2.572 1.00 95.62 344 VAL A N 1
ATOM 2777 C CA . VAL A 1 344 ? -4.836 -15.180 1.873 1.00 95.62 344 VAL A CA 1
ATOM 2778 C C . VAL A 1 344 ? -5.202 -14.888 0.417 1.00 95.62 344 VAL A C 1
ATOM 2780 O O . VAL A 1 344 ? -4.731 -15.571 -0.489 1.00 95.62 344 VAL A O 1
ATOM 2783 N N . VAL A 1 345 ? -5.993 -13.841 0.179 1.00 94.38 345 VAL A N 1
ATOM 2784 C CA . VAL A 1 345 ? -6.349 -13.383 -1.170 1.00 94.38 345 VAL A CA 1
ATOM 2785 C C . VAL A 1 345 ? -5.086 -13.030 -1.958 1.00 94.38 345 VAL A C 1
ATOM 2787 O O . VAL A 1 345 ? -4.916 -13.500 -3.078 1.00 94.38 345 VAL A O 1
ATOM 2790 N N . ALA A 1 346 ? -4.152 -12.289 -1.358 1.00 93.88 346 ALA A N 1
ATOM 2791 C CA . ALA A 1 346 ? -2.874 -11.950 -1.973 1.00 93.88 346 ALA A CA 1
ATOM 2792 C C . ALA A 1 346 ? -2.060 -13.190 -2.364 1.00 93.88 346 ALA A C 1
ATOM 2794 O O . ALA A 1 346 ? -1.492 -13.211 -3.454 1.00 93.88 346 ALA A O 1
ATOM 2795 N N . HIS A 1 347 ? -2.030 -14.211 -1.506 1.00 93.25 347 HIS A N 1
ATOM 2796 C CA . HIS A 1 347 ? -1.261 -15.435 -1.716 1.00 93.25 347 HIS A CA 1
ATOM 2797 C C . HIS A 1 347 ? -1.702 -16.196 -2.973 1.00 93.25 347 HIS A C 1
ATOM 2799 O O . HIS A 1 347 ? -0.866 -16.600 -3.782 1.00 93.25 347 HIS A O 1
ATOM 2805 N N . PHE A 1 348 ? -3.017 -16.333 -3.169 1.00 92.62 348 PHE A N 1
ATOM 2806 C CA . PHE A 1 348 ? -3.606 -17.087 -4.282 1.00 92.62 348 PHE A CA 1
ATOM 2807 C C . PHE A 1 348 ? -3.781 -16.282 -5.576 1.00 92.62 348 PHE A C 1
ATOM 2809 O O . PHE A 1 348 ? -4.212 -16.831 -6.586 1.00 92.62 348 PHE A O 1
ATOM 2816 N N . MET A 1 349 ? -3.469 -14.987 -5.568 1.00 89.94 349 MET A N 1
ATOM 2817 C CA . MET A 1 349 ? -3.650 -14.119 -6.729 1.00 89.94 349 MET A CA 1
ATOM 2818 C C . MET A 1 349 ? -2.433 -14.073 -7.648 1.00 89.94 349 MET A C 1
ATOM 2820 O O . MET A 1 349 ? -1.307 -13.907 -7.183 1.00 89.94 349 MET A O 1
ATOM 2824 N N . ASP A 1 350 ? -2.653 -14.071 -8.960 1.00 86.62 350 ASP A N 1
ATOM 2825 C CA . ASP A 1 350 ? -1.574 -13.904 -9.935 1.00 86.62 350 ASP A CA 1
ATOM 2826 C C . ASP A 1 350 ? -0.918 -12.520 -9.849 1.00 86.62 350 ASP A C 1
ATOM 2828 O O . ASP A 1 350 ? -1.573 -11.492 -9.652 1.00 86.62 350 ASP A O 1
ATOM 2832 N N . SER A 1 351 ? 0.404 -12.472 -10.030 1.00 82.31 351 SER A N 1
ATOM 2833 C CA . SER A 1 351 ? 1.204 -11.266 -9.787 1.00 82.31 351 SER A CA 1
ATOM 2834 C C . SER A 1 351 ? 0.834 -10.057 -10.655 1.00 82.31 351 SER A C 1
ATOM 2836 O O . SER A 1 351 ? 1.029 -8.934 -10.201 1.00 82.31 351 SER A O 1
ATOM 2838 N N . TRP A 1 352 ? 0.293 -10.254 -11.864 1.00 80.94 352 TRP A N 1
ATOM 2839 C CA . TRP A 1 352 ? 0.030 -9.168 -12.825 1.00 80.94 352 TRP A CA 1
ATOM 2840 C C . TRP A 1 352 ? -1.165 -8.267 -12.464 1.00 80.94 352 TRP A C 1
ATOM 2842 O O . TRP A 1 352 ? -1.241 -7.147 -12.953 1.00 80.94 352 TRP A O 1
ATOM 2852 N N . TYR A 1 353 ? -2.094 -8.703 -11.602 1.00 86.06 353 TYR A N 1
ATOM 2853 C CA . TYR A 1 353 ? -3.157 -7.834 -11.056 1.00 86.06 353 TYR A CA 1
ATOM 2854 C C . TYR A 1 353 ? -3.167 -7.783 -9.526 1.00 86.06 353 TYR A C 1
ATOM 2856 O O . TYR A 1 353 ? -3.946 -7.026 -8.940 1.00 86.06 353 TYR A O 1
ATOM 2864 N N . ARG A 1 354 ? -2.296 -8.562 -8.869 1.00 90.75 354 ARG A N 1
ATOM 2865 C CA . ARG A 1 354 ? -2.175 -8.629 -7.409 1.00 90.75 354 ARG A CA 1
ATOM 2866 C C . ARG A 1 354 ? -2.072 -7.243 -6.777 1.00 90.75 354 ARG A C 1
ATOM 2868 O O . ARG A 1 354 ? -2.778 -6.960 -5.814 1.00 90.75 354 ARG A O 1
ATOM 2875 N N . TYR A 1 355 ? -1.227 -6.374 -7.329 1.00 91.31 355 TYR A N 1
ATOM 2876 C CA . TYR A 1 355 ? -0.972 -5.062 -6.742 1.00 91.31 355 TYR A CA 1
ATOM 2877 C C . TYR A 1 355 ? -2.199 -4.140 -6.766 1.00 91.31 355 TYR A C 1
ATOM 2879 O O . TYR A 1 355 ? -2.627 -3.700 -5.696 1.00 91.31 355 TYR A O 1
ATOM 2887 N N . LYS A 1 356 ? -2.815 -3.907 -7.938 1.00 92.31 356 LYS A N 1
ATOM 2888 C CA . LYS A 1 356 ? -4.028 -3.074 -8.053 1.00 92.31 356 LYS A CA 1
ATOM 2889 C C . LYS A 1 356 ? -5.168 -3.550 -7.163 1.00 92.31 356 LYS A C 1
ATOM 2891 O O . LYS A 1 356 ? -5.744 -2.752 -6.427 1.00 92.31 356 LYS A O 1
ATOM 2896 N N . VAL A 1 357 ? -5.450 -4.851 -7.151 1.00 93.62 357 VAL A N 1
ATOM 2897 C CA . VAL A 1 357 ? -6.555 -5.393 -6.351 1.00 93.62 357 VAL A CA 1
ATOM 2898 C C . VAL A 1 357 ? -6.287 -5.247 -4.855 1.00 93.62 357 VAL A C 1
ATOM 2900 O O . VAL A 1 357 ? -7.179 -4.806 -4.139 1.00 93.62 357 VAL A O 1
ATOM 2903 N N . ILE A 1 358 ? -5.080 -5.551 -4.366 1.00 95.38 358 ILE A N 1
ATOM 2904 C CA . ILE A 1 358 ? -4.760 -5.404 -2.935 1.00 95.38 358 ILE A CA 1
ATOM 2905 C C . ILE A 1 358 ? -4.792 -3.933 -2.511 1.00 95.38 358 ILE A C 1
ATOM 2907 O O . ILE A 1 358 ? -5.293 -3.619 -1.429 1.00 95.38 358 ILE A O 1
ATOM 2911 N N . ALA A 1 359 ? -4.285 -3.019 -3.343 1.00 94.69 359 ALA A N 1
ATOM 2912 C CA . ALA A 1 359 ? -4.339 -1.587 -3.064 1.00 94.69 359 ALA A CA 1
ATOM 2913 C C . ALA A 1 359 ? -5.794 -1.101 -2.935 1.00 94.69 359 ALA A C 1
ATOM 2915 O O . ALA A 1 359 ? -6.157 -0.498 -1.923 1.00 94.69 359 ALA A O 1
ATOM 2916 N N . CYS A 1 360 ? -6.651 -1.435 -3.906 1.00 96.00 360 CYS A N 1
ATOM 2917 C CA . CYS A 1 360 ? -8.070 -1.084 -3.875 1.00 96.00 360 CYS A CA 1
ATOM 2918 C C . CYS A 1 360 ? -8.814 -1.752 -2.709 1.00 96.00 360 CYS A C 1
ATOM 2920 O O . CYS A 1 360 ? -9.595 -1.090 -2.028 1.00 96.00 360 CYS A O 1
ATOM 2922 N N . LEU A 1 361 ? -8.551 -3.033 -2.438 1.00 96.06 361 LEU A N 1
ATOM 2923 C CA . LEU A 1 361 ? -9.194 -3.786 -1.360 1.00 96.06 361 LEU A CA 1
ATOM 2924 C C . LEU A 1 361 ? -8.898 -3.173 0.013 1.00 96.06 361 LEU A C 1
ATOM 2926 O O . LEU A 1 361 ? -9.817 -3.007 0.810 1.00 96.06 361 LEU A O 1
ATOM 2930 N N . ASN A 1 362 ? -7.650 -2.771 0.275 1.00 96.31 362 ASN A N 1
ATOM 2931 C CA . ASN A 1 362 ? -7.294 -2.099 1.528 1.00 96.31 362 ASN A CA 1
ATOM 2932 C C . ASN A 1 362 ? -8.026 -0.757 1.694 1.00 96.31 362 ASN A C 1
ATOM 2934 O O . ASN A 1 362 ? -8.519 -0.464 2.780 1.00 96.31 362 ASN A O 1
ATOM 2938 N N . LEU A 1 363 ? -8.159 0.038 0.625 1.00 97.62 363 LEU A N 1
ATOM 2939 C CA . LEU A 1 363 ? -8.907 1.301 0.676 1.00 97.62 363 LEU A CA 1
ATOM 2940 C C . LEU A 1 363 ? -10.405 1.081 0.932 1.00 97.62 363 LEU A C 1
ATOM 2942 O O . LEU A 1 363 ? -11.001 1.811 1.723 1.00 97.62 363 LEU A O 1
ATOM 2946 N N . VAL A 1 364 ? -10.999 0.059 0.306 1.00 98.06 364 VAL A N 1
ATOM 2947 C CA . VAL A 1 364 ? -12.398 -0.335 0.537 1.00 98.06 364 VAL A CA 1
ATOM 2948 C C . VAL A 1 364 ? -12.602 -0.782 1.983 1.00 98.06 364 VAL A C 1
ATOM 2950 O O . VAL A 1 364 ? -13.555 -0.342 2.621 1.00 98.06 364 VAL A O 1
ATOM 2953 N N . ILE A 1 365 ? -11.707 -1.614 2.520 1.00 97.50 365 ILE A N 1
ATOM 2954 C CA . ILE A 1 365 ? -11.749 -2.050 3.920 1.00 97.50 365 ILE A CA 1
ATOM 2955 C C . ILE A 1 365 ? -11.708 -0.822 4.836 1.00 97.50 365 ILE A C 1
ATOM 2957 O O . ILE A 1 365 ? -12.640 -0.623 5.614 1.00 97.50 365 ILE A O 1
ATOM 2961 N N . ASP A 1 366 ? -10.710 0.053 4.703 1.00 96.75 366 ASP A N 1
ATOM 2962 C CA . ASP A 1 366 ? -10.617 1.267 5.525 1.00 96.75 366 ASP A CA 1
ATOM 2963 C C . ASP A 1 366 ? -11.899 2.114 5.442 1.00 96.75 366 ASP A C 1
ATOM 2965 O O . ASP A 1 366 ? -12.451 2.527 6.463 1.00 96.75 366 ASP A O 1
ATOM 2969 N N . ALA A 1 367 ? -12.431 2.313 4.235 1.00 97.31 367 ALA A N 1
ATOM 2970 C CA . ALA A 1 367 ? -13.657 3.071 4.013 1.00 97.31 367 ALA A CA 1
ATOM 2971 C C . ALA A 1 367 ? -14.887 2.474 4.702 1.00 97.31 367 ALA A C 1
ATOM 2973 O O . ALA A 1 367 ? -15.665 3.221 5.308 1.00 97.31 367 ALA A O 1
ATOM 2974 N N . LEU A 1 368 ? -15.054 1.152 4.627 1.00 97.50 368 LEU A N 1
ATOM 2975 C CA . LEU A 1 368 ? -16.157 0.434 5.259 1.00 97.50 368 LEU A CA 1
ATOM 2976 C C . LEU A 1 368 ? -16.082 0.532 6.782 1.00 97.50 368 LEU A C 1
ATOM 2978 O O . LEU A 1 368 ? -17.085 0.822 7.434 1.00 97.50 368 LEU A O 1
ATOM 2982 N N . TRP A 1 369 ? -14.901 0.327 7.364 1.00 96.44 369 TRP A N 1
ATOM 2983 C CA . TRP A 1 369 ? -14.763 0.242 8.817 1.00 96.44 369 TRP A CA 1
ATOM 2984 C C . TRP A 1 369 ? -14.710 1.605 9.500 1.00 96.44 369 TRP A C 1
ATOM 2986 O O . TRP A 1 369 ? -15.269 1.753 10.590 1.00 96.44 369 TRP A O 1
ATOM 2996 N N . TYR A 1 370 ? -14.150 2.628 8.848 1.00 96.44 370 TYR A N 1
ATOM 2997 C CA . TYR A 1 370 ? -14.264 4.005 9.332 1.00 96.44 370 TYR A CA 1
ATOM 2998 C C . TYR A 1 370 ? -15.728 4.454 9.338 1.00 96.44 370 TYR A C 1
ATOM 3000 O O . TYR A 1 370 ? -16.192 5.013 10.333 1.00 96.44 370 TYR A O 1
ATOM 3008 N N . LEU A 1 371 ? -16.484 4.140 8.279 1.00 96.44 371 LEU A N 1
ATOM 3009 C CA . LEU A 1 371 ? -17.921 4.407 8.234 1.00 96.44 371 LEU A CA 1
ATOM 3010 C C . LEU A 1 371 ? -18.680 3.625 9.312 1.00 96.44 371 LEU A C 1
ATOM 3012 O O . LEU A 1 371 ? -19.520 4.206 9.994 1.00 96.44 371 LEU A O 1
ATOM 3016 N N . ALA A 1 372 ? -18.364 2.343 9.516 1.00 95.06 372 ALA A N 1
ATOM 3017 C CA . ALA A 1 372 ? -18.989 1.528 10.556 1.00 95.06 372 ALA A CA 1
ATOM 3018 C C . ALA A 1 372 ? -18.820 2.155 11.950 1.00 95.06 372 ALA A C 1
ATOM 3020 O O . ALA A 1 372 ? -19.790 2.241 12.703 1.00 95.06 372 ALA A O 1
ATOM 3021 N N . LEU A 1 373 ? -17.627 2.664 12.283 1.00 93.31 373 LEU A N 1
ATOM 3022 C CA . LEU A 1 373 ? -17.405 3.352 13.560 1.00 93.31 373 LEU A CA 1
ATOM 3023 C C . LEU A 1 373 ? -18.208 4.653 13.659 1.00 93.31 373 LEU A C 1
ATOM 3025 O O . LEU A 1 373 ? -18.802 4.922 14.702 1.00 93.31 373 LEU A O 1
ATOM 3029 N N . ILE A 1 374 ? -18.279 5.432 12.576 1.00 92.44 374 ILE A N 1
ATOM 3030 C CA . ILE A 1 374 ? -19.096 6.653 12.528 1.00 92.44 374 ILE A CA 1
ATOM 3031 C C . ILE A 1 374 ? -20.571 6.329 12.771 1.00 92.44 374 ILE A C 1
ATOM 3033 O O . ILE A 1 374 ? -21.214 7.027 13.549 1.00 92.44 374 ILE A O 1
ATOM 3037 N N . VAL A 1 375 ? -21.098 5.270 12.150 1.00 90.31 375 VAL A N 1
ATOM 3038 C CA . VAL A 1 375 ? -22.492 4.832 12.315 1.00 90.31 375 VAL A CA 1
ATOM 3039 C C . VAL A 1 375 ? -22.759 4.367 13.748 1.00 90.31 375 VAL A C 1
ATOM 3041 O O . VAL A 1 375 ? -23.757 4.774 14.339 1.00 90.31 375 VAL A O 1
ATOM 3044 N N . VAL A 1 376 ? -21.855 3.580 14.343 1.00 88.00 376 VAL A N 1
ATOM 3045 C CA . VAL A 1 376 ? -21.983 3.107 15.735 1.00 88.00 376 VAL A CA 1
ATOM 3046 C C . VAL A 1 376 ? -22.028 4.277 16.724 1.00 88.00 376 VAL A C 1
ATOM 3048 O O . VAL A 1 376 ? -22.833 4.274 17.657 1.00 88.00 376 VAL A O 1
ATOM 3051 N N . PHE A 1 377 ? -21.196 5.298 16.513 1.00 83.12 377 PHE A N 1
ATOM 3052 C CA . PHE A 1 377 ? -21.091 6.454 17.407 1.00 83.12 377 PHE A CA 1
ATOM 3053 C C . PHE A 1 377 ? -21.938 7.656 16.974 1.00 83.12 377 PHE A C 1
ATOM 3055 O O . PHE A 1 377 ? -21.835 8.716 17.591 1.00 83.12 377 PHE A O 1
ATOM 3062 N N . PHE A 1 378 ? -22.772 7.525 15.938 1.00 79.50 378 PHE A N 1
ATOM 3063 C CA . PHE A 1 378 ? -23.420 8.669 15.299 1.00 79.50 378 PHE A CA 1
ATOM 3064 C C . PHE A 1 378 ? -24.227 9.516 16.307 1.00 79.50 378 PHE A C 1
ATOM 3066 O O . PHE A 1 378 ? -25.004 8.958 17.096 1.00 79.50 378 PHE A O 1
ATOM 3073 N N . PRO A 1 379 ? -24.074 10.858 16.301 1.00 64.44 379 PRO A N 1
ATOM 3074 C CA . PRO A 1 379 ? -24.641 11.737 17.319 1.00 64.44 379 PRO A CA 1
ATOM 3075 C C . PRO A 1 379 ? -26.127 12.021 17.063 1.00 64.44 379 PRO A C 1
ATOM 3077 O O . PRO A 1 379 ? -26.515 13.116 16.651 1.00 64.44 379 PRO A O 1
ATOM 3080 N N . TYR A 1 380 ? -26.987 11.036 17.318 1.00 62.62 380 TYR A N 1
ATOM 3081 C CA . TYR A 1 380 ? -28.424 11.279 17.439 1.00 62.62 380 TYR A CA 1
ATOM 3082 C C . TYR A 1 380 ? -28.758 11.659 18.883 1.00 62.62 380 TYR A C 1
ATOM 3084 O O . TYR A 1 380 ? -28.266 11.028 19.814 1.00 62.62 380 TYR A O 1
ATOM 3092 N N . LYS A 1 381 ? -29.639 12.649 19.093 1.00 51.19 381 LYS A N 1
ATOM 3093 C CA . LYS A 1 381 ? -30.136 12.992 20.443 1.00 51.19 381 LYS A CA 1
ATOM 3094 C C . LYS A 1 381 ? -30.800 11.799 21.142 1.00 51.19 381 LYS A C 1
ATOM 3096 O O . LYS A 1 381 ? -30.835 11.770 22.363 1.00 51.19 381 LYS A O 1
ATOM 3101 N N . SER A 1 382 ? -31.292 10.825 20.376 1.00 53.84 382 SER A N 1
ATOM 3102 C CA . SER A 1 382 ? -31.859 9.563 20.854 1.00 53.84 382 SER A CA 1
ATOM 3103 C C . SER A 1 382 ? -30.850 8.415 20.951 1.00 53.84 382 SER A C 1
ATOM 3105 O O . SER A 1 382 ? -31.251 7.328 21.351 1.00 53.84 382 SER A O 1
ATOM 3107 N N . ASN A 1 383 ? -29.575 8.604 20.576 1.00 66.56 383 ASN A N 1
ATOM 3108 C CA . ASN A 1 383 ? -28.569 7.554 20.705 1.00 66.56 383 ASN A CA 1
ATOM 3109 C C . ASN A 1 383 ? -28.230 7.396 22.196 1.00 66.56 383 ASN A C 1
ATOM 3111 O O . ASN A 1 383 ? -27.579 8.275 22.775 1.00 66.56 383 ASN A O 1
ATOM 3115 N N . PRO A 1 384 ? -28.658 6.296 22.833 1.00 65.75 384 PRO A N 1
ATOM 3116 C CA . PRO A 1 384 ? -28.560 6.181 24.276 1.00 65.75 384 PRO A CA 1
ATOM 3117 C C . PRO A 1 384 ? -27.101 5.984 24.724 1.00 65.75 384 PRO A C 1
ATOM 3119 O O . PRO A 1 384 ? -26.753 6.335 25.848 1.00 65.75 384 PRO A O 1
ATOM 3122 N N . TYR A 1 385 ? -26.208 5.539 23.828 1.00 68.44 385 TYR A N 1
ATOM 3123 C CA . TYR A 1 385 ? -24.777 5.422 24.111 1.00 68.44 385 TYR A CA 1
ATOM 3124 C C . TYR A 1 385 ? -24.122 6.790 24.328 1.00 68.44 385 TYR A C 1
ATOM 3126 O O . TYR A 1 385 ? -23.326 6.951 25.248 1.00 68.44 385 TYR A O 1
ATOM 3134 N N . LEU A 1 386 ? -24.489 7.799 23.530 1.00 67.62 386 LEU A N 1
ATOM 3135 C CA . LEU A 1 386 ? -23.949 9.153 23.671 1.00 67.62 386 LEU A CA 1
ATOM 3136 C C . LEU A 1 386 ? -24.421 9.817 24.973 1.00 67.62 386 LEU A C 1
ATOM 3138 O O . LEU A 1 386 ? -23.645 10.516 25.621 1.00 67.62 386 LEU A O 1
ATOM 3142 N N . GLN A 1 387 ? -25.678 9.606 25.366 1.00 67.06 387 GLN A N 1
ATOM 3143 C CA . GLN A 1 387 ? -26.207 10.161 26.615 1.00 67.06 387 GLN A CA 1
ATOM 3144 C C . GLN A 1 387 ? -25.474 9.584 27.831 1.00 67.06 387 GLN A C 1
ATOM 3146 O O . GLN A 1 387 ? -25.002 10.345 28.671 1.00 67.06 387 GLN A O 1
ATOM 3151 N N . ILE A 1 388 ? -25.277 8.262 27.857 1.00 67.69 388 ILE A N 1
ATOM 3152 C CA . ILE A 1 388 ? -24.532 7.567 28.916 1.00 67.69 388 ILE A CA 1
ATOM 3153 C C . ILE A 1 388 ? -23.107 8.103 29.057 1.00 67.69 388 ILE A C 1
ATOM 3155 O O . ILE A 1 388 ? -22.685 8.423 30.166 1.00 67.69 388 ILE A O 1
ATOM 3159 N N . ILE A 1 389 ? -22.382 8.236 27.939 1.00 68.94 389 ILE A N 1
ATOM 3160 C CA . ILE A 1 389 ? -21.004 8.755 27.926 1.00 68.94 389 ILE A CA 1
ATOM 3161 C C . ILE A 1 389 ? -20.935 10.109 28.645 1.00 68.94 389 ILE A C 1
ATOM 3163 O O . ILE A 1 389 ? -20.032 10.353 29.443 1.00 68.94 389 ILE A O 1
ATOM 3167 N N . ASN A 1 390 ? -21.899 10.995 28.390 1.00 68.69 390 ASN A N 1
ATOM 3168 C CA . ASN A 1 390 ? -21.891 12.337 28.965 1.00 68.69 390 ASN A CA 1
ATOM 3169 C C . ASN A 1 390 ? -22.346 12.372 30.432 1.00 68.69 390 ASN A C 1
ATOM 3171 O O . ASN A 1 390 ? -21.767 13.121 31.219 1.00 68.69 390 ASN A O 1
ATOM 3175 N N . THR A 1 391 ? -23.323 11.549 30.829 1.00 67.94 391 THR A N 1
ATOM 3176 C CA . THR A 1 391 ? -23.741 11.431 32.238 1.00 67.94 391 THR A CA 1
ATOM 3177 C C . THR A 1 391 ? -22.611 10.895 33.119 1.00 67.94 391 THR A C 1
ATOM 3179 O O . THR A 1 391 ? -22.359 11.438 34.198 1.00 67.94 391 THR A O 1
ATOM 3182 N N . ASP A 1 392 ? -21.886 9.881 32.648 1.00 69.00 392 ASP A N 1
ATOM 3183 C CA . ASP A 1 392 ? -20.759 9.303 33.383 1.00 69.00 392 ASP A CA 1
ATOM 3184 C C . ASP A 1 392 ? -19.565 10.258 33.452 1.00 69.00 392 ASP A C 1
ATOM 3186 O O . ASP A 1 392 ? -18.965 10.401 34.517 1.00 69.00 392 ASP A O 1
ATOM 3190 N N . ASN A 1 393 ? -19.237 10.952 32.354 1.00 67.75 393 ASN A N 1
ATOM 3191 C CA . ASN A 1 393 ? -18.171 11.958 32.356 1.00 67.75 393 ASN A CA 1
ATOM 3192 C C . ASN A 1 393 ? -18.474 13.084 33.355 1.00 67.75 393 ASN A C 1
ATOM 3194 O O . ASN A 1 393 ? -17.622 13.408 34.176 1.00 67.75 393 ASN A O 1
ATOM 3198 N N . SER A 1 394 ? -19.707 13.609 33.366 1.00 66.50 394 SER A N 1
ATOM 3199 C CA . SER A 1 394 ? -20.110 14.643 34.330 1.00 66.50 394 SER A CA 1
ATOM 3200 C C . SER A 1 394 ? -20.033 14.154 35.781 1.00 66.50 394 SER A C 1
ATOM 3202 O O . SER A 1 394 ? -19.647 14.910 36.673 1.00 66.50 394 SER A O 1
ATOM 3204 N N . SER A 1 395 ? -20.383 12.890 36.030 1.00 65.19 395 SER A N 1
ATOM 3205 C CA . SER A 1 395 ? -20.308 12.286 37.365 1.00 65.19 395 SER A CA 1
ATOM 3206 C C . SER A 1 395 ? -18.860 12.087 37.824 1.00 65.19 395 SER A C 1
ATOM 3208 O O . SER A 1 395 ? -18.533 12.392 38.971 1.00 65.19 395 SER A O 1
ATOM 3210 N N . ASN A 1 396 ? -17.980 11.634 36.927 1.00 66.00 396 ASN A N 1
ATOM 3211 C CA . ASN A 1 396 ? -16.552 11.479 37.203 1.00 66.00 396 ASN A CA 1
ATOM 3212 C C . ASN A 1 396 ? -15.862 12.820 37.464 1.00 66.00 396 ASN A C 1
ATOM 3214 O O . ASN A 1 396 ? -15.121 12.925 38.437 1.00 66.00 396 ASN A O 1
ATOM 3218 N N . ASP A 1 397 ? -16.134 13.846 36.656 1.00 68.81 397 ASP A N 1
ATOM 3219 C CA . ASP A 1 397 ? -15.538 15.175 36.839 1.00 68.81 397 ASP A CA 1
ATOM 3220 C C . ASP A 1 397 ? -15.914 15.768 38.205 1.00 68.81 397 ASP A C 1
ATOM 3222 O O . ASP A 1 397 ? -15.060 16.296 38.917 1.00 68.81 397 ASP A O 1
ATOM 3226 N N . LYS A 1 398 ? -17.171 15.593 38.638 1.00 69.12 398 LYS A N 1
ATOM 3227 C CA . LYS A 1 398 ? -17.616 15.990 39.985 1.00 69.12 398 LYS A CA 1
ATOM 3228 C C . LYS A 1 398 ? -16.902 15.215 41.096 1.00 69.12 398 LYS A C 1
ATOM 3230 O O . LYS A 1 398 ? -16.544 15.802 42.113 1.00 69.12 398 LYS A O 1
ATOM 3235 N N . ALA A 1 399 ? -16.693 13.910 40.924 1.00 66.00 399 ALA A N 1
ATOM 3236 C CA . ALA A 1 399 ? -15.996 13.087 41.913 1.00 66.00 399 ALA A CA 1
ATOM 3237 C C . ALA A 1 399 ? -14.508 13.462 42.045 1.00 66.00 399 ALA A C 1
ATOM 3239 O O . ALA A 1 399 ? -13.980 13.474 43.157 1.00 66.00 399 ALA A O 1
ATOM 3240 N N . VAL A 1 400 ? -13.846 13.803 40.934 1.00 71.31 400 VAL A N 1
ATOM 3241 C CA . VAL A 1 400 ? -12.454 14.285 40.926 1.00 71.31 400 VAL A CA 1
ATOM 3242 C C . VAL A 1 400 ? -12.342 15.632 41.641 1.00 71.31 400 VAL A C 1
ATOM 3244 O O . VAL A 1 400 ? -11.515 15.763 42.538 1.00 71.31 400 VAL A O 1
ATOM 3247 N N . GLN A 1 401 ? -13.230 16.585 41.337 1.00 70.88 401 GLN A N 1
ATOM 3248 C CA . GLN A 1 401 ? -13.252 17.899 41.996 1.00 70.88 401 GLN A CA 1
ATOM 3249 C C . GLN A 1 401 ? -13.442 17.794 43.517 1.00 70.88 401 GLN A C 1
ATOM 3251 O O . GLN A 1 401 ? -12.765 18.479 44.278 1.00 70.88 401 GLN A O 1
ATOM 3256 N N . LEU A 1 402 ? -14.322 16.899 43.980 1.00 70.81 402 LEU A N 1
ATOM 3257 C CA . LEU A 1 402 ? -14.520 16.646 45.413 1.00 70.81 402 LEU A CA 1
ATOM 3258 C C . LEU A 1 402 ? -13.274 16.047 46.084 1.00 70.81 402 LEU A C 1
ATOM 3260 O O . LEU A 1 402 ? -12.983 16.357 47.239 1.00 70.81 402 LEU A O 1
ATOM 3264 N N . HIS A 1 403 ? -12.534 15.189 45.378 1.00 72.56 403 HIS A N 1
ATOM 3265 C CA . HIS A 1 403 ? -11.281 14.625 45.877 1.00 72.56 403 HIS A CA 1
ATOM 3266 C C . HIS A 1 403 ? -10.163 15.669 45.964 1.00 72.56 403 HIS A C 1
ATOM 3268 O O . HIS A 1 403 ? -9.430 15.680 46.952 1.00 72.56 403 HIS A O 1
ATOM 3274 N N . GLU A 1 404 ? -10.049 16.553 44.973 1.00 74.38 404 GLU A N 1
ATOM 3275 C CA . GLU A 1 404 ? -9.084 17.659 44.977 1.00 74.38 404 GLU A CA 1
ATOM 3276 C C . GLU A 1 404 ? -9.379 18.646 46.112 1.00 74.38 404 GLU A C 1
ATOM 3278 O O . GLU A 1 404 ? -8.492 18.917 46.917 1.00 74.38 404 GLU A O 1
ATOM 3283 N N . GLN A 1 405 ? -10.642 19.056 46.285 1.00 70.88 405 GLN A N 1
ATOM 3284 C CA . GLN A 1 405 ? -11.060 19.908 47.409 1.00 70.88 405 GLN A CA 1
ATOM 3285 C C . GLN A 1 405 ? -10.757 19.276 48.772 1.00 70.88 405 GLN A C 1
ATOM 3287 O O . GLN A 1 405 ? -10.334 19.955 49.706 1.00 70.88 405 GLN A O 1
ATOM 3292 N N . LYS A 1 406 ? -10.958 17.961 48.910 1.00 72.19 406 LYS A N 1
ATOM 3293 C CA . LYS A 1 406 ? -10.657 17.250 50.157 1.00 72.19 406 LYS A CA 1
ATOM 3294 C C . LYS A 1 406 ? -9.154 17.197 50.443 1.00 72.19 406 LYS A C 1
ATOM 3296 O O . LYS A 1 406 ? -8.761 17.332 51.599 1.00 72.19 406 LYS A O 1
ATOM 3301 N N . ASN A 1 407 ? -8.329 17.036 49.409 1.00 72.00 407 ASN A N 1
ATOM 3302 C CA . ASN A 1 407 ? -6.874 17.052 49.542 1.00 72.00 407 ASN A CA 1
ATOM 3303 C C . ASN A 1 407 ? -6.351 18.455 49.890 1.00 72.00 407 ASN A C 1
ATOM 3305 O O . ASN A 1 407 ? -5.480 18.569 50.750 1.00 72.00 407 ASN A O 1
ATOM 3309 N N . GLU A 1 408 ? -6.919 19.510 49.300 1.00 73.25 408 GLU A N 1
ATOM 3310 C CA . GLU A 1 408 ? -6.602 20.905 49.638 1.00 73.25 408 GLU A CA 1
ATOM 3311 C C . GLU A 1 408 ? -6.965 21.242 51.091 1.00 73.25 408 GLU A C 1
ATOM 3313 O O . GLU A 1 408 ? -6.148 21.820 51.803 1.00 73.25 408 GLU A O 1
ATOM 3318 N N . MET A 1 409 ? -8.136 20.807 51.574 1.00 68.31 409 MET A N 1
ATOM 3319 C CA . MET A 1 409 ? -8.516 20.983 52.984 1.00 68.31 409 MET A CA 1
ATOM 3320 C C . MET A 1 409 ? -7.593 20.213 53.939 1.00 68.31 409 MET A C 1
ATOM 3322 O O . MET A 1 409 ? -7.210 20.749 54.971 1.00 68.31 409 MET A O 1
ATOM 3326 N N . SER A 1 410 ? -7.176 18.990 53.588 1.00 70.38 410 SER A N 1
ATOM 3327 C CA . SER A 1 410 ? -6.248 18.205 54.422 1.00 70.38 410 SER A CA 1
ATOM 3328 C C . SER A 1 410 ? -4.800 18.712 54.402 1.00 70.38 410 SER A C 1
ATOM 3330 O O . SER A 1 410 ? -4.037 18.432 55.320 1.00 70.38 410 SER A O 1
ATOM 3332 N N . GLY A 1 411 ? -4.409 19.450 53.359 1.00 62.31 411 GLY A N 1
ATOM 3333 C CA . GLY A 1 411 ? -3.092 20.078 53.250 1.00 62.31 411 GLY A CA 1
ATOM 3334 C C . GLY A 1 411 ? -2.985 21.419 53.979 1.00 62.31 411 GLY A C 1
ATOM 3335 O O . GLY A 1 411 ? -1.874 21.878 54.201 1.00 62.31 411 GLY A O 1
ATOM 3336 N N . ALA A 1 412 ? -4.114 22.031 54.352 1.00 58.16 412 ALA A N 1
ATOM 3337 C CA . ALA A 1 412 ? -4.171 23.288 55.103 1.00 58.16 412 ALA A CA 1
ATOM 3338 C C . ALA A 1 412 ? -4.195 23.095 56.637 1.00 58.16 412 ALA A C 1
ATOM 3340 O O . ALA A 1 412 ? -4.110 24.077 57.372 1.00 58.16 412 ALA A O 1
ATOM 3341 N N . GLU A 1 413 ? -4.319 21.852 57.120 1.00 55.50 413 GLU A N 1
ATOM 3342 C CA . GLU A 1 413 ? -4.290 21.489 58.550 1.00 55.50 413 GLU A CA 1
ATOM 3343 C C . GLU A 1 413 ? -2.907 21.003 59.045 1.00 55.50 413 GLU A C 1
ATOM 3345 O O . GLU A 1 413 ? -2.771 20.656 60.218 1.00 55.50 413 GLU A O 1
ATOM 3350 N N . ASN A 1 414 ? -1.880 21.020 58.184 1.00 47.53 414 ASN A N 1
ATOM 3351 C CA . ASN A 1 414 ? -0.462 20.833 58.537 1.00 47.53 414 ASN A CA 1
ATOM 3352 C C . ASN A 1 414 ? 0.311 22.131 58.303 1.00 47.53 414 ASN A C 1
ATOM 3354 O O . ASN A 1 414 ? 1.292 22.362 59.048 1.00 47.53 414 ASN A O 1
#

pLDDT: mean 87.86, std 10.28, range [47.53, 98.5]

Sequence (414 aa):
MKFKGSIDTAKDWVFVDKFCVNENGASMKIMVNWGDSNKTAGGESLWLYSDKDSNWGQLYNSLSGKNNDLTCFDKRAFASYRIDHGGLENGDFKILPFTQNRDRYWYISFGNCNGQGINLYYEIEITNDGDRFDSVISADQQSIPQAHIFFVLYFFVLLVGCVISVIKLKRDGLESKVFAVLSIVLAVKLISLFLYLANWNAVIVHGFSVRGLEFGGQFVNLVSVSLWIMLLLLISQGWTISVYYGSVINKAITAVVVLALTAGSWAIYTMFAYYSRSYMLYVYFWDTIPGYILLAFFITIMVYFLACLHRSYNKNNDDLKKRFFILFGIIFTCWFISLPIVVVVAHFMDSWYRYKVIACLNLVIDALWYLALIVVFFPYKSNPYLQIINTDNSSNDKAVQLHEQKNEMSGAEN

Foldseek 3Di:
DKFWDWDDDLDQKDWGFKFKAFQQKKKKKKAKAFPDCVLPVQQKKKFKAWPPAPLVVVVVCLVVVNDDNDALVSVVVRGPDMQGSVNHPHGDIDMDMTHDRGIIMMIIMMGGNPSSGGTMIMMMQMFHPDDLLCRLPGLLCPPLLVLLVVLLVLLVVLLVLLVVQQVVCVVVVFHDPLSVLLNVLSVLLNVLSVLVNVQSCCCSVVVDGDVVSPLVSVLSNLVSVLSVLLSLLQVLLVNLQDPSRDDPVSNVVSVVLSVCLSVLVSVLVVCCVVVPDNPDFDADSLLDPSNVVSLVSLVVSLVSSVVSLVVQLVPDPDPVSNVLSVVSNVLCSVLSVLVVVLSVVLVPDDRSNSNVVSSSSVSVSCSVSSVVVCVSPPDDPPNVSSVSSRVSVVVVVVVVVVVVVVVVVVVVVD

Organism: Tieghemostelium lacteum (NCBI:txid361077)